Protein 6T2Q (pdb70)

Solvent-accessible surface area: 21741 Å² total; per-residue (Å²): 156,65,74,5,8,71,22,65,3,94,70,206,61,140,25,1,71,86,73,12,2,104,41,10,97,90,39,99,57,22,61,2,27,46,10,151,60,31,114,36,74,64,2,6,98,13,73,153,24,41,0,17,0,84,0,16,84,55,149,62,65,36,22,0,1,2,0,58,1,92,18,0,2,7,26,22,5,37,6,17,0,54,2,55,1,56,85,84,0,97,0,0,15,0,6,0,11,4,51,12,32,59,28,76,138,88,6,78,3,1,19,0,1,0,2,16,2,4,43,71,23,60,112,32,10,41,4,5,0,11,0,53,102,46,12,22,145,156,29,85,83,18,56,51,9,151,136,12,88,118,118,20,60,4,38,123,53,27,36,2,5,2,30,6,34,100,128,22,0,19,0,36,22,76,68,160,84,44,35,96,22,101,22,92,127,67,94,112,150,94,48,5,9,4,0,50,96,62,1,0,12,0,6,0,0,0,0,0,0,7,103,34,113,61,140,93,16,128,0,14,107,29,53,61,134,28,25,68,0,40,0,54,0,35,49,0,61,2,0,11,33,173,132,88,84,26,75,20,68,3,95,70,210,59,142,26,2,60,84,78,33,1,97,41,12,95,92,41,90,56,23,63,2,23,48,12,152,60,33,114,38,73,62,5,5,92,12,79,154,16,35,0,21,0,81,0,20,84,54,144,57,64,37,19,0,1,2,0,52,2,95,70,23,10,69,24,25,4,58,6,20,0,48,1,55,1,62,90,79,0,96,0,0,15,0,6,0,13,4,49,15,46,9,9,7,74,106,0,36,1,1,20,0,2,0,2,19,4,4,43,73,28,64,104,8,10,30,3,4,0,13,0,58,104,50,12,22,121,137,31,87,86,15,45,32,11,141,147,12,86,114,130,15,52,4,41,130,53,27,36,2,4,2,29,5,33,120,122,21,0,18,0,37,18,70,63,146,95,50,34,90,22,93,28,95,136,66,97,108,35,98,20,6,8,4,0,38,45,7,16,0,12,0,6,0,0,1,0,0,0,8,96,38,114,54,135,107,15,124,0,10,100,22,49,59,131,18,23,78,2,40,0,51,0,32,40,0,81,2,18,73,49,189

Radius of gyration: 24.54 Å; Cα contacts (8 Å, |Δi|>4): 1326; chains: 2; bounding box: 49×58×66 Å

B-factor: mean 47.47, std 12.14, range [28.11, 96.64]

Nearest PDB structures (foldseek):
  6t2o-assembly1_AAA  TM=1.000E+00  e=1.269E-49  Bacteroides caccae ATCC 43185
  6t2q-assembly2_BBB  TM=1.000E+00  e=6.502E-49  Bacteroides caccae ATCC 43185
  6t2s-assembly3_CCC  TM=9.982E-01  e=1.698E-43  Bacteroides finegoldii DSM 17565
  3b00-assembly2_B  TM=7.743E-01  e=3.420E-17  Thermotoga maritima MSB8
  4dfs-assembly2_B  TM=7.606E-01  e=1.879E-17  Thermotoga petrophila RKU-1

Sequence (483 aa):
ENILFVDDFDAKCIVPDTAIWKLCTYANNAWSQYFRGVDGYENVKVEEGYLKLRACKDNGTYKNGGVFSKIGFPCGTRLEVKARLTKLVRGGFPAIWQMPIGAPEWPRGGQIDLMEWVQGSPKQQIFQTVHTFYINGENGSAGVTNKEADKNFDVTKDHVYAVQRTEKELIFYVDGKETWKYENQHLDKEKLQYPFCEYPFNIILNFSLGGELNGMMTWPGEIHDEDLPGEMWVDWVRVVLLDNILFVDDFDAKCIVPDTAIWKLCTYANNAWSQYFRGVDGYENVKVEEGYLKLRACKDNGTYKNGGVFSKIGFPCGTRLEVKARLTKLVRGGFPAIWQMPIGAPEWPRGGQIDLMEWVQGSPKQIFQTVHTFYINGENGSAGVTNKEADKNFDVTKDHVYAVQRTEKELIFYVDGKETWKYENQHLDKEKLQYPFCEYPFNIILNFSLGGELNGMMTWPGEIHDEDLPGEMWVDWVRVVLLD

Structure (mmCIF, N/CA/C/O backbone):
data_6T2Q
#
_entry.id   6T2Q
#
_cell.length_a   82.918
_cell.length_b   82.918
_cell.length_c   121.310
_cell.angle_alpha   90.000
_cell.angle_beta   90.000
_cell.angle_gamma   90.000
#
_symmetry.space_group_name_H-M   'P 41'
#
loop_
_entity.id
_entity.type
_entity.pdbx_description
1 polymer 'Glycosyl hydrolase family 16'
2 branched beta-D-galactopyranose-(1-4)-2-acetamido-2-deoxy-beta-D-glucopyranose-(1-3)-beta-D-galactopyranose
3 non-polymer 1,2-ETHANEDIOL
4 non-polymer 'CALCIUM ION'
5 non-polymer 'SODIUM ION'
6 water water
#
loop_
_atom_site.group_PDB
_atom_site.id
_atom_site.type_symbol
_atom_site.label_atom_id
_atom_site.label_alt_id
_atom_site.label_comp_id
_atom_site.label_asym_id
_atom_site.label_entity_id
_atom_site.label_seq_id
_atom_site.pdbx_PDB_ins_code
_atom_site.Cartn_x
_atom_site.Cartn_y
_atom_site.Cartn_z
_atom_site.occupancy
_atom_site.B_iso_or_equiv
_atom_site.auth_seq_id
_atom_site.auth_comp_id
_atom_site.auth_asym_id
_atom_site.auth_atom_id
_atom_site.pdbx_PDB_model_num
ATOM 1 N N . GLU A 1 35 ? 41.189 11.972 -12.270 1.000 80.376 33 GLU AAA N 1
ATOM 2 C CA . GLU A 1 35 ? 40.203 13.015 -11.810 1.000 80.343 33 GLU AAA CA 1
ATOM 3 C C . GLU A 1 35 ? 39.077 12.380 -10.969 1.000 74.744 33 GLU AAA C 1
ATOM 4 O O . GLU A 1 35 ? 38.546 11.324 -11.345 1.000 75.404 33 GLU AAA O 1
ATOM 10 N N . ASN A 1 36 ? 38.706 13.048 -9.882 1.000 68.454 34 ASN AAA N 1
ATOM 11 C CA . ASN A 1 36 ? 37.938 12.477 -8.749 1.000 65.394 34 ASN AAA CA 1
ATOM 12 C C . ASN A 1 36 ? 36.422 12.653 -8.979 1.000 57.905 34 ASN AAA C 1
ATOM 13 O O . ASN A 1 36 ? 35.944 13.788 -8.880 1.000 54.871 34 ASN AAA O 1
ATOM 18 N N . ILE A 1 37 ? 35.694 11.574 -9.280 1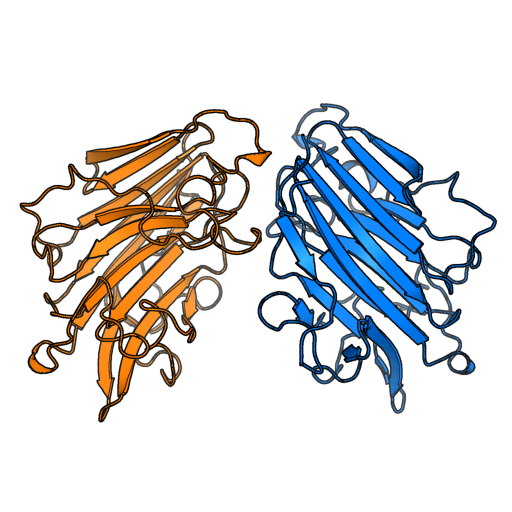.000 52.607 35 ILE AAA N 1
ATOM 19 C CA . ILE A 1 37 ? 34.237 11.614 -9.625 1.000 51.250 35 ILE AAA CA 1
ATOM 20 C C . ILE A 1 37 ? 33.411 11.501 -8.335 1.000 48.394 35 ILE AAA C 1
ATOM 21 O O . ILE A 1 37 ? 33.427 10.428 -7.716 1.000 48.188 35 ILE AAA O 1
ATOM 26 N N . LEU A 1 38 ? 32.729 12.573 -7.940 1.000 43.616 36 LEU AAA N 1
ATOM 27 C CA . LEU A 1 38 ? 31.844 12.568 -6.751 1.000 43.925 36 LEU AAA CA 1
ATOM 28 C C . LEU A 1 38 ? 30.475 11.998 -7.135 1.000 41.997 36 LEU AAA C 1
ATOM 29 O O . LEU A 1 38 ? 29.844 11.360 -6.300 1.000 42.771 36 LEU AAA O 1
ATOM 34 N N . PHE A 1 39 ? 30.032 12.235 -8.368 1.000 40.433 37 PHE AAA N 1
ATOM 35 C CA . PHE A 1 39 ? 28.782 11.657 -8.922 1.000 39.254 37 PHE AAA CA 1
ATOM 36 C C . PHE A 1 39 ? 28.852 11.635 -10.443 1.000 39.017 37 PHE AAA C 1
ATOM 37 O O . PHE A 1 39 ? 29.313 12.634 -11.030 1.000 40.282 37 PHE AAA O 1
ATOM 45 N N . VAL A 1 40 ? 28.312 10.604 -11.078 1.000 38.287 38 VAL AAA N 1
ATOM 46 C CA . VAL A 1 40 ? 28.119 10.601 -12.555 1.000 39.191 38 VAL AAA CA 1
ATOM 47 C C . VAL A 1 40 ? 26.800 9.887 -12.887 1.000 39.973 38 VAL AAA C 1
ATOM 48 O O . VAL A 1 40 ? 26.518 8.878 -12.302 1.000 39.845 38 VAL AAA O 1
ATOM 52 N N . ASP A 1 41 ? 26.044 10.389 -13.855 1.000 40.728 39 ASP AAA N 1
ATOM 53 C CA . ASP A 1 41 ? 24.946 9.620 -14.497 1.000 41.109 39 ASP AAA CA 1
ATOM 54 C C . ASP A 1 41 ? 25.113 9.733 -16.009 1.000 42.140 39 ASP AAA C 1
ATOM 55 O O . ASP A 1 41 ? 25.031 10.867 -16.525 1.000 38.400 39 ASP AAA O 1
ATOM 60 N N . ASP A 1 42 ? 25.337 8.597 -16.676 1.000 40.823 40 ASP AAA N 1
ATOM 61 C CA . ASP A 1 42 ? 25.398 8.498 -18.151 1.000 42.760 40 ASP AAA CA 1
ATOM 62 C C . ASP A 1 42 ? 24.008 8.190 -18.728 1.000 41.101 40 ASP AAA C 1
ATOM 63 O O . ASP A 1 42 ? 23.926 8.064 -19.952 1.000 41.165 40 ASP AAA O 1
ATOM 68 N N . PHE A 1 43 ? 22.968 8.044 -17.898 1.000 41.063 41 PHE AAA N 1
ATOM 69 C CA . PHE A 1 43 ? 21.566 7.722 -18.301 1.000 40.702 41 PHE AAA CA 1
ATOM 70 C C . PHE A 1 43 ? 21.526 6.490 -19.204 1.000 42.637 41 PHE AAA C 1
ATOM 71 O O . PHE A 1 43 ? 20.773 6.509 -20.175 1.000 44.675 41 PHE AAA O 1
ATOM 79 N N . ASP A 1 44 ? 22.319 5.463 -18.895 1.000 44.322 42 ASP AAA N 1
ATOM 80 C CA . ASP A 1 44 ? 22.462 4.224 -19.709 1.000 47.329 42 ASP AAA CA 1
ATOM 81 C C . ASP A 1 44 ? 22.133 2.986 -18.865 1.000 45.919 42 ASP AAA C 1
ATOM 82 O O . ASP A 1 44 ? 22.554 1.895 -19.246 1.000 45.774 42 ASP AAA O 1
ATOM 87 N N . ALA A 1 45 ? 21.436 3.164 -17.747 1.000 43.986 43 ALA AAA N 1
ATOM 88 C CA . ALA A 1 45 ? 20.851 2.071 -16.942 1.000 46.000 43 ALA AAA CA 1
ATOM 89 C C . ALA A 1 45 ? 19.742 1.414 -17.773 1.000 46.483 43 ALA AAA C 1
ATOM 90 O O . ALA A 1 45 ? 19.168 2.066 -18.663 1.000 47.638 43 ALA AAA O 1
ATOM 92 N N . LYS A 1 46 ? 19.472 0.163 -17.466 1.000 48.753 44 LYS AAA N 1
ATOM 93 C CA . LYS A 1 46 ? 18.447 -0.691 -18.108 1.000 49.928 44 LYS AAA CA 1
ATOM 94 C C . LYS A 1 46 ? 17.101 -0.344 -17.460 1.000 47.764 44 LYS AAA C 1
ATOM 95 O O . LYS A 1 46 ? 16.591 -1.132 -16.663 1.000 47.815 44 LYS AAA O 1
ATOM 101 N N . CYS A 1 47 ? 16.625 0.872 -17.709 1.000 44.758 45 CYS AAA N 1
ATOM 102 C CA . CYS A 1 47 ? 15.401 1.427 -17.101 1.000 44.747 45 CYS AAA CA 1
ATOM 103 C C . CYS A 1 47 ? 14.808 2.458 -18.064 1.000 44.608 45 CYS AAA C 1
ATOM 104 O O . CYS A 1 47 ? 15.578 3.068 -18.812 1.000 45.712 45 CYS AAA O 1
ATOM 107 N N . ILE A 1 48 ? 13.507 2.715 -18.015 1.000 43.404 46 ILE AAA N 1
ATOM 108 C CA . ILE A 1 48 ? 12.879 3.707 -18.939 1.000 42.853 46 ILE AAA CA 1
ATOM 109 C C . ILE A 1 48 ? 12.738 5.058 -18.231 1.000 41.583 46 ILE AAA C 1
ATOM 110 O O . ILE A 1 48 ? 12.331 6.022 -18.904 1.000 40.455 46 ILE AAA O 1
ATOM 115 N N . VAL A 1 49 ? 13.030 5.123 -16.927 1.000 40.340 47 VAL AAA N 1
ATOM 116 C CA . VAL A 1 49 ? 12.963 6.411 -16.179 1.000 39.567 47 VAL AAA CA 1
ATOM 117 C C . VAL A 1 49 ? 14.327 6.621 -15.556 1.000 39.041 47 VAL AAA C 1
ATOM 118 O O . VAL A 1 49 ? 15.052 5.645 -15.343 1.000 38.974 47 VAL AAA O 1
ATOM 122 N N . PRO A 1 50 ? 14.699 7.891 -15.260 1.000 36.806 48 PRO AAA N 1
ATOM 123 C CA . PRO A 1 50 ? 15.936 8.169 -14.551 1.000 36.700 48 PRO AAA CA 1
ATOM 124 C C . PRO A 1 50 ? 15.898 7.517 -13.168 1.000 36.455 48 PRO AAA C 1
ATOM 125 O O . PRO A 1 50 ? 14.824 7.270 -12.608 1.000 36.168 48 PRO AAA O 1
ATOM 129 N N . ASP A 1 51 ? 17.092 7.239 -12.660 1.000 38.023 49 ASP AAA N 1
ATOM 130 C CA . ASP A 1 51 ? 17.340 6.590 -11.351 1.000 38.635 49 ASP AAA CA 1
ATOM 131 C C . ASP A 1 51 ? 16.396 7.200 -10.307 1.000 38.266 49 ASP AAA C 1
ATOM 132 O O . ASP A 1 51 ? 16.460 8.445 -10.073 1.000 36.076 49 ASP AAA O 1
ATOM 137 N N . THR A 1 52 ? 15.536 6.384 -9.706 1.000 38.176 50 THR AAA N 1
ATOM 138 C CA . THR A 1 52 ? 14.469 6.824 -8.759 1.000 39.286 50 THR AAA CA 1
ATOM 139 C C . THR A 1 52 ? 15.032 7.192 -7.377 1.000 40.219 50 THR AAA C 1
ATOM 140 O O . THR A 1 52 ? 14.299 7.847 -6.643 1.000 42.408 50 THR AAA O 1
ATOM 144 N N . ALA A 1 53 ? 16.262 6.814 -7.028 1.000 41.505 51 ALA AAA N 1
ATOM 145 C CA . ALA A 1 53 ? 16.895 7.239 -5.753 1.000 44.502 51 ALA AAA CA 1
ATOM 146 C C . ALA A 1 53 ? 17.505 8.636 -5.931 1.000 42.665 51 ALA AAA C 1
ATOM 147 O O . ALA A 1 53 ? 17.422 9.417 -4.993 1.000 46.569 51 ALA AAA O 1
ATOM 149 N N . ILE A 1 54 ? 17.976 8.980 -7.126 1.000 41.097 52 ILE AAA N 1
ATOM 150 C CA . ILE A 1 54 ? 18.716 10.235 -7.404 1.000 39.428 52 ILE AAA CA 1
ATOM 151 C C . ILE A 1 54 ? 17.774 11.338 -7.913 1.000 38.496 52 ILE AAA C 1
ATOM 152 O O . ILE A 1 54 ? 17.955 12.502 -7.498 1.000 36.437 52 ILE AAA O 1
ATOM 157 N N . TRP A 1 55 ? 16.889 11.015 -8.860 1.000 36.803 53 TRP AAA N 1
ATOM 158 C CA . TRP A 1 55 ? 16.135 11.995 -9.682 1.000 36.302 53 TRP AAA CA 1
ATOM 159 C C . TRP A 1 55 ? 14.664 11.969 -9.269 1.000 36.547 53 TRP AAA C 1
ATOM 160 O O . TRP A 1 55 ? 14.054 10.884 -9.236 1.000 36.134 53 TRP AAA O 1
ATOM 171 N N . LYS A 1 56 ? 14.137 13.120 -8.883 1.000 34.057 54 LYS AAA N 1
ATOM 172 C CA . LYS A 1 56 ? 12.714 13.260 -8.491 1.000 36.552 54 LYS AAA CA 1
ATOM 173 C C . LYS A 1 56 ? 11.998 14.104 -9.549 1.000 35.751 54 LYS AAA C 1
ATOM 174 O O . LYS A 1 56 ? 12.616 15.061 -10.051 1.000 33.509 54 LYS AAA O 1
ATOM 180 N N . LEU A 1 57 ? 10.723 13.826 -9.832 1.000 35.973 55 LEU AAA N 1
ATOM 181 C CA . LEU A 1 57 ? 9.928 14.630 -10.799 1.000 36.381 55 LEU AAA CA 1
ATOM 182 C C . LEU A 1 57 ? 9.679 16.035 -10.249 1.000 36.002 55 LEU AAA C 1
ATOM 183 O O . LEU A 1 57 ? 9.290 16.161 -9.097 1.000 36.447 55 LEU AAA O 1
ATOM 188 N N . CYS A 1 58 ? 9.842 17.056 -11.085 1.000 36.316 56 CYS AAA N 1
ATOM 189 C CA . CYS A 1 58 ? 9.532 18.456 -10.706 1.000 36.671 56 CYS AAA CA 1
ATOM 190 C C . CYS A 1 58 ? 8.032 18.582 -10.439 1.000 37.521 56 CYS AAA C 1
ATOM 191 O O . CYS A 1 58 ? 7.265 17.880 -11.099 1.000 37.829 56 CYS AAA O 1
ATOM 194 N N . THR A 1 59 ? 7.659 19.479 -9.528 1.000 39.560 57 THR AAA N 1
ATOM 195 C CA . THR A 1 59 ? 6.289 19.701 -9.019 1.000 40.990 57 THR AAA CA 1
ATOM 196 C C . THR A 1 59 ? 5.858 21.156 -9.268 1.000 41.850 57 THR AAA C 1
ATOM 197 O O . THR A 1 59 ? 6.699 22.036 -9.546 1.000 37.555 57 THR AAA O 1
ATOM 201 N N . TYR A 1 60 ? 4.551 21.389 -9.199 1.000 43.150 58 TYR AAA N 1
ATOM 202 C CA . TYR A 1 60 ? 3.905 22.670 -9.544 1.000 45.349 58 TYR AAA CA 1
ATOM 203 C C . TYR A 1 60 ? 4.366 23.721 -8.531 1.000 44.090 58 TYR AAA C 1
ATOM 204 O O . TYR A 1 60 ? 4.535 23.402 -7.367 1.000 43.627 58 TYR AAA O 1
ATOM 213 N N . ALA A 1 61 ? 4.565 24.954 -8.970 1.000 43.075 59 ALA AAA N 1
ATOM 214 C CA . ALA A 1 61 ? 4.772 26.120 -8.082 1.000 42.288 59 ALA AAA CA 1
ATOM 215 C C . ALA A 1 61 ? 4.389 27.353 -8.892 1.000 43.851 59 ALA AAA C 1
ATOM 216 O O . ALA A 1 61 ? 4.412 27.263 -10.149 1.000 42.631 59 ALA AAA O 1
ATOM 218 N N . ASN A 1 62 ? 4.004 28.433 -8.201 1.000 46.302 60 ASN AAA N 1
ATOM 219 C CA . ASN A 1 62 ? 3.425 29.646 -8.828 1.000 48.717 60 ASN AAA CA 1
ATOM 220 C C . ASN A 1 62 ? 4.573 30.530 -9.323 1.000 48.326 60 ASN AAA C 1
ATOM 221 O O . ASN A 1 62 ? 4.791 31.605 -8.699 1.000 50.876 60 ASN AAA O 1
ATOM 226 N N . ASN A 1 63 ? 5.305 30.065 -10.344 1.000 43.565 61 ASN AAA N 1
ATOM 227 C CA . ASN A 1 63 ? 6.448 30.778 -10.969 1.000 42.780 61 ASN AAA CA 1
ATOM 228 C C . ASN A 1 63 ? 6.567 30.293 -12.411 1.000 43.045 61 ASN AAA C 1
ATOM 229 O O . ASN A 1 63 ? 5.909 29.288 -12.777 1.000 42.692 61 ASN AAA O 1
ATOM 234 N N . ALA A 1 64 ? 7.425 30.941 -13.194 1.000 41.814 62 ALA AAA N 1
ATOM 235 C CA . ALA A 1 64 ? 7.473 30.770 -14.663 1.000 41.669 62 ALA AAA CA 1
ATOM 236 C C . ALA A 1 64 ? 7.922 29.339 -14.983 1.000 38.289 62 ALA AAA C 1
ATOM 237 O O . ALA A 1 64 ? 7.360 28.725 -15.886 1.000 38.780 62 ALA AAA O 1
ATOM 239 N N . TRP A 1 65 ? 8.964 28.837 -14.322 1.000 38.110 63 TRP AAA N 1
ATOM 240 C CA . TRP A 1 65 ? 9.549 27.522 -14.705 1.000 36.672 63 TRP AAA CA 1
ATOM 241 C C . TRP A 1 65 ? 8.662 26.389 -14.197 1.000 34.661 63 TRP AAA C 1
ATOM 242 O O . TRP A 1 65 ? 8.739 25.313 -14.770 1.000 35.834 63 TRP AAA O 1
ATOM 253 N N . SER A 1 66 ? 7.855 26.596 -13.159 1.000 37.269 64 SER AAA N 1
ATOM 254 C CA . SER A 1 66 ? 7.141 25.505 -12.425 1.000 37.988 64 SER AAA CA 1
ATOM 255 C C . SER A 1 66 ? 5.643 25.458 -12.762 1.000 41.235 64 SER AAA C 1
ATOM 256 O O . SER A 1 66 ? 5.006 24.430 -12.441 1.000 41.446 64 SER AAA O 1
ATOM 259 N N . GLN A 1 67 ? 5.060 26.514 -13.336 1.000 42.595 65 GLN AAA N 1
ATOM 260 C CA . GLN A 1 67 ? 3.576 26.610 -13.412 1.000 45.052 65 GLN AAA CA 1
ATOM 261 C C . GLN A 1 67 ? 3.008 25.431 -14.226 1.000 44.623 65 GLN AAA C 1
ATOM 262 O O . GLN A 1 67 ? 1.966 24.920 -13.826 1.000 46.976 65 GLN AAA O 1
ATOM 268 N N . TYR A 1 68 ? 3.701 24.908 -15.238 1.000 43.454 66 TYR AAA N 1
ATOM 269 C CA . TYR A 1 68 ? 3.155 23.800 -16.072 1.000 45.972 66 TYR AAA CA 1
ATOM 270 C C . TYR A 1 68 ? 3.721 22.419 -15.688 1.000 44.287 66 TYR AAA C 1
ATOM 271 O O . TYR A 1 68 ? 3.767 21.507 -16.550 1.000 44.861 66 TYR AAA O 1
ATOM 280 N N . PHE A 1 69 ? 4.095 22.231 -14.422 1.000 45.379 67 PHE AAA N 1
ATOM 281 C CA . PHE A 1 69 ? 4.203 20.884 -13.796 1.000 44.409 67 PHE AAA CA 1
ATOM 282 C C . PHE A 1 69 ? 2.854 20.505 -13.183 1.000 47.687 67 PHE AAA C 1
ATOM 283 O O . PHE A 1 69 ? 2.688 19.326 -12.856 1.000 46.296 67 PHE AAA O 1
ATOM 291 N N . ARG A 1 70 ? 1.913 21.443 -13.083 1.000 49.569 68 ARG AAA N 1
ATOM 292 C CA . ARG A 1 70 ? 0.554 21.130 -12.575 1.000 54.644 68 ARG AAA CA 1
ATOM 293 C C . ARG A 1 70 ? -0.045 20.018 -13.448 1.000 53.622 68 ARG AAA C 1
ATOM 294 O O . ARG A 1 70 ? -0.040 20.163 -14.671 1.000 53.635 68 ARG AAA O 1
ATOM 302 N N . GLY A 1 71 ? -0.510 18.929 -12.847 1.000 54.131 69 GLY AAA N 1
ATOM 303 C CA . GLY A 1 71 ? -1.197 17.840 -13.581 1.000 57.026 69 GLY AAA CA 1
ATOM 304 C C . GLY A 1 71 ? -0.308 17.162 -14.622 1.000 55.272 69 GLY AAA C 1
ATOM 305 O O . GLY A 1 71 ? -0.854 16.575 -15.559 1.000 56.629 69 GLY AAA O 1
ATOM 306 N N . VAL A 1 72 ? 1.022 17.232 -14.496 1.000 51.133 70 VAL AAA N 1
ATOM 307 C CA . VAL A 1 72 ? 1.912 16.290 -15.224 1.000 49.379 70 VAL AAA CA 1
ATOM 308 C C . VAL A 1 72 ? 1.822 14.940 -14.498 1.000 49.391 70 VAL AAA C 1
ATOM 309 O O . VAL A 1 72 ? 2.227 14.848 -13.326 1.000 49.157 70 VAL AAA O 1
ATOM 313 N N . ASP A 1 73 ? 1.320 13.934 -15.193 1.000 49.438 71 ASP AAA N 1
ATOM 314 C CA . ASP A 1 73 ? 1.069 12.579 -14.641 1.000 50.918 71 ASP AAA CA 1
ATOM 315 C C . ASP A 1 73 ? 2.384 11.787 -14.640 1.000 47.435 71 ASP AAA C 1
ATOM 316 O O . ASP A 1 73 ? 2.807 11.333 -15.718 1.000 47.701 71 ASP AAA O 1
ATOM 321 N N . GLY A 1 74 ? 2.987 11.610 -13.466 1.000 44.395 72 GLY AAA N 1
ATOM 322 C CA . GLY A 1 74 ? 4.208 10.813 -13.287 1.000 43.079 72 GLY AAA CA 1
ATOM 323 C C . GLY A 1 74 ? 5.240 11.169 -14.343 1.000 41.752 72 GLY AAA C 1
ATOM 324 O O . GLY A 1 74 ? 5.538 12.381 -14.514 1.000 41.389 72 GLY AAA O 1
ATOM 325 N N . TYR A 1 75 ? 5.720 10.169 -15.080 1.000 42.549 73 TYR AAA N 1
ATOM 326 C CA . TYR A 1 75 ? 6.893 10.270 -15.984 1.000 42.945 73 TYR AAA CA 1
ATOM 327 C C . TYR A 1 75 ? 6.464 10.550 -17.435 1.000 43.395 73 TYR AAA C 1
ATOM 328 O O . TYR A 1 75 ? 7.280 10.322 -18.333 1.000 42.129 73 TYR AAA O 1
ATOM 337 N N . GLU A 1 76 ? 5.253 11.051 -17.674 1.000 44.693 74 GLU AAA N 1
ATOM 338 C CA . GLU A 1 76 ? 4.747 11.211 -19.064 1.000 48.151 74 GLU AAA CA 1
ATOM 339 C C . GLU A 1 76 ? 5.668 12.146 -19.890 1.000 46.433 74 GLU AAA C 1
ATOM 340 O O . GLU A 1 76 ? 5.728 11.961 -21.103 1.000 47.552 74 GLU AAA O 1
ATOM 346 N N . ASN A 1 77 ? 6.378 13.114 -19.303 1.000 43.212 75 ASN AAA N 1
ATOM 347 C CA . ASN A 1 77 ? 7.267 14.026 -20.080 1.000 42.061 75 ASN AAA CA 1
ATOM 348 C C . ASN A 1 77 ? 8.755 13.719 -19.809 1.000 41.404 75 ASN AAA C 1
ATOM 349 O O . ASN A 1 77 ? 9.618 14.548 -20.196 1.000 40.680 75 ASN AAA O 1
ATOM 354 N N . VAL A 1 78 ? 9.068 12.594 -19.166 1.000 40.272 76 VAL AAA N 1
ATOM 355 C CA . VAL A 1 78 ? 10.449 12.261 -18.714 1.000 40.603 76 VAL AAA CA 1
ATOM 356 C C . VAL A 1 78 ? 10.718 10.778 -18.976 1.000 42.455 76 VAL AAA C 1
ATOM 357 O O . VAL A 1 78 ? 10.029 9.949 -18.360 1.000 39.537 76 VAL AAA O 1
ATOM 361 N N . LYS A 1 79 ? 11.745 10.470 -19.770 1.000 43.696 77 LYS AAA N 1
ATOM 362 C CA . LYS A 1 79 ? 12.178 9.066 -19.994 1.000 47.168 77 LYS AAA CA 1
ATOM 363 C C . LYS A 1 79 ? 13.709 9.002 -20.125 1.000 44.802 77 LYS AAA C 1
ATOM 364 O O . LYS A 1 79 ? 14.356 10.032 -20.381 1.000 40.830 77 LYS AAA O 1
ATOM 370 N N . VAL A 1 80 ? 14.254 7.804 -19.946 1.000 42.797 78 VAL AAA N 1
ATOM 371 C CA . VAL A 1 80 ? 15.655 7.478 -20.313 1.000 43.744 78 VAL AAA CA 1
ATOM 372 C C . VAL A 1 80 ? 15.588 6.547 -21.529 1.000 45.674 78 VAL AAA C 1
ATOM 373 O O . VAL A 1 80 ? 14.881 5.542 -21.446 1.000 44.370 78 VAL AAA O 1
ATOM 377 N N . GLU A 1 81 ? 16.330 6.861 -22.590 1.000 46.777 79 GLU AAA N 1
ATOM 378 C CA . GLU A 1 81 ? 16.303 6.122 -23.873 1.000 48.778 79 GLU AAA CA 1
ATOM 379 C C . GLU A 1 81 ? 17.573 6.419 -24.671 1.000 49.248 79 GLU AAA C 1
ATOM 380 O O . GLU A 1 81 ? 17.895 7.622 -24.854 1.000 45.975 79 GLU AAA O 1
ATOM 386 N N . GLU A 1 82 ? 18.234 5.356 -25.124 1.000 51.276 80 GLU AAA N 1
ATOM 387 C CA . GLU A 1 82 ? 19.385 5.352 -26.072 1.000 55.592 80 GLU AAA CA 1
ATOM 388 C C . GLU A 1 82 ? 20.509 6.222 -25.508 1.000 51.995 80 GLU AAA C 1
ATOM 389 O O . GLU A 1 82 ? 21.125 6.956 -26.272 1.000 54.124 80 GLU AAA O 1
ATOM 395 N N . GLY A 1 83 ? 20.720 6.162 -24.200 1.000 48.603 81 GLY AAA N 1
ATOM 396 C CA . GLY A 1 83 ? 21.812 6.863 -23.516 1.000 47.043 81 GLY AAA CA 1
ATOM 397 C C . GLY A 1 83 ? 21.471 8.315 -23.180 1.000 44.508 81 GLY AAA C 1
ATOM 398 O O . GLY A 1 83 ? 22.386 8.989 -22.731 1.000 41.371 81 GLY AAA O 1
ATOM 399 N N . TYR A 1 84 ? 20.221 8.772 -23.340 1.000 42.467 82 TYR AAA N 1
ATOM 400 C CA . TYR A 1 84 ? 19.807 10.164 -23.004 1.000 41.838 82 TYR AAA CA 1
ATOM 401 C C . TYR A 1 84 ? 18.677 10.193 -21.966 1.000 40.551 82 TYR AAA C 1
ATOM 402 O O . TYR A 1 84 ? 17.707 9.449 -22.086 1.000 42.556 82 TYR AAA O 1
ATOM 411 N N . LEU A 1 85 ? 18.763 11.132 -21.025 1.000 39.950 83 LEU AAA N 1
ATOM 412 C CA . LEU A 1 85 ? 17.567 11.677 -20.351 1.000 38.477 83 LEU AAA CA 1
ATOM 413 C C . LEU A 1 85 ? 16.842 12.597 -21.344 1.000 39.568 83 LEU AAA C 1
ATOM 414 O O . LEU A 1 85 ? 17.465 13.549 -21.811 1.000 38.996 83 LEU AAA O 1
ATOM 419 N N . LYS A 1 86 ? 15.567 12.316 -21.621 1.000 39.987 84 LYS AAA N 1
ATOM 420 C CA . LYS A 1 86 ? 14.723 13.022 -22.618 1.000 40.218 84 LYS AAA CA 1
ATOM 421 C C . LYS A 1 86 ? 13.585 13.706 -21.871 1.000 40.246 84 LYS AAA C 1
ATOM 422 O O . LYS A 1 86 ? 12.781 12.992 -21.270 1.000 38.087 84 LYS AAA O 1
ATOM 428 N N . LEU A 1 87 ? 13.607 15.046 -21.864 1.000 40.616 85 LEU AAA N 1
ATOM 429 C CA . LEU A 1 87 ? 12.669 15.930 -21.126 1.000 39.813 85 LEU AAA CA 1
ATOM 430 C C . LEU A 1 87 ? 11.803 16.625 -22.162 1.000 42.144 85 LEU AAA C 1
ATOM 431 O O . LEU A 1 87 ? 12.367 17.312 -23.012 1.000 40.223 85 LEU AAA O 1
ATOM 436 N N . ARG A 1 88 ? 10.491 16.427 -22.086 1.000 43.871 86 ARG AAA N 1
ATOM 437 C CA . ARG A 1 88 ? 9.562 16.883 -23.140 1.000 46.201 86 ARG AAA CA 1
ATOM 438 C C . ARG A 1 88 ? 8.701 18.011 -22.585 1.000 44.444 86 ARG AAA C 1
ATOM 439 O O . ARG A 1 88 ? 8.261 17.904 -21.447 1.000 40.966 86 ARG AAA O 1
ATOM 447 N N . ALA A 1 89 ? 8.471 19.049 -23.382 1.000 43.946 87 ALA AAA N 1
ATOM 448 C CA . ALA A 1 89 ? 7.428 20.064 -23.136 1.000 45.753 87 ALA AAA CA 1
ATOM 449 C C . ALA A 1 89 ? 6.411 19.980 -24.281 1.000 46.295 87 ALA AAA C 1
ATOM 450 O O . ALA A 1 89 ? 6.828 19.879 -25.446 1.000 47.199 87 ALA AAA O 1
ATOM 452 N N . CYS A 1 90 ? 5.126 19.991 -23.964 1.000 48.217 88 CYS AAA N 1
ATOM 453 C CA . CYS A 1 90 ? 4.047 19.787 -24.967 1.000 52.745 88 CYS AAA CA 1
ATOM 454 C C . CYS A 1 90 ? 2.749 20.395 -24.442 1.000 53.375 88 CYS AAA C 1
ATOM 455 O O . CYS A 1 90 ? 2.730 20.890 -23.286 1.000 51.024 88 CYS AAA O 1
ATOM 458 N N . LYS A 1 91 ? 1.710 20.385 -25.277 1.000 58.135 89 LYS AAA N 1
ATOM 459 C CA . LYS A 1 91 ? 0.343 20.786 -24.869 1.000 60.892 89 LYS AAA CA 1
ATOM 460 C C . LYS A 1 91 ? -0.543 19.552 -25.029 1.000 62.179 89 LYS AAA C 1
ATOM 461 O O . LYS A 1 91 ? -0.477 18.920 -26.081 1.000 62.165 89 LYS AAA O 1
ATOM 467 N N . ASP A 1 92 ? -1.308 19.220 -23.995 1.000 66.095 90 ASP AAA N 1
ATOM 468 C CA . ASP A 1 92 ? -2.177 18.019 -23.939 1.000 70.216 90 ASP AAA CA 1
ATOM 469 C C . ASP A 1 92 ? -3.611 18.496 -23.714 1.000 73.533 90 ASP AAA C 1
ATOM 470 O O . ASP A 1 92 ? -3.900 18.982 -22.605 1.000 71.983 90 ASP AAA O 1
ATOM 475 N N . ASN A 1 93 ? -4.444 18.377 -24.753 1.000 78.041 91 ASN AAA N 1
ATOM 476 C CA . ASN A 1 93 ? -5.852 18.857 -24.800 1.000 83.845 91 ASN AAA CA 1
ATOM 477 C C . ASN A 1 93 ? -5.991 20.144 -23.980 1.000 81.653 91 ASN AAA C 1
ATOM 478 O O . ASN A 1 93 ? -6.644 20.084 -22.906 1.000 83.094 91 ASN AAA O 1
ATOM 483 N N . GLY A 1 94 ? -5.406 21.251 -24.451 1.000 76.599 92 GLY AAA N 1
ATOM 484 C CA . GLY A 1 94 ? -5.545 22.567 -23.801 1.000 74.147 92 GLY AAA CA 1
ATOM 485 C C . GLY A 1 94 ? -4.521 22.829 -22.692 1.000 70.693 92 GLY AAA C 1
ATOM 486 O O . GLY A 1 94 ? -4.357 24.009 -22.360 1.000 70.007 92 GLY AAA O 1
ATOM 487 N N . THR A 1 95 ? -3.859 21.817 -22.109 1.000 67.372 93 THR AAA N 1
ATOM 488 C CA . THR A 1 95 ? -2.986 22.004 -20.910 1.000 63.748 93 THR AAA CA 1
ATOM 489 C C . THR A 1 95 ? -1.495 21.918 -21.262 1.000 59.564 93 THR AAA C 1
ATOM 490 O O . THR A 1 95 ? -1.024 20.836 -21.684 1.000 59.333 93 THR AAA O 1
ATOM 494 N N . TYR A 1 96 ? -0.754 22.995 -21.017 1.000 54.695 94 TYR AAA N 1
ATOM 495 C CA . TYR A 1 96 ? 0.722 23.005 -21.159 1.000 52.051 94 TYR AAA CA 1
ATOM 496 C C . TYR A 1 96 ? 1.331 22.079 -20.083 1.000 48.398 94 TYR AAA C 1
ATOM 497 O O . TYR A 1 96 ? 0.893 22.084 -18.905 1.000 47.179 94 TYR AAA O 1
ATOM 506 N N . LYS A 1 97 ? 2.303 21.271 -20.495 1.000 47.437 95 LYS AAA N 1
ATOM 507 C CA . LYS A 1 97 ? 3.022 20.313 -19.609 1.000 46.925 95 LYS AAA CA 1
ATOM 508 C C . LYS A 1 97 ? 4.527 20.420 -19.825 1.000 43.525 95 LYS AAA C 1
ATOM 509 O O . LYS A 1 97 ? 4.990 20.268 -20.970 1.000 45.073 95 LYS AAA O 1
ATOM 515 N N . ASN A 1 98 ? 5.235 20.670 -18.728 1.000 41.699 96 ASN AAA N 1
ATOM 516 C CA . ASN A 1 98 ? 6.709 20.704 -18.648 1.000 39.579 96 ASN AAA CA 1
ATOM 517 C C . ASN A 1 98 ? 7.281 19.293 -18.428 1.000 41.395 96 ASN AAA C 1
ATOM 518 O O . ASN A 1 98 ? 6.560 18.378 -17.944 1.000 41.609 96 ASN AAA O 1
ATOM 523 N N . GLY A 1 99 ? 8.582 19.145 -18.663 1.000 41.434 97 GLY AAA N 1
ATOM 524 C CA . GLY A 1 99 ? 9.314 17.909 -18.356 1.000 40.308 97 GLY AAA CA 1
ATOM 525 C C . GLY A 1 99 ? 10.554 18.221 -17.554 1.000 39.264 97 GLY AAA C 1
ATOM 526 O O . GLY A 1 99 ? 11.366 19.016 -18.029 1.000 38.645 97 GLY AAA O 1
ATOM 527 N N . GLY A 1 100 ? 10.704 17.628 -16.376 1.000 36.869 98 GLY AAA N 1
ATOM 528 C CA . GLY A 1 100 ? 11.890 17.942 -15.581 1.000 35.511 98 GLY AAA CA 1
ATOM 529 C C . GLY A 1 100 ? 12.047 17.053 -14.370 1.000 34.504 98 GLY AAA C 1
ATOM 530 O O . GLY A 1 100 ? 11.045 16.544 -13.831 1.000 35.623 98 GLY AAA O 1
ATOM 531 N N . VAL A 1 101 ? 13.288 16.947 -13.921 1.000 32.617 99 VAL AAA N 1
ATOM 532 C CA . VAL A 1 101 ? 13.649 16.269 -12.654 1.000 34.376 99 VAL AAA CA 1
ATOM 533 C C . VAL A 1 101 ? 14.668 17.118 -11.905 1.000 32.511 99 VAL AAA C 1
ATOM 534 O O . VAL A 1 101 ? 15.324 17.949 -12.535 1.000 35.207 99 VAL AAA O 1
ATOM 538 N N . PHE A 1 102 ? 14.804 16.858 -10.618 1.000 32.569 100 PHE AAA N 1
ATOM 539 C CA . PHE A 1 102 ? 15.833 17.458 -9.748 1.000 32.931 100 PHE AAA CA 1
ATOM 540 C C . PHE A 1 102 ? 16.477 16.353 -8.924 1.000 34.279 100 PHE AAA C 1
ATOM 541 O O . PHE A 1 102 ? 15.754 15.364 -8.555 1.000 32.338 100 PHE AAA O 1
ATOM 549 N N . SER A 1 103 ? 17.781 16.527 -8.627 1.000 32.393 101 SER AAA N 1
ATOM 550 C CA . SER A 1 103 ? 18.538 15.543 -7.833 1.000 33.589 101 SER AAA CA 1
ATOM 551 C C . SER A 1 103 ? 18.097 15.674 -6.382 1.000 35.050 101 SER AAA C 1
ATOM 552 O O . SER A 1 103 ? 17.957 16.796 -5.918 1.000 33.552 101 SER AAA O 1
ATOM 555 N N . LYS A 1 104 ? 17.928 14.549 -5.693 1.000 35.357 102 LYS AAA N 1
ATOM 556 C CA . LYS A 1 104 ? 17.711 14.493 -4.230 1.000 37.863 102 LYS AAA CA 1
ATOM 557 C C . LYS A 1 104 ? 19.073 14.594 -3.558 1.000 36.889 102 LYS AAA C 1
ATOM 558 O O . LYS A 1 104 ? 19.111 14.916 -2.386 1.000 38.617 102 LYS AAA O 1
ATOM 564 N N . ILE A 1 105 ? 20.136 14.252 -4.283 1.000 34.434 103 ILE AAA N 1
ATOM 565 C CA . ILE A 1 105 ? 21.525 14.409 -3.781 1.000 33.524 103 ILE AAA CA 1
ATOM 566 C C . ILE A 1 105 ? 21.968 15.835 -4.081 1.000 34.017 103 ILE AAA C 1
ATOM 567 O O . ILE A 1 105 ? 21.409 16.490 -5.009 1.000 33.863 103 ILE AAA O 1
ATOM 572 N N . GLY A 1 106 ? 22.931 16.312 -3.309 1.000 33.704 104 GLY AAA N 1
ATOM 573 C CA . GLY A 1 106 ? 23.565 17.603 -3.573 1.000 34.909 104 GLY AAA CA 1
ATOM 574 C C . GLY A 1 106 ? 25.036 17.554 -3.227 1.000 35.076 104 GLY AAA C 1
ATOM 575 O O . GLY A 1 106 ? 25.536 16.494 -2.729 1.000 34.897 104 GLY AAA O 1
ATOM 576 N N . PHE A 1 107 ? 25.706 18.668 -3.471 1.000 35.189 105 PHE AAA N 1
ATOM 577 C CA . PHE A 1 107 ? 27.188 18.718 -3.596 1.000 35.860 105 PHE AAA CA 1
ATOM 578 C C . PHE A 1 107 ? 27.740 19.882 -2.792 1.000 36.872 105 PHE AAA C 1
ATOM 579 O O . PHE A 1 107 ? 27.183 20.988 -2.801 1.000 36.285 105 PHE AAA O 1
ATOM 587 N N . PRO A 1 108 ? 28.906 19.668 -2.142 1.000 37.472 106 PRO AAA N 1
ATOM 588 C CA . PRO A 1 108 ? 29.582 20.731 -1.417 1.000 39.046 106 PRO AAA CA 1
ATOM 589 C C . PRO A 1 108 ? 30.358 21.627 -2.387 1.000 39.691 106 PRO AAA C 1
ATOM 590 O O . PRO A 1 108 ? 30.342 21.368 -3.589 1.000 38.431 106 PRO AAA O 1
ATOM 594 N N . CYS A 1 109 ? 31.041 22.624 -1.829 1.000 42.159 107 CYS AAA N 1
ATOM 595 C CA . CYS A 1 109 ? 32.048 23.470 -2.516 1.000 45.237 107 CYS AAA CA 1
ATOM 596 C C . CYS A 1 109 ? 33.282 22.623 -2.789 1.000 44.988 107 CYS AAA C 1
ATOM 597 O O . CYS A 1 109 ? 33.372 21.528 -2.191 1.000 45.290 107 CYS AAA O 1
ATOM 600 N N . GLY A 1 110 ? 34.162 23.103 -3.667 1.000 43.389 108 GLY AAA N 1
ATOM 601 C CA . GLY A 1 110 ? 35.351 22.359 -4.122 1.000 43.734 108 GLY AAA CA 1
ATOM 602 C C . GLY A 1 110 ? 34.970 21.338 -5.172 1.000 42.749 108 GLY AAA C 1
ATOM 603 O O . GLY A 1 110 ? 35.584 20.260 -5.189 1.000 43.917 108 GLY AAA O 1
ATOM 604 N N . THR A 1 111 ? 33.963 21.656 -5.994 1.000 40.533 109 THR AAA N 1
ATOM 605 C CA . THR A 1 111 ? 33.378 20.745 -7.010 1.000 39.689 109 THR AAA CA 1
ATOM 606 C C . THR A 1 111 ? 33.114 21.478 -8.332 1.000 39.666 109 THR AAA C 1
ATOM 607 O O . THR A 1 111 ? 32.966 22.727 -8.333 1.000 40.751 109 THR AAA O 1
ATOM 611 N N . ARG A 1 112 ? 33.067 20.711 -9.413 1.000 40.222 110 ARG AAA N 1
ATOM 612 C CA . ARG A 1 112 ? 32.652 21.193 -10.750 1.000 40.157 110 ARG AAA CA 1
ATOM 613 C C . ARG A 1 112 ? 31.587 20.247 -11.298 1.000 38.250 110 ARG AAA C 1
ATOM 614 O O . ARG A 1 112 ? 31.809 18.999 -11.315 1.000 38.399 110 ARG AAA O 1
ATOM 622 N N . LEU A 1 113 ? 30.491 20.846 -11.734 1.000 37.687 111 LEU AAA N 1
ATOM 623 C CA . LEU A 1 113 ? 29.346 20.185 -12.412 1.000 37.276 111 LEU AAA CA 1
ATOM 624 C C . LEU A 1 113 ? 29.478 20.424 -13.912 1.000 38.227 111 LEU AAA C 1
ATOM 625 O O . LEU A 1 113 ? 29.689 21.603 -14.345 1.000 38.087 111 LEU AAA O 1
ATOM 630 N N . GLU A 1 114 ? 29.382 19.330 -14.650 1.000 38.263 112 GLU AAA N 1
ATOM 631 C CA . GLU A 1 114 ? 29.455 19.259 -16.119 1.000 39.214 112 GLU AAA CA 1
ATOM 632 C C . GLU A 1 114 ? 28.222 18.504 -16.595 1.000 39.233 112 GLU AAA C 1
ATOM 633 O O . GLU A 1 114 ? 27.925 17.381 -16.057 1.000 36.462 112 GLU AAA O 1
ATOM 639 N N . VAL A 1 115 ? 27.518 19.110 -17.544 1.000 38.601 113 VAL AAA N 1
ATOM 640 C CA . VAL A 1 115 ? 26.290 18.535 -18.136 1.000 37.818 113 VAL AAA CA 1
ATOM 641 C C . VAL A 1 115 ? 26.384 18.644 -19.642 1.000 38.433 113 VAL AAA C 1
ATOM 642 O O . VAL A 1 115 ? 26.438 19.777 -20.144 1.000 37.762 113 VAL AAA O 1
ATOM 646 N N . LYS A 1 116 ? 26.300 17.507 -20.327 1.000 38.884 114 LYS AAA N 1
ATOM 647 C CA . LYS A 1 116 ? 26.197 17.477 -21.793 1.000 39.964 114 LYS AAA CA 1
ATOM 648 C C . LYS A 1 116 ? 24.720 17.393 -22.179 1.000 38.974 114 LYS AAA C 1
ATOM 649 O O . LYS A 1 116 ? 24.046 16.443 -21.780 1.000 37.953 114 LYS AAA O 1
ATOM 655 N N . ALA A 1 117 ? 24.280 18.298 -23.038 1.000 40.664 115 ALA AAA N 1
ATOM 656 C CA . ALA A 1 117 ? 22.871 18.396 -23.450 1.000 40.273 115 ALA AAA CA 1
ATOM 657 C C . ALA A 1 117 ? 22.769 19.122 -24.790 1.000 43.087 115 ALA AAA C 1
ATOM 658 O O . ALA A 1 117 ? 23.701 19.914 -25.162 1.000 40.469 115 ALA AAA O 1
ATOM 660 N N . ARG A 1 118 ? 21.668 18.830 -25.483 1.000 43.065 116 ARG AAA N 1
ATOM 661 C CA . ARG A 1 118 ? 21.185 19.592 -26.650 1.000 45.868 116 ARG AAA CA 1
ATOM 662 C C . ARG A 1 118 ? 19.666 19.744 -26.565 1.000 45.637 116 ARG AAA C 1
ATOM 663 O O . ARG A 1 118 ? 19.000 18.922 -25.911 1.000 44.443 116 ARG AAA O 1
ATOM 671 N N . LEU A 1 119 ? 19.137 20.745 -27.257 1.000 47.596 117 LEU AAA N 1
ATOM 672 C CA . LEU A 1 119 ? 17.688 20.835 -27.561 1.000 49.288 117 LEU AAA CA 1
ATOM 673 C C . LEU A 1 119 ? 17.454 20.083 -28.858 1.000 51.030 117 LEU AAA C 1
ATOM 674 O O . LEU A 1 119 ? 18.358 20.096 -29.707 1.000 56.396 117 LEU AAA O 1
ATOM 679 N N . THR A 1 120 ? 16.287 19.480 -29.030 1.000 51.342 118 THR AAA N 1
ATOM 680 C CA . THR A 1 120 ? 15.922 18.835 -30.310 1.000 54.855 118 THR AAA CA 1
ATOM 681 C C . THR A 1 120 ? 15.566 19.936 -31.297 1.000 54.582 118 THR AAA C 1
ATOM 682 O O . THR A 1 120 ? 15.805 19.738 -32.468 1.000 55.219 118 THR AAA O 1
ATOM 686 N N . LYS A 1 121 ? 15.056 21.070 -30.825 1.000 56.504 119 LYS AAA N 1
ATOM 687 C CA . LYS A 1 121 ? 14.675 22.187 -31.730 1.000 59.437 119 LYS AAA CA 1
ATOM 688 C C . LYS A 1 121 ? 14.485 23.467 -30.921 1.000 59.439 119 LYS AAA C 1
ATOM 689 O O . LYS A 1 121 ? 14.461 23.410 -29.679 1.000 57.144 119 LYS AAA O 1
ATOM 695 N N . LEU A 1 122 ? 14.325 24.582 -31.624 1.000 59.020 120 LEU AAA N 1
ATOM 696 C CA . LEU A 1 122 ? 13.894 25.863 -31.018 1.000 56.668 120 LEU AAA CA 1
ATOM 697 C C . LEU A 1 122 ? 12.368 25.824 -30.881 1.000 57.075 120 LEU AAA C 1
ATOM 698 O O . LEU A 1 122 ? 11.712 25.524 -31.900 1.000 61.510 120 LEU AAA O 1
ATOM 703 N N . VAL A 1 123 ? 11.832 26.071 -29.679 1.000 53.641 121 VAL AAA N 1
ATOM 704 C CA . VAL A 1 123 ? 10.372 26.264 -29.414 1.000 52.7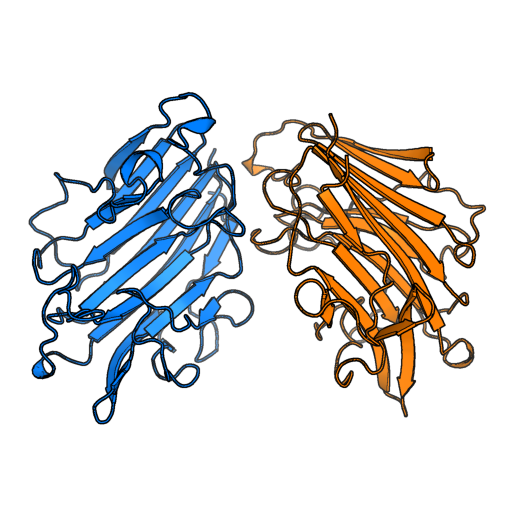49 121 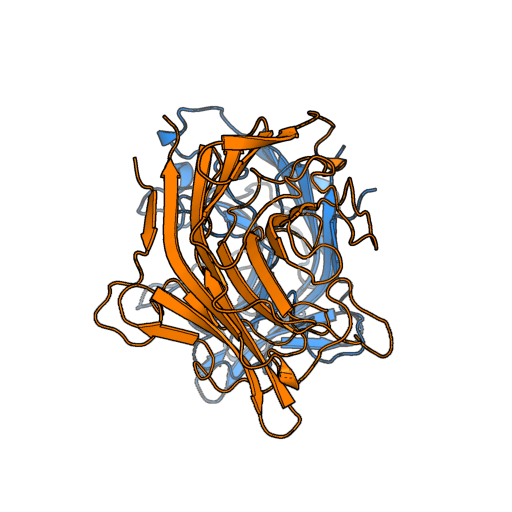VAL AAA CA 1
ATOM 705 C C . VAL A 1 123 ? 10.113 27.691 -28.898 1.000 52.249 121 VAL AAA C 1
ATOM 706 O O . VAL A 1 123 ? 10.661 28.046 -27.837 1.000 49.496 121 VAL AAA O 1
ATOM 710 N N . ARG A 1 124 ? 9.287 28.483 -29.593 1.000 52.045 122 ARG AAA N 1
ATOM 711 C CA . ARG A 1 124 ? 8.940 29.850 -29.120 1.000 52.033 122 ARG AAA CA 1
ATOM 712 C C . ARG A 1 124 ? 8.063 29.705 -27.871 1.000 49.368 122 ARG AAA C 1
ATOM 713 O O . ARG A 1 124 ? 6.953 29.112 -27.986 1.000 4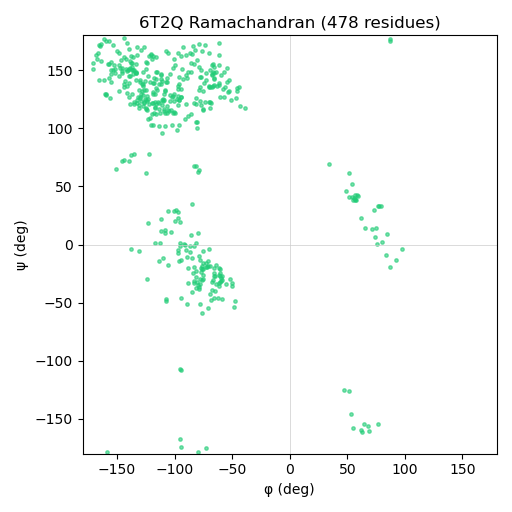9.836 122 ARG AAA O 1
ATOM 721 N N . GLY A 1 125 ? 8.571 30.203 -26.741 1.000 46.103 123 GLY AAA N 1
ATOM 722 C CA . GLY A 1 125 ? 7.976 30.097 -25.396 1.000 45.354 123 GLY AAA CA 1
ATOM 723 C C . GLY A 1 125 ? 8.579 28.955 -24.600 1.000 43.243 123 GLY AAA C 1
ATOM 724 O O . GLY A 1 125 ? 8.210 28.785 -23.423 1.000 42.721 123 GLY AAA O 1
ATOM 725 N N . GLY A 1 126 ? 9.468 28.180 -25.221 1.000 42.068 124 GLY AAA N 1
ATOM 726 C CA . GLY A 1 126 ? 10.184 27.105 -24.525 1.000 41.895 124 GLY AAA CA 1
ATOM 727 C C . GLY A 1 126 ? 11.198 27.738 -23.611 1.000 41.014 124 GLY AAA C 1
ATOM 728 O O . GLY A 1 126 ? 11.707 28.815 -23.977 1.000 38.646 124 GLY AAA O 1
ATOM 729 N N . PHE A 1 127 ? 11.467 27.090 -22.482 1.000 37.321 125 PHE AAA N 1
ATOM 730 C CA . PHE A 1 127 ? 12.284 27.601 -21.364 1.000 37.128 125 PHE AAA CA 1
ATOM 731 C C . PHE A 1 127 ? 13.032 26.429 -20.757 1.000 36.817 125 PHE AAA C 1
ATOM 732 O O . PHE A 1 127 ? 12.708 25.993 -19.661 1.000 33.063 125 PHE AAA O 1
ATOM 740 N N . PRO A 1 128 ? 14.044 25.889 -21.469 1.000 37.743 126 PRO AAA N 1
ATOM 741 C CA . PRO A 1 128 ? 14.839 24.790 -20.946 1.000 37.570 126 PRO AAA CA 1
ATOM 742 C C . PRO A 1 128 ? 15.963 25.370 -20.096 1.000 35.765 126 PRO AAA C 1
ATOM 743 O O . PRO A 1 128 ? 16.401 26.511 -20.363 1.000 35.289 126 PRO AAA O 1
ATOM 747 N N . ALA A 1 129 ? 16.347 24.613 -19.078 1.000 32.257 127 ALA AAA N 1
ATOM 748 C CA . ALA A 1 129 ? 17.322 25.059 -18.071 1.000 32.805 127 ALA AAA CA 1
ATOM 749 C C . ALA A 1 129 ? 18.129 23.881 -17.542 1.000 32.631 127 ALA AAA C 1
ATOM 750 O O . ALA A 1 129 ? 17.626 22.749 -17.450 1.000 34.212 127 ALA AAA O 1
ATOM 752 N N . ILE A 1 130 ? 19.393 24.148 -17.253 1.000 35.099 128 ILE AAA N 1
ATOM 753 C CA . ILE A 1 130 ? 20.275 23.249 -16.470 1.000 33.941 128 ILE AAA CA 1
ATOM 754 C C . ILE A 1 130 ? 20.779 24.122 -15.330 1.000 33.474 128 ILE AAA C 1
ATOM 755 O O . ILE A 1 130 ? 21.485 25.101 -15.653 1.000 34.637 128 ILE AAA O 1
ATOM 760 N N . TRP A 1 131 ? 20.454 23.785 -14.080 1.000 31.690 129 TRP AAA N 1
ATOM 761 C CA . TRP A 1 131 ? 20.756 24.705 -12.955 1.000 32.681 129 TRP AAA CA 1
ATOM 762 C C . TRP A 1 131 ? 20.802 23.984 -11.614 1.000 32.626 129 TRP AAA C 1
ATOM 763 O O . TRP A 1 131 ? 20.668 22.730 -11.577 1.000 31.826 129 TRP AAA O 1
ATOM 774 N N . GLN A 1 132 ? 21.043 24.764 -10.562 1.000 32.105 130 GLN AAA N 1
ATOM 775 C CA . GLN A 1 132 ? 21.256 24.256 -9.189 1.000 32.666 130 GLN AAA CA 1
ATOM 776 C C . GLN A 1 132 ? 20.561 25.159 -8.187 1.000 32.944 130 GLN AAA C 1
ATOM 777 O O . GLN A 1 132 ? 20.722 26.401 -8.262 1.000 34.007 130 GLN AAA O 1
ATOM 783 N N . MET A 1 133 ? 19.933 24.534 -7.201 1.000 34.838 131 MET AAA N 1
ATOM 784 C CA . MET A 1 133 ? 19.340 25.197 -6.022 1.000 36.793 131 MET AAA CA 1
ATOM 785 C C . MET A 1 133 ? 20.081 24.711 -4.783 1.000 37.823 131 MET AAA C 1
ATOM 786 O O . MET A 1 133 ? 20.502 23.550 -4.729 1.000 35.000 131 MET AAA O 1
ATOM 791 N N . PRO A 1 134 ? 20.205 25.573 -3.744 1.000 37.356 132 PRO AAA N 1
ATOM 792 C CA . PRO A 1 134 ? 20.686 25.133 -2.438 1.000 40.145 132 PRO AAA CA 1
ATOM 793 C C . PRO A 1 134 ? 19.607 24.236 -1.821 1.000 41.497 132 PRO AAA C 1
ATOM 794 O O . PRO A 1 134 ? 18.409 24.422 -2.146 1.000 38.371 132 PRO AAA O 1
ATOM 798 N N . ILE A 1 135 ? 20.035 23.286 -0.990 1.000 41.736 133 ILE AAA N 1
ATOM 799 C CA . ILE A 1 135 ? 19.114 22.375 -0.248 1.000 42.961 133 ILE AAA CA 1
ATOM 800 C C . ILE A 1 135 ? 19.071 22.853 1.192 1.000 43.665 133 ILE AAA C 1
ATOM 801 O O . ILE A 1 135 ? 20.159 23.015 1.777 1.000 47.491 133 ILE AAA O 1
ATOM 806 N N . GLY A 1 136 ? 17.869 23.144 1.694 1.000 45.284 134 GLY AAA N 1
ATOM 807 C CA . GLY A 1 136 ? 17.608 23.554 3.089 1.000 46.214 134 GLY AAA CA 1
ATOM 808 C C . GLY A 1 136 ? 18.054 24.973 3.403 1.000 47.828 134 GLY AAA C 1
ATOM 809 O O . GLY A 1 136 ? 18.413 25.230 4.562 1.000 49.876 134 GLY AAA O 1
ATOM 810 N N . ALA A 1 137 ? 18.053 25.887 2.430 1.000 47.429 135 ALA AAA N 1
ATOM 811 C CA . ALA A 1 137 ? 18.501 27.293 2.610 1.000 48.219 135 ALA AAA CA 1
ATOM 812 C C . ALA A 1 137 ? 17.297 28.197 2.863 1.000 47.641 135 ALA AAA C 1
ATOM 813 O O . ALA A 1 137 ? 16.181 27.813 2.563 1.000 44.206 135 ALA AAA O 1
ATOM 815 N N . PRO A 1 138 ? 17.488 29.448 3.351 1.000 50.709 136 PRO AAA N 1
ATOM 816 C CA . PRO A 1 138 ? 16.372 30.385 3.515 1.000 52.107 136 PRO AAA CA 1
ATOM 817 C C . PRO A 1 138 ? 15.711 30.689 2.161 1.000 51.673 136 PRO AAA C 1
ATOM 818 O O . PRO A 1 138 ? 16.255 30.284 1.151 1.000 46.160 136 PRO AAA O 1
ATOM 822 N N . GLU A 1 139 ? 14.592 31.422 2.156 1.000 55.391 137 GLU AAA N 1
ATOM 823 C CA . GLU A 1 139 ? 13.724 31.504 0.951 1.000 58.970 137 GLU AAA CA 1
ATOM 824 C C . GLU A 1 139 ? 14.468 32.211 -0.193 1.000 54.641 137 GLU AAA C 1
ATOM 825 O O . GLU A 1 139 ? 15.238 33.150 0.042 1.000 52.190 137 GLU AAA O 1
ATOM 831 N N . TRP A 1 140 ? 14.244 31.718 -1.404 1.000 53.613 138 TRP AAA N 1
ATOM 832 C CA . TRP A 1 140 ? 14.803 32.280 -2.653 1.000 51.669 138 TRP AAA CA 1
ATOM 833 C C . TRP A 1 140 ? 14.649 33.797 -2.569 1.000 51.664 138 TRP AAA C 1
ATOM 834 O O . TRP A 1 140 ? 13.591 34.272 -2.160 1.000 51.698 138 TRP AAA O 1
ATOM 845 N N . PRO A 1 141 ? 15.677 34.601 -2.928 1.000 47.179 139 PRO AAA N 1
ATOM 846 C CA . PRO A 1 141 ? 16.959 34.107 -3.436 1.000 46.462 139 PRO AAA CA 1
ATOM 847 C C . PRO A 1 141 ? 18.117 34.040 -2.427 1.000 45.762 139 PRO AAA C 1
ATOM 848 O O . PRO A 1 141 ? 19.258 33.965 -2.871 1.000 43.037 139 PRO AAA O 1
ATOM 852 N N . ARG A 1 142 ? 17.804 34.018 -1.132 1.000 46.372 140 ARG AAA N 1
ATOM 853 C CA . ARG A 1 142 ? 18.769 34.230 -0.018 1.000 48.779 140 ARG AAA CA 1
ATOM 854 C C . ARG A 1 142 ? 19.861 33.157 -0.016 1.000 46.494 140 ARG AAA C 1
ATOM 855 O O . ARG A 1 142 ? 21.001 33.498 0.375 1.000 46.217 140 ARG AAA O 1
ATOM 863 N N . GLY A 1 143 ? 19.534 31.930 -0.426 1.000 44.299 141 GLY AAA N 1
ATOM 864 C CA . GLY A 1 143 ? 20.467 30.791 -0.452 1.000 43.902 141 GLY AAA CA 1
ATOM 865 C C . GLY A 1 143 ? 21.268 30.731 -1.740 1.000 43.972 141 GLY AAA C 1
ATOM 866 O O . GLY A 1 143 ? 22.186 29.888 -1.833 1.000 41.766 141 GLY AAA O 1
ATOM 867 N N . GLY A 1 144 ? 20.938 31.601 -2.704 1.000 42.989 142 GLY AAA N 1
ATOM 868 C CA . GLY A 1 144 ? 21.577 31.648 -4.024 1.000 41.904 142 GLY AAA CA 1
ATOM 869 C C . GLY A 1 144 ? 20.920 30.697 -5.004 1.000 41.916 142 GLY AAA C 1
ATOM 870 O O . GLY A 1 144 ? 20.040 29.928 -4.605 1.000 40.824 142 GLY AAA O 1
ATOM 871 N N . GLN A 1 145 ? 21.381 30.753 -6.250 1.000 39.527 143 GLN AAA N 1
ATOM 872 C CA . GLN A 1 145 ? 20.954 29.906 -7.376 1.000 37.698 143 GLN AAA CA 1
ATOM 873 C C . GLN A 1 145 ? 21.973 30.073 -8.500 1.000 36.860 143 GLN AAA C 1
ATOM 874 O O . GLN A 1 145 ? 22.462 31.212 -8.728 1.000 37.030 143 GLN AAA O 1
ATOM 880 N N . ILE A 1 146 ? 22.268 28.981 -9.186 1.000 34.856 144 ILE AAA N 1
ATOM 881 C CA . ILE A 1 146 ? 23.262 28.930 -10.293 1.000 36.087 144 ILE AAA CA 1
ATOM 882 C C . ILE A 1 146 ? 22.593 28.333 -11.525 1.000 35.841 144 ILE AAA C 1
ATOM 883 O O . ILE A 1 146 ? 22.148 27.173 -11.466 1.000 35.924 144 ILE AAA O 1
ATOM 888 N N . ASP A 1 147 ? 22.589 29.083 -12.619 1.000 35.487 145 ASP AAA N 1
ATOM 889 C CA . ASP A 1 147 ? 22.101 28.580 -13.920 1.000 36.346 145 ASP AAA CA 1
ATOM 890 C C . ASP A 1 147 ? 23.283 28.370 -14.869 1.000 36.123 145 ASP AAA C 1
ATOM 891 O O . ASP A 1 147 ? 23.904 29.354 -15.318 1.000 35.415 145 ASP AAA O 1
ATOM 896 N N . LEU A 1 148 ? 23.543 27.106 -15.197 1.000 35.203 146 LEU AAA N 1
ATOM 897 C CA . LEU A 1 148 ? 24.589 26.674 -16.168 1.000 35.340 146 LEU AAA CA 1
ATOM 898 C C . LEU A 1 148 ? 24.104 26.934 -17.587 1.000 34.803 146 LEU AAA C 1
ATOM 899 O O . LEU A 1 148 ? 24.950 27.124 -18.473 1.000 36.895 146 LEU AAA O 1
ATOM 904 N N . MET A 1 149 ? 22.794 26.868 -17.816 1.000 33.703 147 MET AAA N 1
ATOM 905 C CA . MET A 1 149 ? 22.239 27.070 -19.175 1.000 34.577 147 MET AAA CA 1
ATOM 906 C C . MET A 1 149 ? 20.769 27.444 -19.035 1.000 34.838 147 MET AAA C 1
ATOM 907 O O . MET A 1 149 ? 20.032 26.740 -18.327 1.000 33.438 147 MET AAA O 1
ATOM 912 N N . GLU A 1 150 ? 20.369 28.535 -19.674 1.000 36.822 148 GLU AAA N 1
ATOM 913 C CA . GLU A 1 150 ? 18.951 28.816 -19.988 1.000 37.329 148 GLU AAA CA 1
ATOM 914 C C . GLU A 1 150 ? 18.872 29.333 -21.421 1.000 37.337 148 GLU AAA C 1
ATOM 915 O O . GLU A 1 150 ? 19.809 29.971 -21.889 1.000 36.181 148 GLU AAA O 1
ATOM 921 N N . TRP A 1 151 ? 17.744 29.059 -22.074 1.000 37.847 149 TRP AAA N 1
ATOM 922 C CA . TRP A 1 151 ? 17.430 29.536 -23.436 1.000 38.119 149 TRP AAA CA 1
ATOM 923 C C . TRP A 1 151 ? 16.033 30.158 -23.440 1.000 38.651 149 TRP AAA C 1
ATOM 924 O O . TRP A 1 151 ? 15.131 29.620 -22.782 1.000 37.975 149 TRP AAA O 1
ATOM 935 N N . VAL A 1 152 ? 15.894 31.247 -24.187 1.000 41.209 150 VAL AAA N 1
ATOM 936 C CA . VAL A 1 152 ? 14.615 31.948 -24.461 1.000 42.437 150 VAL AAA CA 1
ATOM 937 C C . VAL A 1 152 ? 14.645 32.423 -25.903 1.000 42.544 150 VAL AAA C 1
ATOM 938 O O . VAL A 1 152 ? 15.748 32.716 -26.402 1.000 42.671 150 VAL AAA O 1
ATOM 942 N N . GLN A 1 153 ? 13.458 32.510 -26.502 1.000 42.619 151 GLN AAA N 1
ATOM 943 C CA . GLN A 1 153 ? 13.255 32.860 -27.918 1.000 44.976 151 GLN AAA CA 1
ATOM 944 C C . GLN A 1 153 ? 13.809 34.262 -28.186 1.000 44.891 151 GLN AAA C 1
ATOM 945 O O . GLN A 1 153 ? 14.105 34.504 -29.340 1.000 45.092 151 GLN AAA O 1
ATOM 951 N N . GLY A 1 154 ? 13.904 35.144 -27.175 1.000 44.489 152 GLY AAA N 1
ATOM 952 C CA . GLY A 1 154 ? 14.280 36.564 -27.369 1.000 45.469 152 GLY AAA CA 1
ATOM 953 C C . GLY A 1 154 ? 15.739 36.714 -27.776 1.000 46.010 152 GLY AAA C 1
ATOM 954 O O . GLY A 1 154 ? 16.109 37.768 -28.288 1.000 46.253 152 GLY AAA O 1
ATOM 955 N N . SER A 1 155 ? 16.560 35.689 -27.537 1.000 45.000 153 SER AAA N 1
ATOM 956 C CA . SER A 1 155 ? 17.976 35.613 -27.982 1.000 47.095 153 SER AAA CA 1
ATOM 957 C C . SER A 1 155 ? 18.232 34.178 -28.442 1.000 48.283 153 SER AAA C 1
ATOM 958 O O . SER A 1 155 ? 18.872 33.394 -27.735 1.000 45.449 153 SER AAA O 1
ATOM 961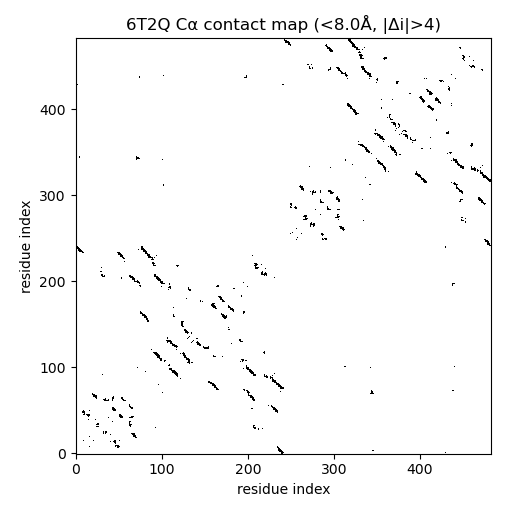 N N . PRO A 1 156 ? 17.681 33.766 -29.610 1.000 50.487 154 PRO AAA N 1
ATOM 962 C CA . PRO A 1 156 ? 17.594 32.337 -29.929 1.000 50.665 154 PRO AAA CA 1
ATOM 963 C C . PRO A 1 156 ? 18.932 31.647 -30.258 1.000 52.629 154 PRO AAA C 1
ATOM 964 O O . PRO A 1 156 ? 18.950 30.437 -30.243 1.000 51.626 154 PRO AAA O 1
ATOM 968 N N . LYS A 1 157 ? 19.986 32.398 -30.593 1.000 55.430 155 LYS AAA N 1
ATOM 969 C CA . LYS A 1 157 ? 21.301 31.851 -31.033 1.000 58.397 155 LYS AAA CA 1
ATOM 970 C C . LYS A 1 157 ? 22.309 32.014 -29.889 1.000 55.698 155 LYS AAA C 1
ATOM 971 O O . LYS A 1 157 ? 23.528 32.175 -30.181 1.000 59.476 155 LYS AAA O 1
ATOM 977 N N . GLN A 1 158 ? 21.819 32.001 -28.640 1.000 51.246 156 GLN AAA N 1
ATOM 978 C CA A GLN A 1 158 ? 22.687 32.071 -27.444 0.500 48.956 156 GLN AAA CA 1
ATOM 979 C CA B GLN A 1 158 ? 22.632 32.197 -27.403 0.500 47.609 156 GLN AAA CA 1
ATOM 980 C C . GLN A 1 158 ? 22.029 31.342 -26.277 1.000 45.384 156 GLN AAA C 1
ATOM 981 O O . GLN A 1 158 ? 20.816 31.058 -26.308 1.000 41.905 156 GLN AAA O 1
ATOM 992 N N . ILE A 1 159 ? 22.840 31.023 -25.285 1.000 43.623 157 ILE AAA N 1
ATOM 993 C CA . ILE A 1 159 ? 22.322 30.622 -23.960 1.000 41.835 157 ILE AAA CA 1
ATOM 994 C C . ILE A 1 159 ? 22.859 31.607 -22.934 1.000 40.472 157 ILE AAA C 1
ATOM 995 O O . ILE A 1 159 ? 23.857 32.308 -23.219 1.000 43.737 157 ILE AAA O 1
ATOM 1000 N N . PHE A 1 160 ? 22.211 31.598 -21.776 1.000 39.366 158 PHE AAA N 1
ATOM 1001 C CA . PHE A 1 160 ? 22.502 32.452 -20.605 1.000 38.308 158 PHE AAA CA 1
ATOM 1002 C C . PHE A 1 160 ? 23.138 31.584 -19.523 1.000 37.584 158 PHE AAA C 1
ATOM 1003 O O . PHE A 1 160 ? 22.670 30.415 -19.254 1.000 36.411 158 PHE AAA O 1
ATOM 1011 N N . GLN A 1 161 ? 24.136 32.146 -18.854 1.000 37.151 159 GLN AAA N 1
ATOM 1012 C CA . GLN A 1 161 ? 24.711 31.564 -17.606 1.000 37.504 159 GLN AAA CA 1
ATOM 1013 C C . GLN A 1 161 ? 24.601 32.649 -16.544 1.000 39.687 159 GLN AAA C 1
ATOM 1014 O O . GLN A 1 161 ? 25.083 33.795 -16.813 1.000 40.102 159 GLN AAA O 1
ATOM 1020 N N . THR A 1 162 ? 23.935 32.329 -15.429 1.000 38.381 160 THR AAA N 1
ATOM 1021 C CA . THR A 1 162 ? 23.377 33.355 -14.513 1.000 37.585 160 THR AAA CA 1
ATOM 1022 C C . THR A 1 162 ? 23.596 32.946 -13.056 1.000 37.109 160 THR AAA C 1
ATOM 1023 O O . THR A 1 162 ? 23.502 31.763 -12.743 1.000 35.531 160 THR AAA O 1
ATOM 1027 N N . VAL A 1 163 ? 23.827 33.952 -12.219 1.000 37.349 161 VAL AAA N 1
ATOM 1028 C CA . VAL A 1 163 ? 24.010 33.856 -10.746 1.000 38.245 161 VAL AAA CA 1
ATOM 1029 C C . VAL A 1 163 ? 22.903 34.674 -10.083 1.000 37.571 161 VAL AAA C 1
ATOM 1030 O O . VAL A 1 163 ? 22.703 35.837 -10.478 1.000 38.045 161 VAL AAA O 1
ATOM 1034 N N . HIS A 1 164 ? 22.227 34.087 -9.108 1.000 36.604 162 HIS AAA N 1
ATOM 1035 C CA . HIS A 1 164 ? 21.240 34.776 -8.243 1.000 37.230 162 HIS AAA CA 1
ATOM 1036 C C . HIS A 1 164 ? 21.675 34.738 -6.773 1.000 39.189 162 HIS AAA C 1
ATOM 1037 O O . HIS A 1 164 ? 22.123 33.654 -6.300 1.000 38.977 162 HIS AAA O 1
ATOM 1044 N N . THR A 1 165 ? 21.478 35.860 -6.079 1.000 39.070 163 THR AAA N 1
ATOM 1045 C CA . THR A 1 165 ? 21.640 36.010 -4.613 1.000 40.719 163 THR AAA CA 1
ATOM 1046 C C . THR A 1 165 ? 20.679 37.091 -4.150 1.000 42.034 163 THR AAA C 1
ATOM 1047 O O . THR A 1 165 ? 20.224 37.861 -5.015 1.000 41.235 163 THR AAA O 1
ATOM 1051 N N . PHE A 1 166 ? 20.446 37.206 -2.843 1.000 42.851 164 PHE AAA N 1
ATOM 1052 C CA . PHE A 1 166 ? 19.656 38.337 -2.314 1.000 45.994 164 PHE AAA CA 1
ATOM 1053 C C . PHE A 1 166 ? 20.445 39.642 -2.514 1.000 48.060 164 PHE AAA C 1
ATOM 1054 O O . PHE A 1 166 ? 19.818 40.679 -2.673 1.000 49.058 164 PHE AAA O 1
ATOM 1062 N N . TYR A 1 167 ? 21.776 39.600 -2.453 1.000 49.831 165 TYR AAA N 1
ATOM 1063 C CA . TYR A 1 167 ? 22.638 40.787 -2.686 1.000 51.391 165 TYR AAA CA 1
ATOM 1064 C C . TYR A 1 167 ? 22.350 41.322 -4.090 1.000 49.844 165 TYR AAA C 1
ATOM 1065 O O . TYR A 1 167 ? 22.081 42.502 -4.224 1.000 48.990 165 TYR AAA O 1
ATOM 1074 N N . ILE A 1 168 ? 22.311 40.453 -5.099 1.000 47.597 166 ILE AAA N 1
ATOM 1075 C CA . ILE A 1 168 ? 22.016 40.888 -6.494 1.000 47.024 166 ILE AAA CA 1
ATOM 1076 C C . ILE A 1 168 ? 20.537 41.278 -6.605 1.000 47.300 166 ILE AAA C 1
ATOM 1077 O O . ILE A 1 168 ? 20.265 42.360 -7.058 1.000 46.647 166 ILE AAA O 1
ATOM 1082 N N . ASN A 1 169 ? 19.617 40.394 -6.232 1.000 46.158 167 ASN AAA N 1
ATOM 1083 C CA . ASN A 1 169 ? 18.185 40.464 -6.631 1.000 45.502 167 ASN AAA CA 1
ATOM 1084 C C . ASN A 1 169 ? 17.382 41.304 -5.645 1.000 47.794 167 ASN AAA C 1
ATOM 1085 O O . ASN A 1 169 ? 16.407 41.946 -6.089 1.000 46.942 167 ASN AAA O 1
ATOM 1090 N N . GLY A 1 170 ? 17.743 41.296 -4.358 1.000 49.133 168 GLY AAA N 1
ATOM 1091 C CA . GLY A 1 170 ? 16.897 41.891 -3.299 1.000 50.735 168 GLY AAA CA 1
ATOM 1092 C C . GLY A 1 170 ? 15.494 41.285 -3.335 1.000 50.840 168 GLY AAA C 1
ATOM 1093 O O . GLY A 1 170 ? 15.332 40.143 -3.865 1.000 47.958 168 GLY AAA O 1
ATOM 1094 N N . GLU A 1 171 ? 14.504 41.984 -2.787 1.000 53.676 169 GLU AAA N 1
ATOM 1095 C CA . GLU A 1 171 ? 13.116 41.456 -2.701 1.000 57.962 169 GLU AAA CA 1
ATOM 1096 C C . GLU A 1 171 ? 12.426 41.512 -4.070 1.000 58.152 169 GLU AAA C 1
ATOM 1097 O O . GLU A 1 171 ? 11.527 40.698 -4.295 1.000 59.540 169 GLU AAA O 1
ATOM 1103 N N . ASN A 1 172 ? 12.842 42.423 -4.954 1.000 60.422 170 ASN AAA N 1
ATOM 1104 C CA . ASN A 1 172 ? 12.077 42.818 -6.168 1.000 58.820 170 ASN AAA CA 1
ATOM 1105 C C . ASN A 1 172 ? 12.753 42.316 -7.452 1.000 57.299 170 ASN AAA C 1
ATOM 1106 O O . ASN A 1 172 ? 12.094 42.392 -8.478 1.000 61.952 170 ASN AAA O 1
ATOM 1111 N N . GLY A 1 173 ? 13.995 41.822 -7.420 1.000 53.396 171 GLY AAA N 1
ATOM 1112 C CA . GLY A 1 173 ? 14.751 41.447 -8.634 1.000 50.376 171 GLY AAA CA 1
ATOM 1113 C C . GLY A 1 173 ? 14.646 39.966 -8.957 1.000 48.756 171 GLY AAA C 1
ATOM 1114 O O . GLY A 1 173 ? 14.612 39.147 -8.021 1.000 47.380 171 GLY AAA O 1
ATOM 1115 N N . SER A 1 174 ? 14.608 39.615 -10.239 1.000 46.936 172 SER AAA N 1
ATOM 1116 C CA . SER A 1 174 ? 14.552 38.198 -10.695 1.000 46.381 172 SER AAA CA 1
ATOM 1117 C C . SER A 1 174 ? 15.595 37.916 -11.784 1.000 43.311 172 SER AAA C 1
ATOM 1118 O O . SER A 1 174 ? 15.715 36.763 -12.153 1.000 42.532 172 SER AAA O 1
ATOM 1121 N N . ALA A 1 175 ? 16.340 38.907 -12.286 1.000 41.640 173 ALA AAA N 1
ATOM 1122 C CA . ALA A 1 175 ? 17.226 38.711 -13.465 1.000 41.288 173 ALA AAA CA 1
ATOM 1123 C C . ALA A 1 175 ? 18.568 38.068 -13.070 1.000 39.829 173 ALA AAA C 1
ATOM 1124 O O . ALA A 1 175 ? 19.210 37.464 -13.948 1.000 39.691 173 ALA AAA O 1
ATOM 1126 N N . GLY A 1 176 ? 19.030 38.285 -11.834 1.000 39.472 174 GLY AAA N 1
ATOM 1127 C CA . GLY A 1 176 ? 20.385 37.920 -11.377 1.000 39.547 174 GLY AAA CA 1
ATOM 1128 C C . GLY A 1 176 ? 21.486 38.646 -12.122 1.000 41.376 174 GLY AAA C 1
ATOM 1129 O O . GLY A 1 176 ? 21.237 39.763 -12.644 1.000 43.468 174 GLY AAA O 1
ATOM 1130 N N . VAL A 1 177 ? 22.709 38.127 -12.065 1.000 42.908 175 VAL AAA N 1
ATOM 1131 C CA . VAL A 1 177 ? 23.851 38.670 -12.870 1.000 45.462 175 VAL AAA CA 1
ATOM 1132 C C . VAL A 1 177 ? 24.135 37.603 -13.931 1.000 43.072 175 VAL AAA C 1
ATOM 1133 O O . VAL A 1 177 ? 24.314 36.413 -13.537 1.000 40.028 175 VAL AAA O 1
ATOM 1137 N N . THR A 1 178 ? 24.115 37.969 -15.212 1.000 43.877 176 THR AAA N 1
ATOM 1138 C CA . THR A 1 178 ? 24.165 36.999 -16.352 1.000 46.684 176 THR AAA CA 1
ATOM 1139 C C . THR A 1 178 ? 25.404 37.301 -17.194 1.000 50.172 176 THR AAA C 1
ATOM 1140 O O . THR A 1 178 ? 25.930 38.420 -17.074 1.000 48.241 176 THR AAA O 1
ATOM 1144 N N . ASN A 1 179 ? 25.876 36.348 -17.999 1.000 53.015 177 ASN AAA N 1
ATOM 1145 C CA . ASN A 1 179 ? 27.103 36.566 -18.807 1.000 56.502 177 ASN AAA CA 1
ATOM 1146 C C . ASN A 1 179 ? 26.730 37.257 -20.120 1.000 64.211 177 ASN AAA C 1
ATOM 1147 O O . ASN A 1 179 ? 26.103 36.582 -21.018 1.000 64.900 177 ASN AAA O 1
ATOM 1152 N N . LYS A 1 180 ? 27.200 38.511 -20.219 1.000 71.405 178 LYS AAA N 1
ATOM 1153 C CA . LYS A 1 180 ? 26.932 39.538 -21.263 1.000 77.740 178 LYS AAA CA 1
ATOM 1154 C C . LYS A 1 180 ? 27.771 39.262 -22.531 1.000 81.832 178 LYS AAA C 1
ATOM 1155 O O . LYS A 1 180 ? 27.216 39.477 -23.640 1.000 82.712 178 LYS AAA O 1
ATOM 1161 N N . GLU A 1 181 ? 29.040 38.816 -22.383 1.000 82.946 179 GLU AAA N 1
ATOM 1162 C CA . GLU A 1 181 ? 29.944 38.320 -23.475 1.000 84.156 179 GLU AAA CA 1
ATOM 1163 C C . GLU A 1 181 ? 29.693 36.825 -23.767 1.000 83.144 179 GLU AAA C 1
ATOM 1164 O O . GLU A 1 181 ? 30.682 36.104 -24.073 1.000 84.346 179 GLU AAA O 1
ATOM 1170 N N . ALA A 1 182 ? 28.437 36.361 -23.656 1.000 77.823 180 ALA AAA N 1
ATOM 1171 C CA . ALA A 1 182 ? 27.992 34.999 -24.037 1.000 71.651 180 ALA AAA CA 1
ATOM 1172 C C . ALA A 1 182 ? 28.216 34.851 -25.543 1.000 72.790 180 ALA AAA C 1
ATOM 1173 O O . ALA A 1 182 ? 27.938 35.836 -26.278 1.000 71.334 180 ALA AAA O 1
ATOM 1175 N N . ASP A 1 183 ? 28.752 33.722 -26.009 1.000 73.283 181 ASP AAA N 1
ATOM 1176 C CA . ASP A 1 183 ? 28.897 33.516 -27.480 1.000 77.493 181 ASP AAA CA 1
ATOM 1177 C C . ASP A 1 183 ? 27.553 33.946 -28.080 1.000 78.669 181 ASP AAA C 1
ATOM 1178 O O . ASP A 1 183 ? 26.491 33.540 -27.515 1.000 74.230 181 ASP AAA O 1
ATOM 1183 N N . LYS A 1 184 ? 27.608 34.773 -29.127 1.000 77.543 182 LYS AAA N 1
ATOM 1184 C CA . LYS A 1 184 ? 26.419 35.284 -29.856 1.000 78.957 182 LYS AAA CA 1
ATOM 1185 C C . LYS A 1 184 ? 26.122 34.382 -31.070 1.000 75.370 182 LYS AAA C 1
ATOM 1186 O O . LYS A 1 184 ? 25.013 34.500 -31.628 1.000 75.354 182 LYS AAA O 1
ATOM 1192 N N . ASN A 1 185 ? 27.061 33.499 -31.440 1.000 73.848 183 ASN AAA N 1
ATOM 1193 C CA . ASN A 1 185 ? 27.026 32.664 -32.674 1.000 73.626 183 ASN AAA CA 1
ATOM 1194 C C . ASN A 1 185 ? 27.099 31.181 -32.287 1.000 72.069 183 ASN AAA C 1
ATOM 1195 O O . ASN A 1 185 ? 28.188 30.591 -32.388 1.000 73.786 183 ASN AAA O 1
ATOM 1200 N N . PHE A 1 186 ? 25.994 30.596 -31.823 1.000 70.710 184 PHE AAA N 1
ATOM 1201 C CA . PHE A 1 186 ? 26.023 29.322 -31.049 1.000 67.268 184 PHE AAA CA 1
ATOM 1202 C C . PHE A 1 186 ? 24.751 28.517 -31.317 1.000 65.967 184 PHE AAA C 1
ATOM 1203 O O . PHE A 1 186 ? 23.633 29.101 -31.212 1.000 66.376 184 PHE AAA O 1
ATOM 1211 N N . ASP A 1 187 ? 24.922 27.218 -31.605 1.000 62.431 185 ASP AAA N 1
ATOM 1212 C CA . ASP A 1 187 ? 23.808 26.314 -31.978 1.000 57.305 185 ASP AAA CA 1
ATOM 1213 C C . ASP A 1 187 ? 23.423 25.426 -30.789 1.000 54.818 185 ASP AAA C 1
ATOM 1214 O O . ASP A 1 187 ? 24.121 24.415 -30.555 1.000 53.239 185 ASP AAA O 1
ATOM 1219 N N . VAL A 1 188 ? 22.313 25.755 -30.115 1.000 51.396 186 VAL AAA N 1
ATOM 1220 C CA . VAL A 1 188 ? 21.868 25.066 -28.872 1.000 49.840 186 VAL AAA CA 1
ATOM 1221 C C . VAL A 1 188 ? 21.352 23.661 -29.220 1.000 48.453 186 VAL AAA C 1
ATOM 1222 O O . VAL A 1 188 ? 21.319 22.812 -28.264 1.000 45.835 186 VAL AAA O 1
ATOM 1226 N N . THR A 1 189 ? 20.993 23.416 -30.498 1.000 49.179 187 THR AAA N 1
ATOM 1227 C CA . THR A 1 189 ? 20.428 22.119 -30.968 1.000 49.819 187 THR AAA CA 1
ATOM 1228 C C . THR A 1 189 ? 21.535 21.104 -31.266 1.000 50.652 187 THR AAA C 1
ATOM 1229 O O . THR A 1 189 ? 21.182 20.029 -31.728 1.000 51.028 187 THR AAA O 1
ATOM 1233 N N . LYS A 1 190 ? 22.811 21.468 -31.103 1.000 52.362 188 LYS AAA N 1
ATOM 1234 C CA . LYS A 1 190 ? 23.950 20.514 -31.057 1.000 52.027 188 LYS AAA CA 1
ATOM 1235 C C . LYS A 1 190 ? 24.324 20.300 -29.598 1.000 48.820 188 LYS AAA C 1
ATOM 1236 O O . LYS A 1 190 ? 24.001 21.176 -28.762 1.000 46.985 188 LYS AAA O 1
ATOM 1242 N N . ASP A 1 191 ? 25.006 19.193 -29.332 1.000 47.085 189 ASP AAA N 1
ATOM 1243 C CA . ASP A 1 191 ? 25.574 18.853 -28.011 1.000 46.332 189 ASP AAA CA 1
ATOM 1244 C C . ASP A 1 191 ? 26.523 19.967 -27.589 1.000 45.235 189 ASP AAA C 1
ATOM 1245 O O . ASP A 1 191 ? 27.316 20.383 -28.397 1.000 44.886 189 ASP AAA O 1
ATOM 1250 N N . HIS A 1 192 ? 26.407 20.411 -26.346 1.000 43.937 190 HIS AAA N 1
ATOM 1251 C CA . HIS A 1 192 ? 27.415 21.233 -25.645 1.000 43.748 190 HIS AAA CA 1
ATOM 1252 C C . HIS A 1 192 ? 27.569 20.714 -24.216 1.000 42.473 190 HIS AAA C 1
ATOM 1253 O O . HIS A 1 192 ? 26.650 20.087 -23.707 1.000 41.345 190 HIS AAA O 1
ATOM 1260 N N . VAL A 1 193 ? 28.716 20.971 -23.607 1.000 43.736 191 VAL AAA N 1
ATOM 1261 C CA . VAL A 1 193 ? 28.971 20.716 -22.167 1.000 42.554 191 VAL AAA CA 1
ATOM 1262 C C . VAL A 1 193 ? 28.957 22.063 -21.438 1.000 42.321 191 VAL AAA C 1
ATOM 1263 O O . VAL A 1 193 ? 29.837 22.916 -21.688 1.000 43.891 191 VAL AAA O 1
ATOM 1267 N N . TYR A 1 194 ? 27.988 22.220 -20.552 1.000 40.478 192 TYR AAA N 1
ATOM 1268 C CA . TYR A 1 194 ? 27.789 23.375 -19.654 1.000 40.187 192 TYR AAA CA 1
ATOM 1269 C C . TYR A 1 194 ? 28.399 22.981 -18.318 1.000 41.101 192 TYR AAA C 1
ATOM 1270 O O . TYR A 1 194 ? 28.200 21.816 -17.849 1.000 40.214 192 TYR AAA O 1
ATOM 1279 N N . ALA A 1 195 ? 29.143 23.897 -17.710 1.000 41.862 193 ALA AAA N 1
ATOM 1280 C CA . ALA A 1 195 ? 29.847 23.598 -16.447 1.000 41.628 193 ALA AAA CA 1
ATOM 1281 C C . ALA A 1 195 ? 29.891 24.829 -15.543 1.000 40.440 193 ALA AAA C 1
ATOM 1282 O O . ALA A 1 195 ? 29.903 25.969 -16.033 1.000 40.590 193 ALA AAA O 1
ATOM 1284 N N . VAL A 1 196 ? 29.889 24.584 -14.240 1.000 39.520 194 VAL AAA N 1
ATOM 1285 C CA . VAL A 1 196 ? 30.247 25.609 -13.226 1.000 39.940 194 VAL AAA CA 1
ATOM 1286 C C . VAL A 1 196 ? 31.131 24.924 -12.201 1.000 40.389 194 VAL AAA C 1
ATOM 1287 O O . VAL A 1 196 ? 30.815 23.757 -11.763 1.000 38.802 194 VAL AAA O 1
ATOM 1291 N N . GLN A 1 197 ? 32.261 25.566 -11.928 1.000 41.789 195 GLN AAA N 1
ATOM 1292 C CA . GLN A 1 197 ? 33.151 25.194 -10.810 1.000 43.998 195 GLN AAA CA 1
ATOM 1293 C C . GLN A 1 197 ? 32.814 26.111 -9.635 1.000 44.101 195 GLN AAA C 1
ATOM 1294 O O . GLN A 1 197 ? 32.782 27.347 -9.836 1.000 45.229 195 GLN AAA O 1
ATOM 1300 N N . ARG A 1 198 ? 32.543 25.540 -8.463 1.000 43.366 196 ARG AAA N 1
ATOM 1301 C CA . ARG A 1 198 ? 32.158 26.318 -7.253 1.000 42.831 196 ARG AAA CA 1
ATOM 1302 C C . ARG A 1 198 ? 33.189 26.080 -6.145 1.000 45.283 196 ARG AAA C 1
ATOM 1303 O O . ARG A 1 198 ? 33.366 24.905 -5.733 1.000 44.146 196 ARG AAA O 1
ATOM 1311 N N . THR A 1 199 ? 33.814 27.165 -5.670 1.000 45.660 197 THR AAA N 1
ATOM 1312 C CA . THR A 1 199 ? 34.736 27.202 -4.506 1.000 47.933 197 THR AAA CA 1
ATOM 1313 C C . THR A 1 199 ? 34.339 28.370 -3.603 1.000 49.584 197 THR AAA C 1
ATOM 1314 O O . THR A 1 199 ? 33.495 29.183 -4.025 1.000 47.655 197 THR AAA O 1
ATOM 1318 N N . GLU A 1 200 ? 34.923 28.450 -2.409 1.000 52.187 198 GLU AAA N 1
ATOM 1319 C CA . GLU A 1 200 ? 34.685 29.569 -1.455 1.000 57.101 198 GLU AAA CA 1
ATOM 1320 C C . GLU A 1 200 ? 35.083 30.893 -2.135 1.000 56.443 198 GLU AAA C 1
ATOM 1321 O O . GLU A 1 200 ? 34.508 31.941 -1.786 1.000 56.414 198 GLU AAA O 1
ATOM 1327 N N . LYS A 1 201 ? 36.009 30.827 -3.093 1.000 56.284 199 LYS AAA N 1
ATOM 1328 C CA . LYS A 1 201 ? 36.616 31.992 -3.788 1.000 58.990 199 LYS AAA CA 1
ATOM 1329 C C . LYS A 1 201 ? 35.634 32.506 -4.840 1.000 56.563 199 LYS AAA C 1
ATOM 1330 O O . LYS A 1 201 ? 35.372 33.727 -4.873 1.000 53.451 199 LYS AAA O 1
ATOM 1336 N N . GLU A 1 202 ? 35.135 31.610 -5.697 1.000 52.450 200 GLU AAA N 1
ATOM 1337 C CA . GLU A 1 202 ? 34.366 32.059 -6.876 1.000 51.571 200 GLU AAA CA 1
ATOM 1338 C C . GLU A 1 202 ? 33.609 30.897 -7.523 1.000 49.305 200 GLU AAA C 1
ATOM 1339 O O . GLU A 1 202 ? 33.914 29.710 -7.237 1.000 49.805 200 GLU AAA O 1
ATOM 1345 N N . LEU A 1 203 ? 32.659 31.281 -8.372 1.000 47.234 201 LEU AAA N 1
ATOM 1346 C CA . LEU A 1 203 ? 32.022 30.454 -9.420 1.000 45.799 201 LEU AAA CA 1
ATOM 1347 C C . LEU A 1 203 ? 32.733 30.739 -10.747 1.000 46.951 201 LEU AAA C 1
ATOM 1348 O O . LEU A 1 203 ? 32.903 31.940 -11.097 1.000 47.628 201 LEU AAA O 1
ATOM 1353 N N . ILE A 1 204 ? 33.075 29.687 -11.484 1.000 45.912 202 ILE AAA N 1
ATOM 1354 C CA . ILE A 1 204 ? 33.627 29.785 -12.862 1.000 47.910 202 ILE AAA CA 1
ATOM 1355 C C . ILE A 1 204 ? 32.700 28.997 -13.778 1.000 46.907 202 ILE AAA C 1
ATOM 1356 O O . ILE A 1 204 ? 32.545 27.784 -13.560 1.000 45.331 202 ILE AAA O 1
ATOM 1361 N N . PHE A 1 205 ? 32.136 29.659 -14.784 1.000 46.055 203 PHE AAA N 1
ATOM 1362 C CA . PHE A 1 205 ? 31.308 29.016 -15.827 1.000 44.587 203 PHE AAA CA 1
ATOM 1363 C C . PHE A 1 205 ? 32.167 28.662 -17.029 1.000 46.553 203 PHE AAA C 1
ATOM 1364 O O . PHE A 1 205 ? 33.175 29.348 -17.311 1.000 49.858 203 PHE AAA O 1
ATOM 1372 N N . TYR A 1 206 ? 31.734 27.614 -17.714 1.000 46.007 204 TYR AAA N 1
ATOM 1373 C CA . TYR A 1 206 ? 32.342 27.083 -18.953 1.000 47.338 204 TYR AAA CA 1
ATOM 1374 C C . TYR A 1 206 ? 31.235 26.669 -19.923 1.000 45.910 204 TYR AAA C 1
ATOM 1375 O O . TYR A 1 206 ? 30.108 26.283 -19.505 1.000 43.665 204 TYR AAA O 1
ATOM 1384 N N . VAL A 1 207 ? 31.556 26.753 -21.206 1.000 47.104 205 VAL AAA N 1
ATOM 1385 C CA . VAL A 1 207 ? 30.821 26.069 -22.303 1.000 47.236 205 VAL AAA CA 1
ATOM 1386 C C . VAL A 1 207 ? 31.890 25.391 -23.149 1.000 48.426 205 VAL AAA C 1
ATOM 1387 O O . VAL A 1 207 ? 32.877 26.080 -23.494 1.000 49.858 205 VAL AAA O 1
ATOM 1391 N N . ASP A 1 208 ? 31.730 24.088 -23.374 1.000 46.853 206 ASP AAA N 1
ATOM 1392 C CA . ASP A 1 208 ? 32.624 23.215 -24.180 1.000 48.291 206 ASP AAA CA 1
ATOM 1393 C C . ASP A 1 208 ? 34.055 23.338 -23.659 1.000 50.232 206 ASP AAA C 1
ATOM 1394 O O . ASP A 1 208 ? 34.989 23.452 -24.479 1.000 52.727 206 ASP AAA O 1
ATOM 1399 N N . GLY A 1 209 ? 34.205 23.376 -22.339 1.000 49.364 207 GLY AAA N 1
ATOM 1400 C CA . GLY A 1 209 ? 35.509 23.354 -21.668 1.000 52.879 207 GLY AAA CA 1
ATOM 1401 C C . GLY A 1 209 ? 36.240 24.681 -21.743 1.000 56.015 207 GLY AAA C 1
ATOM 1402 O O . GLY A 1 209 ? 37.340 24.731 -21.203 1.000 57.628 207 GLY AAA O 1
ATOM 1403 N N . LYS A 1 210 ? 35.662 25.706 -22.381 1.000 57.802 208 LYS AAA N 1
ATOM 1404 C CA . LYS A 1 210 ? 36.218 27.085 -22.421 1.000 60.195 208 LYS AAA CA 1
ATOM 1405 C C . LYS A 1 210 ? 35.550 27.934 -21.329 1.000 56.390 208 LYS AAA C 1
ATOM 1406 O O . LYS A 1 210 ? 34.301 28.034 -21.327 1.000 54.938 208 LYS AAA O 1
ATOM 1412 N N . GLU A 1 211 ? 36.345 28.535 -20.436 1.000 55.343 209 GLU AAA N 1
ATOM 1413 C CA . GLU A 1 211 ? 35.868 29.499 -19.402 1.000 53.986 209 GLU AAA CA 1
ATOM 1414 C C . GLU A 1 211 ? 35.069 30.634 -20.071 1.000 52.551 209 GLU AAA C 1
ATOM 1415 O O . GLU A 1 211 ? 35.525 31.155 -21.066 1.000 52.692 209 GLU AAA O 1
ATOM 1421 N N . THR A 1 212 ? 33.882 30.973 -19.568 1.000 51.070 210 THR AAA N 1
ATOM 1422 C CA . THR A 1 212 ? 33.035 32.052 -20.140 1.000 50.979 210 THR AAA CA 1
ATOM 1423 C C . THR A 1 212 ? 33.048 33.272 -19.216 1.000 50.817 210 THR AAA C 1
ATOM 1424 O O . THR A 1 212 ? 33.150 34.378 -19.728 1.000 51.160 210 THR AAA O 1
ATOM 1428 N N . TRP A 1 213 ? 32.872 33.093 -17.912 1.000 48.451 211 TRP AAA N 1
ATOM 1429 C CA . TRP A 1 213 ? 32.952 34.219 -16.949 1.000 49.796 211 TRP AAA CA 1
ATOM 1430 C C . TRP A 1 213 ? 33.055 33.661 -15.539 1.000 49.525 211 TRP AAA C 1
ATOM 1431 O O . TRP A 1 213 ? 32.877 32.401 -15.353 1.000 46.389 211 TRP AAA O 1
ATOM 1442 N N . LYS A 1 214 ? 33.299 34.570 -14.595 1.000 49.342 212 LYS AAA N 1
ATOM 1443 C CA . LYS A 1 214 ? 33.414 34.206 -13.173 1.000 51.612 212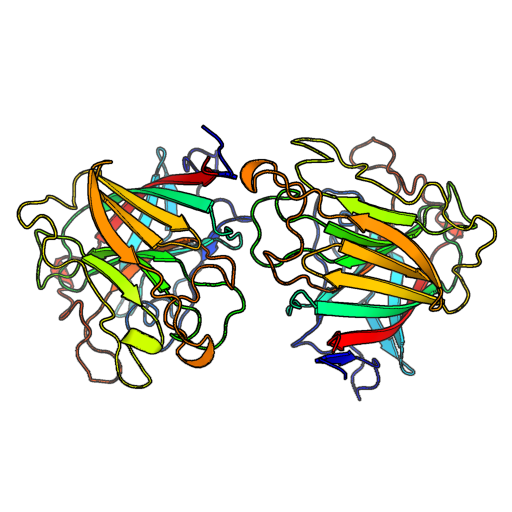 LYS AAA CA 1
ATOM 1444 C C . LYS A 1 214 ? 32.654 35.211 -12.317 1.000 49.406 212 LYS AAA C 1
ATOM 1445 O O . LYS A 1 214 ? 32.631 36.392 -12.651 1.000 49.494 212 LYS AAA O 1
ATOM 1451 N N . TYR A 1 215 ? 32.091 34.720 -11.225 1.000 46.899 213 TYR AAA N 1
ATOM 1452 C CA . TYR A 1 215 ? 31.398 35.514 -10.191 1.000 48.075 213 TYR AAA CA 1
ATOM 1453 C C . TYR A 1 215 ? 32.145 35.279 -8.881 1.000 50.198 213 TYR AAA C 1
ATOM 1454 O O . TYR A 1 215 ? 32.099 34.132 -8.342 1.000 49.241 213 TYR AAA O 1
ATOM 1463 N N . GLU A 1 216 ? 32.801 36.330 -8.386 1.000 54.131 214 GLU AAA N 1
ATOM 1464 C CA . GLU A 1 216 ? 33.771 36.277 -7.267 1.000 56.026 214 GLU AAA CA 1
ATOM 1465 C C . GLU A 1 216 ? 33.051 36.479 -5.933 1.000 55.451 214 GLU AAA C 1
ATOM 1466 O O . GLU A 1 216 ? 32.062 37.259 -5.889 1.000 54.237 214 GLU AAA O 1
ATOM 1472 N N . ASN A 1 217 ? 33.558 35.793 -4.901 1.000 54.247 215 ASN AAA N 1
ATOM 1473 C CA . ASN A 1 217 ? 33.287 36.077 -3.473 1.000 54.186 215 ASN AAA CA 1
ATOM 1474 C C . ASN A 1 217 ? 33.969 37.405 -3.168 1.000 57.006 215 ASN AAA C 1
ATOM 1475 O O . ASN A 1 217 ? 35.188 37.473 -3.367 1.000 56.899 215 ASN AAA O 1
ATOM 1480 N N . GLN A 1 218 ? 33.211 38.396 -2.695 1.000 58.335 216 GLN AAA N 1
ATOM 1481 C CA . GLN A 1 218 ? 33.708 39.766 -2.383 1.000 62.845 216 GLN AAA CA 1
ATOM 1482 C C . GLN A 1 218 ? 34.064 39.879 -0.889 1.000 65.540 216 GLN AAA C 1
ATOM 1483 O O . GLN A 1 218 ? 34.480 40.977 -0.473 1.000 66.298 216 GLN AAA O 1
ATOM 1489 N N . HIS A 1 219 ? 33.916 38.792 -0.119 1.000 66.334 217 HIS AAA N 1
ATOM 1490 C CA . HIS A 1 219 ? 34.281 38.694 1.323 1.000 69.918 217 HIS AAA CA 1
ATOM 1491 C C . HIS A 1 219 ? 33.699 39.903 2.073 1.000 71.522 217 HIS AAA C 1
ATOM 1492 O O . HIS A 1 219 ? 34.425 40.520 2.872 1.000 75.243 217 HIS AAA O 1
ATOM 1499 N N . LEU A 1 220 ? 32.425 40.217 1.814 1.000 70.714 218 LEU AAA N 1
ATOM 1500 C CA . LEU A 1 220 ? 31.638 41.292 2.483 1.000 72.864 218 LEU AAA CA 1
ATOM 1501 C C . LEU A 1 220 ? 31.042 40.765 3.797 1.000 73.791 218 LEU AAA C 1
ATOM 1502 O O . LEU A 1 220 ? 31.074 39.529 4.021 1.000 70.677 218 LEU AAA O 1
ATOM 1507 N N . ASP A 1 221 ? 30.468 41.664 4.603 1.000 75.813 219 ASP AAA N 1
ATOM 1508 C CA . ASP A 1 221 ? 29.662 41.323 5.806 1.000 78.342 219 ASP AAA CA 1
ATOM 1509 C C . ASP A 1 221 ? 28.681 40.209 5.415 1.000 75.972 219 ASP AAA C 1
ATOM 1510 O O . ASP A 1 221 ? 27.940 40.371 4.426 1.000 70.203 219 ASP AAA O 1
ATOM 1515 N N . LYS A 1 222 ? 28.714 39.113 6.172 1.000 77.316 220 LYS AAA N 1
ATOM 1516 C CA . LYS A 1 222 ? 27.884 37.896 5.989 1.000 75.078 220 LYS AAA CA 1
ATOM 1517 C C . LYS A 1 222 ? 26.405 38.297 5.843 1.000 71.479 220 LYS AAA C 1
ATOM 1518 O O . LYS A 1 222 ? 25.715 37.631 5.063 1.000 65.566 220 LYS AAA O 1
ATOM 1524 N N . GLU A 1 223 ? 25.960 39.376 6.510 1.000 73.595 221 GLU AAA N 1
ATOM 1525 C CA . GLU A 1 223 ? 24.557 39.907 6.482 1.000 74.631 221 GLU AAA CA 1
ATOM 1526 C C . GLU A 1 223 ? 24.125 40.335 5.076 1.000 68.214 221 GLU AAA C 1
ATOM 1527 O O . GLU A 1 223 ? 22.911 40.396 4.851 1.000 65.215 221 GLU AAA O 1
ATOM 1533 N N . LYS A 1 224 ? 25.077 40.701 4.213 1.000 65.311 222 LYS AAA N 1
ATOM 1534 C CA . LYS A 1 224 ? 24.806 41.180 2.831 1.000 63.281 222 LYS AAA CA 1
ATOM 1535 C C . LYS A 1 224 ? 24.434 40.001 1.925 1.000 58.366 222 LYS AAA C 1
ATOM 1536 O O . LYS A 1 224 ? 23.815 40.268 0.885 1.000 56.821 222 LYS AAA O 1
ATOM 1542 N N . LEU A 1 225 ? 24.799 38.762 2.294 1.000 55.945 223 LEU AAA N 1
ATOM 1543 C CA . LEU A 1 225 ? 24.424 37.510 1.573 1.000 54.045 223 LEU AAA CA 1
ATOM 1544 C C . LEU A 1 225 ? 24.918 37.555 0.120 1.000 51.280 223 LEU AAA C 1
ATOM 1545 O O . LEU A 1 225 ? 24.156 37.164 -0.776 1.000 50.360 223 LEU AAA O 1
ATOM 1550 N N . GLN A 1 226 ? 26.143 38.024 -0.099 1.000 52.242 224 GLN AAA N 1
ATOM 1551 C CA . GLN A 1 226 ? 26.725 38.270 -1.441 1.000 52.198 224 GLN AAA CA 1
ATOM 1552 C C . GLN A 1 226 ? 27.229 36.942 -2.006 1.000 49.890 224 GLN AAA C 1
ATOM 1553 O O . GLN A 1 226 ? 27.184 36.773 -3.221 1.000 49.672 224 GLN AAA O 1
ATOM 1559 N N . TYR A 1 227 ? 27.686 36.036 -1.146 1.000 50.447 225 TYR AAA N 1
ATOM 1560 C CA . TYR A 1 227 ? 28.251 34.730 -1.561 1.000 48.328 225 TYR AAA CA 1
ATOM 1561 C C . TYR A 1 227 ? 27.760 33.594 -0.658 1.000 47.800 225 TYR AAA C 1
ATOM 1562 O O . TYR A 1 227 ? 28.500 33.098 0.170 1.000 46.715 225 TYR AAA O 1
ATOM 1571 N N . PRO A 1 228 ? 26.511 33.103 -0.817 1.000 47.654 226 PRO AAA N 1
ATOM 1572 C CA . PRO A 1 228 ? 25.997 31.995 -0.013 1.000 47.074 226 PRO AAA CA 1
ATOM 1573 C C . PRO A 1 228 ? 26.326 30.589 -0.542 1.000 44.665 226 PRO AAA C 1
ATOM 1574 O O . PRO A 1 228 ? 25.833 29.642 0.043 1.000 43.269 226 PRO AAA O 1
ATOM 1578 N N . PHE A 1 229 ? 27.180 30.483 -1.569 1.000 43.477 227 PHE AAA N 1
ATOM 1579 C CA . PHE A 1 229 ? 27.322 29.295 -2.451 1.000 43.129 227 PHE AAA CA 1
ATOM 1580 C C . PHE A 1 229 ? 28.071 28.143 -1.774 1.000 43.787 227 PHE AAA C 1
ATOM 1581 O O . PHE A 1 229 ? 28.074 27.042 -2.371 1.000 43.692 227 PHE AAA O 1
ATOM 1589 N N . CYS A 1 230 ? 28.599 28.329 -0.563 1.000 47.628 228 CYS AAA N 1
ATOM 1590 C CA . CYS A 1 230 ? 29.238 27.251 0.237 1.000 50.692 228 CYS AAA CA 1
ATOM 1591 C C . CYS A 1 230 ? 28.473 26.996 1.548 1.000 53.628 228 CYS AAA C 1
ATOM 1592 O O . CYS A 1 230 ? 28.899 26.092 2.312 1.000 54.641 228 CYS AAA O 1
ATOM 1595 N N . GLU A 1 231 ? 27.367 27.702 1.799 1.000 52.253 229 GLU AAA N 1
ATOM 1596 C CA . GLU A 1 231 ? 26.637 27.601 3.092 1.000 53.462 229 GLU AAA CA 1
ATOM 1597 C C . GLU A 1 231 ? 25.687 26.401 3.071 1.000 49.886 229 GLU AAA C 1
ATOM 1598 O O . GLU A 1 231 ? 25.328 25.896 4.143 1.000 48.319 229 GLU AAA O 1
ATOM 1604 N N . TYR A 1 232 ? 25.262 25.966 1.894 1.000 47.200 230 TYR AAA N 1
ATOM 1605 C CA . TYR A 1 232 ? 24.328 24.827 1.743 1.000 45.673 230 TYR AAA CA 1
ATOM 1606 C C . TYR A 1 232 ? 24.793 24.015 0.549 1.000 41.700 230 TYR AAA C 1
ATOM 1607 O O . TYR A 1 232 ? 25.363 24.574 -0.387 1.000 40.943 230 TYR AAA O 1
ATOM 1616 N N . PRO A 1 233 ? 24.551 22.690 0.537 1.000 39.180 231 PRO AAA N 1
ATOM 1617 C CA . PRO A 1 233 ? 24.802 21.885 -0.648 1.000 37.407 231 PRO AAA CA 1
ATOM 1618 C C . PRO A 1 233 ? 23.840 22.304 -1.763 1.000 36.452 231 PRO AAA C 1
ATOM 1619 O O . PRO A 1 233 ? 22.700 22.731 -1.479 1.000 36.441 231 PRO AAA O 1
ATOM 1623 N N . PHE A 1 234 ? 24.296 22.188 -2.998 1.000 35.209 232 PHE AAA N 1
ATOM 1624 C CA . PHE A 1 234 ? 23.496 22.540 -4.197 1.000 35.659 232 PHE AAA CA 1
ATOM 1625 C C . PHE A 1 234 ? 23.145 21.268 -4.969 1.000 35.533 232 PHE AAA C 1
ATOM 1626 O O . PHE A 1 234 ? 24.002 20.399 -5.110 1.000 35.009 232 PHE AAA O 1
ATOM 1634 N N . ASN A 1 235 ? 21.922 21.208 -5.497 1.000 34.439 233 ASN AAA N 1
ATOM 1635 C CA . ASN A 1 235 ? 21.455 20.036 -6.271 1.000 34.914 233 ASN AAA CA 1
ATOM 1636 C C . ASN A 1 235 ? 21.667 20.308 -7.761 1.000 34.162 233 ASN AAA C 1
ATOM 1637 O O . ASN A 1 235 ? 22.349 21.296 -8.133 1.000 34.836 233 ASN AAA O 1
ATOM 1642 N N . ILE A 1 236 ? 21.064 19.460 -8.585 1.000 34.935 234 ILE AAA N 1
ATOM 1643 C CA . ILE A 1 236 ? 21.055 19.574 -10.068 1.000 32.965 234 ILE AAA CA 1
ATOM 1644 C C . ILE A 1 236 ? 19.597 19.534 -10.531 1.000 33.254 234 ILE AAA C 1
ATOM 1645 O O . ILE A 1 236 ? 18.851 18.593 -10.111 1.000 34.314 234 ILE AAA O 1
ATOM 1650 N N . ILE A 1 237 ? 19.230 20.457 -11.411 1.000 31.868 235 ILE AAA N 1
ATOM 1651 C CA . ILE A 1 237 ? 17.850 20.545 -11.971 1.000 31.934 235 ILE AAA CA 1
ATOM 1652 C C . ILE A 1 237 ? 17.962 20.599 -13.488 1.000 32.259 235 ILE AAA C 1
ATOM 1653 O O . ILE A 1 237 ? 18.775 21.389 -14.025 1.000 33.806 235 ILE AAA O 1
ATOM 1658 N N . LEU A 1 238 ? 17.162 19.763 -14.137 1.000 31.546 236 LEU AAA N 1
ATOM 1659 C CA . LEU A 1 238 ? 17.129 19.603 -15.601 1.000 31.687 236 LEU AAA CA 1
ATOM 1660 C C . LEU A 1 238 ? 15.672 19.681 -16.049 1.000 32.692 236 LEU AAA C 1
ATOM 1661 O O . LEU A 1 238 ? 14.859 18.817 -15.620 1.000 33.841 236 LEU AAA O 1
ATOM 1666 N N . ASN A 1 239 ? 15.336 20.645 -16.895 1.000 32.536 237 ASN AAA N 1
ATOM 1667 C CA . ASN A 1 239 ? 13.912 20.819 -17.239 1.000 32.500 237 ASN AAA CA 1
ATOM 1668 C C . ASN A 1 239 ? 13.764 21.503 -18.593 1.000 34.108 237 ASN AAA C 1
ATOM 1669 O O . ASN A 1 239 ? 14.656 22.265 -19.012 1.000 33.988 237 ASN AAA O 1
ATOM 1674 N N . PHE A 1 240 ? 12.666 21.168 -19.265 1.000 35.897 238 PHE AAA N 1
ATOM 1675 C CA . PHE A 1 240 ? 12.143 21.897 -20.430 1.000 36.550 238 PHE AAA CA 1
ATOM 1676 C C . PHE A 1 240 ? 10.763 22.381 -20.014 1.000 37.504 238 PHE AAA C 1
ATOM 1677 O O . PHE A 1 240 ? 9.849 21.562 -19.898 1.000 38.086 238 PHE AAA O 1
ATOM 1685 N N . SER A 1 241 ? 10.671 23.668 -19.682 1.000 37.215 239 SER AAA N 1
ATOM 1686 C CA . SER A 1 241 ? 9.437 24.346 -19.218 1.000 38.705 239 SER AAA CA 1
ATOM 1687 C C . SER A 1 241 ? 8.871 25.246 -20.330 1.000 40.397 239 SER AAA C 1
ATOM 1688 O O . SER A 1 241 ? 9.547 25.457 -21.351 1.000 39.361 239 SER AAA O 1
ATOM 1691 N N . LEU A 1 242 ? 7.619 25.677 -20.178 1.000 41.539 240 LEU AAA N 1
ATOM 1692 C CA . LEU A 1 242 ? 6.954 26.590 -21.123 1.000 41.840 240 LEU AAA CA 1
ATOM 1693 C C . LEU A 1 242 ? 6.625 27.901 -20.405 1.000 42.204 240 LEU AAA C 1
ATOM 1694 O O . LEU A 1 242 ? 6.285 27.866 -19.213 1.000 41.143 240 LEU AAA O 1
ATOM 1699 N N . GLY A 1 243 ? 6.767 29.024 -21.122 1.000 43.184 241 GLY AAA N 1
ATOM 1700 C CA . GLY A 1 243 ? 6.611 30.377 -20.565 1.000 43.519 241 GLY AAA CA 1
ATOM 1701 C C . GLY A 1 243 ? 5.214 30.918 -20.762 1.000 45.092 241 GLY AAA C 1
ATOM 1702 O O . GLY A 1 243 ? 4.313 30.458 -20.052 1.000 45.005 241 GLY AAA O 1
ATOM 1703 N N . GLY A 1 244 ? 5.066 31.901 -21.668 1.000 47.050 242 GLY AAA N 1
ATOM 1704 C CA . GLY A 1 244 ? 3.822 32.667 -21.865 1.000 47.665 242 GLY AAA CA 1
ATOM 1705 C C . GLY A 1 244 ? 3.540 33.446 -20.602 1.000 48.868 242 GLY AAA C 1
ATOM 1706 O O . GLY A 1 244 ? 4.507 33.681 -19.851 1.000 46.284 242 GLY AAA O 1
ATOM 1707 N N . GLU A 1 245 ? 2.271 33.769 -20.340 1.000 52.326 243 GLU AAA N 1
ATOM 1708 C CA . GLU A 1 245 ? 1.837 34.614 -19.198 1.000 53.982 243 GLU AAA CA 1
ATOM 1709 C C . GLU A 1 245 ? 1.829 33.797 -17.900 1.000 53.604 243 GLU AAA C 1
ATOM 1710 O O . GLU A 1 245 ? 1.549 32.563 -17.926 1.000 50.393 243 GLU AAA O 1
ATOM 1716 N N . LEU A 1 246 ? 2.206 34.488 -16.821 1.000 54.513 244 LEU AAA N 1
ATOM 1717 C CA . LEU A 1 246 ? 2.114 34.063 -15.406 1.000 54.794 244 LEU AAA CA 1
ATOM 1718 C C . LEU A 1 246 ? 1.291 35.124 -14.683 1.000 56.896 244 LEU AAA C 1
ATOM 1719 O O . LEU A 1 246 ? 1.798 36.250 -14.505 1.000 54.531 244 LEU AAA O 1
ATOM 1724 N N . ASN A 1 247 ? 0.058 34.787 -14.307 1.000 60.444 245 ASN AAA N 1
ATOM 1725 C CA . ASN A 1 247 ? -0.777 35.684 -13.476 1.000 62.875 245 ASN AAA CA 1
ATOM 1726 C C . ASN A 1 247 ? -0.863 37.021 -14.228 1.000 65.233 245 ASN AAA C 1
ATOM 1727 O O . ASN A 1 247 ? -0.722 38.085 -13.581 1.000 65.145 245 ASN AAA O 1
ATOM 1732 N N . GLY A 1 248 ? -1.005 36.946 -15.559 1.000 65.439 246 GLY AAA N 1
ATOM 1733 C CA . GLY A 1 248 ? -1.226 38.099 -16.453 1.000 68.725 246 GLY AAA CA 1
ATOM 1734 C C . GLY A 1 248 ? 0.029 38.893 -16.809 1.000 68.533 246 GLY AAA C 1
ATOM 1735 O O . GLY A 1 248 ? -0.140 39.873 -17.522 1.000 71.486 246 GLY AAA O 1
ATOM 1736 N N . MET A 1 249 ? 1.229 38.512 -16.359 1.000 67.395 247 MET AAA N 1
ATOM 1737 C CA . MET A 1 249 ? 2.516 39.190 -16.697 1.000 67.991 247 MET AAA CA 1
ATOM 1738 C C . MET A 1 249 ? 3.329 38.292 -17.638 1.000 64.120 247 MET AAA C 1
ATOM 1739 O O . MET A 1 249 ? 3.464 37.079 -17.325 1.000 62.407 247 MET AAA O 1
ATOM 1744 N N . MET A 1 250 ? 3.874 38.826 -18.733 1.000 59.754 248 MET AAA N 1
ATOM 1745 C CA . MET A 1 250 ? 4.630 37.988 -19.703 1.000 58.162 248 MET AAA CA 1
ATOM 1746 C C . MET A 1 250 ? 5.934 37.527 -19.043 1.000 52.919 248 MET AAA C 1
ATOM 1747 O O . MET A 1 250 ? 6.543 38.329 -18.350 1.000 53.796 248 MET AAA O 1
ATOM 1752 N N . THR A 1 251 ? 6.312 36.259 -19.183 1.000 49.048 249 THR AAA N 1
ATOM 1753 C CA . THR A 1 251 ? 7.528 35.699 -18.541 1.000 45.801 249 THR AAA CA 1
ATOM 1754 C C . THR A 1 251 ? 8.733 35.955 -19.455 1.000 43.640 249 THR AAA C 1
ATOM 1755 O O . THR A 1 251 ? 8.540 36.224 -20.645 1.000 43.339 249 THR AAA O 1
ATOM 1759 N N . TRP A 1 252 ? 9.945 35.811 -18.924 1.000 41.673 250 TRP AAA N 1
ATOM 1760 C CA . TRP A 1 252 ? 11.192 35.967 -19.716 1.000 41.953 250 TRP AAA CA 1
ATOM 1761 C C . TRP A 1 252 ? 11.130 35.183 -21.034 1.000 41.330 250 TRP AAA C 1
ATOM 1762 O O . TRP A 1 252 ? 11.453 35.708 -22.100 1.000 40.985 250 TRP AAA O 1
ATOM 1773 N N . PRO A 1 253 ? 10.741 33.888 -21.057 1.000 41.376 251 PRO AAA N 1
ATOM 1774 C CA . PRO A 1 253 ? 10.705 33.153 -22.321 1.000 41.740 251 PRO AAA CA 1
ATOM 1775 C C . PRO A 1 253 ? 9.599 33.580 -23.305 1.000 43.108 251 PRO AAA C 1
ATOM 1776 O O . PRO A 1 253 ? 9.590 33.077 -24.422 1.000 46.110 251 PRO AAA O 1
ATOM 1780 N N . GLY A 1 254 ? 8.717 34.501 -22.922 1.000 44.796 252 GLY AAA N 1
ATOM 1781 C CA . GLY A 1 254 ? 7.768 35.120 -23.873 1.000 47.479 252 GLY AAA CA 1
ATOM 1782 C C . GLY A 1 254 ? 6.701 34.156 -24.385 1.000 48.065 252 GLY AAA C 1
ATOM 1783 O O . GLY A 1 254 ? 6.505 33.066 -23.774 1.000 49.212 252 GLY AAA O 1
ATOM 1784 N N . GLU A 1 255 ? 6.095 34.509 -25.511 1.000 50.986 253 GLU AAA N 1
ATOM 1785 C CA . GLU A 1 255 ? 4.811 33.962 -26.015 1.000 54.778 253 GLU AAA CA 1
ATOM 1786 C C . GLU A 1 255 ? 5.026 32.526 -26.461 1.000 51.903 253 GLU AAA C 1
ATOM 1787 O O . GLU A 1 255 ? 6.015 32.281 -27.158 1.000 50.552 253 GLU AAA O 1
ATOM 1793 N N . ILE A 1 256 ? 4.110 31.639 -26.088 1.000 52.904 254 ILE AAA N 1
ATOM 1794 C CA . ILE A 1 256 ? 4.136 30.210 -26.513 1.000 52.778 254 ILE AAA CA 1
ATOM 1795 C C . ILE A 1 256 ? 3.491 30.133 -27.889 1.000 54.842 254 ILE AAA C 1
ATOM 1796 O O . ILE A 1 256 ? 2.353 30.596 -28.017 1.000 55.910 254 ILE AAA O 1
ATOM 1801 N N . HIS A 1 257 ? 4.224 29.631 -28.881 1.000 55.988 255 HIS AAA N 1
ATOM 1802 C CA . HIS A 1 257 ? 3.690 29.278 -30.223 1.000 59.134 255 HIS AAA CA 1
ATOM 1803 C C . HIS A 1 257 ? 3.412 27.764 -30.258 1.000 58.177 255 HIS AAA C 1
ATOM 1804 O O . HIS A 1 257 ? 4.352 26.984 -30.474 1.000 57.092 255 HIS AAA O 1
ATOM 1811 N N . ASP A 1 258 ? 2.152 27.384 -30.056 1.000 59.132 256 ASP AAA N 1
ATOM 1812 C CA . ASP A 1 258 ? 1.672 25.974 -29.993 1.000 59.690 256 ASP AAA CA 1
ATOM 1813 C C . ASP A 1 258 ? 2.175 25.168 -31.191 1.000 60.883 256 ASP AAA C 1
ATOM 1814 O O . ASP A 1 258 ? 2.497 23.993 -30.989 1.000 61.570 256 ASP AAA O 1
ATOM 1819 N N . GLU A 1 259 ? 2.278 25.779 -32.373 1.000 63.952 257 GLU AAA N 1
ATOM 1820 C CA . GLU A 1 259 ? 2.643 25.073 -33.635 1.000 66.227 257 GLU AAA CA 1
ATOM 1821 C C . GLU A 1 259 ? 4.089 24.553 -33.543 1.000 63.085 257 GLU AAA C 1
ATOM 1822 O O . GLU A 1 259 ? 4.394 23.582 -34.275 1.000 63.840 257 GLU AAA O 1
ATOM 1828 N N . ASP A 1 260 ? 4.930 25.100 -32.647 1.000 58.592 258 ASP AAA N 1
ATOM 1829 C CA . ASP A 1 260 ? 6.354 24.693 -32.518 1.000 55.957 258 ASP AAA CA 1
ATOM 1830 C C . ASP A 1 260 ? 6.475 23.438 -31.642 1.000 55.385 258 ASP AAA C 1
ATOM 1831 O O . ASP A 1 260 ? 7.557 22.822 -31.680 1.000 54.394 258 ASP AAA O 1
ATOM 1836 N N . LEU A 1 261 ? 5.451 23.138 -30.829 1.000 55.068 259 LEU AAA N 1
ATOM 1837 C CA . LEU A 1 261 ? 5.461 22.032 -29.826 1.000 55.412 259 LEU AAA CA 1
ATOM 1838 C C . LEU A 1 261 ? 5.264 20.700 -30.540 1.000 55.914 259 LEU AAA C 1
ATOM 1839 O O . LEU A 1 261 ? 4.570 20.644 -31.549 1.000 57.951 259 LEU AAA O 1
ATOM 1844 N N . PRO A 1 262 ? 5.806 19.567 -30.032 1.000 58.108 260 PRO AAA N 1
ATOM 1845 C CA . PRO A 1 262 ? 6.566 19.527 -28.782 1.000 56.206 260 PRO AAA CA 1
ATOM 1846 C C . PRO A 1 262 ? 8.038 19.946 -28.925 1.000 56.472 260 PRO AAA C 1
ATOM 1847 O O . PRO A 1 262 ? 8.542 20.025 -30.035 1.000 59.569 260 PRO AAA O 1
ATOM 1851 N N . GLY A 1 263 ? 8.689 20.180 -27.791 1.000 54.827 261 GLY AAA N 1
ATOM 1852 C CA . GLY A 1 263 ? 10.149 20.362 -27.694 1.000 54.372 261 GLY AAA CA 1
ATOM 1853 C C . GLY A 1 263 ? 10.736 19.387 -26.692 1.000 51.001 261 GLY AAA C 1
ATOM 1854 O O . GLY A 1 263 ? 10.010 18.997 -25.746 1.000 48.074 261 GLY AAA O 1
ATOM 1855 N N . GLU A 1 264 ? 11.997 19.003 -26.889 1.000 49.079 262 GLU AAA N 1
ATOM 1856 C CA . GLU A 1 264 ? 12.719 18.125 -25.938 1.000 46.995 262 GLU AAA CA 1
ATOM 1857 C C . GLU A 1 264 ? 14.110 18.692 -25.661 1.000 45.332 262 GLU AAA C 1
ATOM 1858 O O . GLU A 1 264 ? 14.711 19.340 -26.537 1.000 46.272 262 GLU AAA O 1
ATOM 1864 N N . MET A 1 265 ? 14.591 18.483 -24.446 1.000 42.505 263 MET AAA N 1
ATOM 1865 C CA . MET A 1 265 ? 16.033 18.567 -24.150 1.000 41.026 263 MET AAA CA 1
ATOM 1866 C C . MET A 1 265 ? 16.527 17.140 -23.898 1.000 40.818 263 MET AAA C 1
ATOM 1867 O O . MET A 1 265 ? 15.884 16.453 -23.096 1.000 38.656 263 MET AAA O 1
ATOM 1872 N N . TRP A 1 266 ? 17.639 16.762 -24.531 1.000 40.851 264 TRP AAA N 1
ATOM 1873 C CA . TRP A 1 266 ? 18.309 15.450 -24.359 1.000 41.830 264 TRP AAA CA 1
ATOM 1874 C C . TRP A 1 266 ? 19.606 15.692 -23.592 1.000 41.229 264 TRP AAA C 1
ATOM 1875 O O . TRP A 1 266 ? 20.488 16.400 -24.111 1.000 41.709 264 TRP AAA O 1
ATOM 1886 N N . VAL A 1 267 ? 19.699 15.150 -22.386 1.000 40.716 265 VAL AAA N 1
ATOM 1887 C CA . VAL A 1 267 ? 20.930 15.210 -21.555 1.000 39.810 265 VAL AAA CA 1
ATOM 1888 C C . VAL A 1 267 ? 21.641 13.882 -21.693 1.000 41.373 265 VAL AAA C 1
ATOM 1889 O O . VAL A 1 267 ? 21.040 12.874 -21.279 1.000 40.894 265 VAL AAA O 1
ATOM 1893 N N . ASP A 1 268 ? 22.830 13.910 -22.301 1.000 41.529 266 ASP AAA N 1
ATOM 1894 C CA . ASP A 1 268 ? 23.723 12.743 -22.471 1.000 40.780 266 ASP AAA CA 1
ATOM 1895 C C . ASP A 1 268 ? 24.259 12.329 -21.092 1.000 39.866 266 ASP AAA C 1
ATOM 1896 O O . ASP A 1 268 ? 24.212 11.122 -20.727 1.000 39.241 266 ASP AAA O 1
ATOM 1901 N N . TRP A 1 269 ? 24.747 13.277 -20.294 1.000 38.326 267 TRP AAA N 1
ATOM 1902 C CA . TRP A 1 269 ? 25.348 12.903 -18.997 1.000 37.916 267 TRP AAA CA 1
ATOM 1903 C C . TRP A 1 269 ? 25.484 14.113 -18.093 1.000 38.176 267 TRP AAA C 1
ATOM 1904 O O . TRP A 1 269 ? 25.483 15.281 -18.600 1.000 36.575 267 TRP AAA O 1
ATOM 1915 N N . VAL A 1 270 ? 25.575 13.790 -16.804 1.000 36.719 268 VAL AAA N 1
ATOM 1916 C CA . VAL A 1 270 ? 25.812 14.730 -15.682 1.000 38.270 268 VAL AAA CA 1
ATOM 1917 C C . VAL A 1 270 ? 27.003 14.173 -14.907 1.000 39.115 268 VAL AAA C 1
ATOM 1918 O O . VAL A 1 270 ? 27.056 12.966 -14.658 1.000 35.510 268 VAL AAA O 1
ATOM 1922 N N . ARG A 1 271 ? 27.925 15.033 -14.521 1.000 39.689 269 ARG AAA N 1
ATOM 1923 C CA . ARG A 1 271 ? 29.108 14.614 -13.744 1.000 42.792 269 ARG AAA CA 1
ATOM 1924 C C . ARG A 1 271 ? 29.438 15.716 -12.743 1.000 40.823 269 ARG AAA C 1
ATOM 1925 O O . ARG A 1 271 ? 29.407 16.931 -13.127 1.000 39.043 269 ARG AAA O 1
ATOM 1933 N N . VAL A 1 272 ? 29.771 15.320 -11.521 1.000 39.450 270 VAL AAA N 1
ATOM 1934 C CA . VAL A 1 272 ? 30.303 16.262 -10.508 1.000 40.066 270 VAL AAA CA 1
ATOM 1935 C C . VAL A 1 272 ? 31.692 15.776 -10.126 1.000 40.479 270 VAL AAA C 1
ATOM 1936 O O . VAL A 1 272 ? 31.832 14.630 -9.711 1.000 39.633 270 VAL AAA O 1
ATOM 1940 N N . VAL A 1 273 ? 32.695 16.624 -10.307 1.000 43.193 271 VAL AAA N 1
ATOM 1941 C CA . VAL A 1 273 ? 34.088 16.231 -9.962 1.000 45.993 271 VAL AAA CA 1
ATOM 1942 C C . VAL A 1 273 ? 34.486 16.972 -8.691 1.000 45.860 271 VAL AAA C 1
ATOM 1943 O O . VAL A 1 273 ? 34.107 18.144 -8.511 1.000 42.383 271 VAL AAA O 1
ATOM 1947 N N . LEU A 1 274 ? 35.240 16.285 -7.853 1.000 48.722 272 LEU AAA N 1
ATOM 1948 C CA . LEU A 1 274 ? 35.974 16.865 -6.712 1.000 51.973 272 LEU AAA CA 1
ATOM 1949 C C . LEU A 1 274 ? 37.225 17.520 -7.297 1.000 55.824 272 LEU AAA C 1
ATOM 1950 O O . LEU A 1 274 ? 37.878 16.836 -8.116 1.000 56.987 272 LEU AAA O 1
ATOM 1955 N N . LEU A 1 275 ? 37.541 18.761 -6.898 1.000 56.314 273 LEU AAA N 1
ATOM 1956 C CA . LEU A 1 275 ? 38.768 19.491 -7.318 1.000 59.529 273 LEU AAA CA 1
ATOM 1957 C C . LEU A 1 275 ? 39.967 19.081 -6.457 1.000 62.689 273 LEU AAA C 1
ATOM 1958 O O . LEU A 1 275 ? 39.751 18.672 -5.305 1.000 60.965 273 LEU AAA O 1
ATOM 1963 N N . ASP A 1 276 ? 41.179 19.239 -7.004 1.000 69.357 274 ASP AAA N 1
ATOM 1964 C CA . ASP A 1 276 ? 42.427 19.610 -6.262 1.000 73.747 274 ASP AAA CA 1
ATOM 1965 C C . ASP A 1 276 ? 42.132 20.761 -5.283 1.000 73.693 274 ASP AAA C 1
ATOM 1966 O O . ASP A 1 276 ? 42.922 21.105 -4.402 1.000 78.775 274 ASP AAA O 1
ATOM 1971 N N . ASN B 1 36 ? 20.013 27.414 25.225 1.000 66.091 34 ASN BBB N 1
ATOM 1972 C CA . ASN B 1 36 ? 19.682 27.939 23.869 1.000 64.465 34 ASN BBB CA 1
ATOM 1973 C C . ASN B 1 36 ? 19.271 26.795 22.911 1.000 60.744 34 ASN BBB C 1
ATOM 1974 O O . ASN B 1 36 ? 20.154 26.137 22.301 1.000 54.932 34 ASN BBB O 1
ATOM 1979 N N . ILE B 1 37 ? 17.959 26.625 22.723 1.000 56.857 35 ILE BBB N 1
ATOM 1980 C CA . ILE B 1 37 ? 17.296 25.453 22.089 1.000 55.326 35 ILE BBB CA 1
ATOM 1981 C C . ILE B 1 37 ? 16.877 25.813 20.662 1.000 53.630 35 ILE BBB C 1
ATOM 1982 O O . ILE B 1 37 ? 16.011 26.640 20.511 1.000 55.542 35 ILE BBB O 1
ATOM 1987 N N . LEU B 1 38 ? 17.450 25.156 19.661 1.000 50.656 36 LEU BBB N 1
ATOM 1988 C CA . LEU B 1 38 ? 17.095 25.325 18.235 1.000 50.033 36 LEU BBB CA 1
ATOM 1989 C C . LEU B 1 38 ? 15.857 24.485 17.931 1.000 48.451 36 LEU BBB C 1
ATOM 1990 O O . LEU B 1 38 ? 15.034 24.896 17.127 1.000 51.726 36 LEU BBB O 1
ATOM 1995 N N . PHE B 1 39 ? 15.748 23.303 18.520 1.000 46.054 37 PHE BBB N 1
ATOM 1996 C CA . PHE B 1 39 ? 14.604 22.403 18.268 1.000 43.974 37 PHE BBB CA 1
ATOM 1997 C C . PHE B 1 39 ? 14.448 21.496 19.469 1.000 43.132 37 PHE BBB C 1
ATOM 1998 O O . PHE B 1 39 ? 15.484 21.041 20.012 1.000 41.823 37 PHE BBB O 1
ATOM 2006 N N . VAL B 1 40 ? 13.204 21.253 19.855 1.000 40.389 38 VAL BBB N 1
ATOM 2007 C CA . VAL B 1 40 ? 12.855 20.243 20.882 1.000 41.135 38 VAL BBB CA 1
ATOM 2008 C C . VAL B 1 40 ? 11.535 19.603 20.464 1.000 40.704 38 VAL BBB C 1
ATOM 2009 O O . VAL B 1 40 ? 10.619 20.305 20.042 1.000 41.018 38 VAL BBB O 1
ATOM 2013 N N . ASP B 1 41 ? 11.469 18.291 20.565 1.000 39.123 39 ASP BBB N 1
ATOM 2014 C CA . ASP B 1 41 ? 10.194 17.553 20.517 1.000 36.833 39 ASP BBB CA 1
ATOM 2015 C C . ASP B 1 41 ? 10.146 16.734 21.806 1.000 38.022 39 ASP BBB C 1
ATOM 2016 O O . ASP B 1 41 ? 11.001 15.846 21.981 1.000 36.972 39 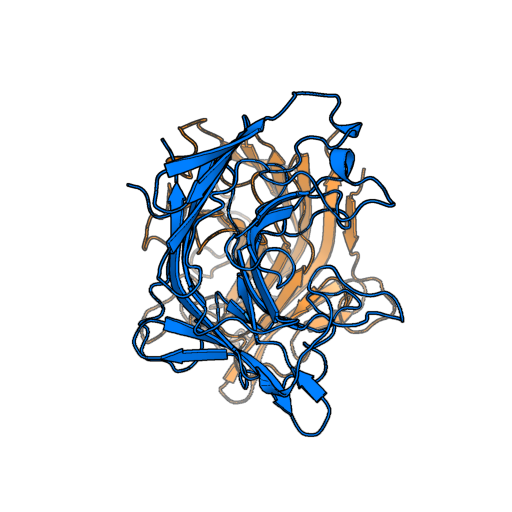ASP BBB O 1
ATOM 2021 N N . ASP B 1 42 ? 9.179 17.040 22.658 1.000 38.652 40 ASP BBB N 1
ATOM 2022 C CA . ASP B 1 42 ? 8.869 16.323 23.916 1.000 42.583 40 ASP BBB CA 1
ATOM 2023 C C . ASP B 1 42 ? 7.819 15.230 23.678 1.000 39.278 40 ASP BBB C 1
ATOM 2024 O O . ASP B 1 42 ? 7.469 14.558 24.657 1.000 37.661 40 ASP BBB O 1
ATOM 2029 N N . PHE B 1 43 ? 7.340 15.037 22.452 1.000 38.235 41 PHE BBB N 1
ATOM 2030 C CA . PHE B 1 43 ? 6.331 13.997 22.118 1.000 37.623 41 PHE BBB CA 1
ATOM 2031 C C . PHE B 1 43 ? 5.113 14.172 23.012 1.000 39.952 41 PHE BBB C 1
ATOM 2032 O O . PHE B 1 43 ? 4.584 13.187 23.494 1.000 38.956 41 PHE BBB O 1
ATOM 2040 N N . ASP B 1 44 ? 4.759 15.431 23.260 1.000 42.571 42 ASP BBB N 1
ATOM 2041 C CA . ASP B 1 44 ? 3.773 15.864 24.272 1.000 48.419 42 ASP BBB CA 1
ATOM 2042 C C . ASP B 1 44 ? 2.537 16.445 23.607 1.000 47.240 42 ASP BBB C 1
ATOM 2043 O O . ASP B 1 44 ? 1.662 16.911 24.332 1.000 51.286 42 ASP BBB O 1
ATOM 2048 N N . ALA B 1 45 ? 2.508 16.447 22.289 1.000 45.275 43 ALA BBB N 1
ATOM 2049 C CA . ALA B 1 45 ? 1.425 17.037 21.483 1.000 46.743 43 ALA BBB CA 1
ATOM 2050 C C . ALA B 1 45 ? 0.164 16.189 21.721 1.000 46.748 43 ALA BBB C 1
ATOM 2051 O O . ALA B 1 45 ? 0.270 14.968 22.075 1.000 46.391 43 ALA BBB O 1
ATOM 2053 N N . LYS B 1 46 ? -0.985 16.814 21.540 1.000 46.927 44 LYS BBB N 1
ATOM 2054 C CA . LYS B 1 46 ? -2.326 16.199 21.616 1.000 48.405 44 LYS BBB CA 1
ATOM 2055 C C . LYS B 1 46 ? -2.592 15.457 20.296 1.000 46.461 44 LYS BBB C 1
ATOM 2056 O O . LYS B 1 46 ? -3.482 15.867 19.518 1.000 45.807 44 LYS BBB O 1
ATOM 2062 N N . CYS B 1 47 ? -1.792 14.434 20.038 1.000 43.814 45 CYS BBB N 1
ATOM 2063 C CA . CYS B 1 47 ? -1.729 13.680 18.764 1.000 43.230 45 CYS BBB CA 1
ATOM 2064 C C . CYS B 1 47 ? -1.262 12.269 19.109 1.000 41.986 45 CYS BBB C 1
ATOM 2065 O O . CYS B 1 47 ? -0.506 12.174 20.074 1.000 43.606 45 CYS BBB O 1
ATOM 2068 N N . ILE B 1 48 ? -1.710 11.245 18.378 1.000 39.652 46 ILE BBB N 1
ATOM 2069 C CA . ILE B 1 48 ? -1.344 9.819 18.609 1.000 39.168 46 ILE BBB CA 1
ATOM 2070 C C . ILE B 1 48 ? -0.203 9.429 17.669 1.000 37.337 46 ILE BBB C 1
ATOM 2071 O O . ILE B 1 48 ? 0.279 8.301 17.814 1.000 34.916 46 ILE BBB O 1
ATOM 2076 N N . VAL B 1 49 ? 0.212 10.322 16.767 1.000 37.795 47 VAL BBB N 1
ATOM 2077 C CA . VAL B 1 49 ? 1.435 10.116 15.921 1.000 37.111 47 VAL BBB CA 1
ATOM 2078 C C . VAL B 1 49 ? 2.360 11.303 16.104 1.000 35.982 47 VAL BBB C 1
ATOM 2079 O O . VAL B 1 49 ? 1.904 12.395 16.468 1.000 36.465 47 VAL BBB O 1
ATOM 2083 N N . PRO B 1 50 ? 3.678 11.130 15.837 1.000 34.997 48 PRO BBB N 1
ATOM 2084 C CA . PRO B 1 50 ? 4.612 12.228 15.912 1.000 34.587 48 PRO BBB CA 1
ATOM 2085 C C . PRO B 1 50 ? 4.318 13.277 14.841 1.000 36.029 48 PRO BBB C 1
ATOM 2086 O O . PRO B 1 50 ? 3.820 12.948 13.788 1.000 35.366 48 PRO BBB O 1
ATOM 2090 N N . ASP B 1 51 ? 4.690 14.511 15.145 1.000 37.337 49 ASP BBB N 1
ATOM 2091 C CA . ASP B 1 51 ? 4.488 15.718 14.302 1.000 38.979 49 ASP BBB CA 1
ATOM 2092 C C . ASP B 1 51 ? 4.724 15.356 12.831 1.000 39.060 49 ASP BBB C 1
ATOM 2093 O O . ASP B 1 51 ? 5.876 14.970 12.474 1.000 37.363 49 ASP BBB O 1
ATOM 2098 N N . THR B 1 52 ? 3.676 15.486 11.998 1.000 38.342 50 THR BBB N 1
ATOM 2099 C CA . THR B 1 52 ? 3.665 15.024 10.581 1.000 37.840 50 THR BBB CA 1
ATOM 2100 C C . THR B 1 52 ? 4.447 15.982 9.689 1.000 38.647 50 THR BBB C 1
ATOM 2101 O O . THR B 1 52 ? 4.794 15.565 8.606 1.000 41.085 50 THR BBB O 1
ATOM 2105 N N . ALA B 1 53 ? 4.713 17.217 10.100 1.000 41.075 51 ALA BBB N 1
ATOM 2106 C CA . ALA B 1 53 ? 5.597 18.129 9.337 1.000 42.955 51 ALA BBB CA 1
ATOM 2107 C C . ALA B 1 53 ? 7.078 17.786 9.604 1.000 42.631 51 ALA BBB C 1
ATOM 2108 O O . ALA B 1 53 ? 7.892 17.900 8.679 1.000 45.350 51 ALA BBB O 1
ATOM 2110 N N . ILE B 1 54 ? 7.430 17.365 10.814 1.000 39.919 52 ILE BBB N 1
ATOM 2111 C CA . ILE B 1 54 ? 8.833 17.042 11.209 1.000 38.508 52 ILE BBB CA 1
ATOM 2112 C C . ILE B 1 54 ? 9.185 15.575 10.931 1.000 36.630 52 ILE BBB C 1
ATOM 2113 O O . ILE B 1 54 ? 10.328 15.328 10.433 1.000 35.690 52 ILE BBB O 1
ATOM 2118 N N . TRP B 1 55 ? 8.362 14.634 11.383 1.000 33.481 53 TRP BBB N 1
ATOM 2119 C CA . TRP B 1 55 ? 8.726 13.198 11.392 1.000 33.559 53 TRP BBB CA 1
ATOM 2120 C C . TRP B 1 55 ? 8.055 12.455 10.242 1.000 36.369 53 TRP BBB C 1
ATOM 2121 O O . TRP B 1 55 ? 6.820 12.513 10.148 1.000 33.955 53 TRP BBB O 1
ATOM 2132 N N . LYS B 1 56 ? 8.849 11.740 9.444 1.000 36.063 54 LYS BBB N 1
ATOM 2133 C CA . LYS B 1 56 ? 8.353 10.890 8.335 1.000 38.505 54 LYS BBB CA 1
ATOM 2134 C C . LYS B 1 56 ? 8.622 9.428 8.714 1.000 37.059 54 LYS BBB C 1
ATOM 2135 O O . LYS B 1 56 ? 9.645 9.155 9.366 1.000 34.596 54 LYS BBB O 1
ATOM 2141 N N . LEU B 1 57 ? 7.753 8.524 8.295 1.000 35.355 55 LEU BBB N 1
ATOM 2142 C CA . LEU B 1 57 ? 7.896 7.057 8.514 1.000 35.750 55 LEU BBB CA 1
ATOM 2143 C C . LEU B 1 57 ? 9.051 6.518 7.663 1.000 34.322 55 LEU BBB C 1
ATOM 2144 O O . LEU B 1 57 ? 9.157 6.923 6.521 1.000 34.965 55 LEU BBB O 1
ATOM 2149 N N . CYS B 1 58 ? 9.891 5.658 8.233 1.000 34.488 56 CYS BBB N 1
ATOM 2150 C CA . CYS B 1 58 ? 10.994 4.988 7.512 1.000 35.921 56 CYS BBB CA 1
ATOM 2151 C C . CYS B 1 58 ? 10.383 4.053 6.476 1.000 37.910 56 CYS BBB C 1
ATOM 2152 O O . CYS B 1 58 ? 9.264 3.532 6.715 1.000 39.006 56 CYS BBB O 1
ATOM 2155 N N . THR B 1 59 ? 11.085 3.899 5.367 1.000 38.796 57 THR BBB N 1
ATOM 2156 C CA . THR B 1 59 ? 10.650 3.148 4.175 1.000 41.040 57 THR BBB CA 1
ATOM 2157 C C . THR B 1 59 ? 11.628 1.998 3.925 1.000 40.270 57 THR BBB C 1
ATOM 2158 O O . THR B 1 59 ? 12.772 2.033 4.423 1.000 37.831 57 THR BBB O 1
ATOM 2162 N N . TYR B 1 60 ? 11.185 1.027 3.141 1.000 41.650 58 TYR BBB N 1
ATOM 2163 C CA . TYR B 1 60 ? 11.938 -0.205 2.808 1.000 41.405 58 TYR BBB CA 1
ATOM 2164 C C . TYR B 1 60 ? 13.223 0.166 2.072 1.000 41.449 58 TYR BBB C 1
ATOM 2165 O O . TYR B 1 60 ? 13.227 1.081 1.229 1.000 40.400 58 TYR BBB O 1
ATOM 2174 N N . ALA B 1 61 ? 14.315 -0.496 2.430 1.000 42.047 59 ALA BBB N 1
ATOM 2175 C CA . ALA B 1 61 ? 15.509 -0.629 1.566 1.000 43.038 59 ALA BBB CA 1
ATOM 2176 C C . ALA B 1 61 ? 16.158 -1.976 1.883 1.000 44.490 59 ALA BBB C 1
ATOM 2177 O O . ALA B 1 61 ? 15.949 -2.484 2.997 1.000 44.114 59 ALA BBB O 1
ATOM 2179 N N . ASN B 1 62 ? 16.891 -2.546 0.929 1.000 48.087 60 ASN BBB N 1
ATOM 2180 C CA . ASN B 1 62 ? 17.510 -3.892 1.048 1.000 49.592 60 ASN BBB CA 1
ATOM 2181 C C . ASN B 1 62 ? 18.785 -3.771 1.884 1.000 49.163 60 ASN BBB C 1
ATOM 2182 O O . ASN B 1 62 ? 19.862 -3.994 1.344 1.000 53.030 60 ASN BBB O 1
ATOM 2187 N N . ASN B 1 63 ? 18.681 -3.371 3.142 1.000 47.455 61 ASN BBB N 1
ATOM 2188 C CA . ASN B 1 63 ? 19.846 -3.334 4.060 1.000 45.743 61 ASN BBB CA 1
ATOM 2189 C C . ASN B 1 63 ? 19.376 -3.794 5.443 1.000 44.933 61 ASN BBB C 1
ATOM 2190 O O . ASN B 1 63 ? 18.149 -4.006 5.651 1.000 40.910 61 ASN BBB O 1
ATOM 2195 N N . ALA B 1 64 ? 20.314 -3.961 6.372 1.000 45.325 62 ALA BBB N 1
ATOM 2196 C CA . ALA B 1 64 ? 20.016 -4.594 7.675 1.000 44.770 62 ALA BBB CA 1
ATOM 2197 C C . ALA B 1 64 ? 18.986 -3.734 8.427 1.000 41.083 62 ALA BBB C 1
ATOM 2198 O O . ALA B 1 64 ? 18.010 -4.279 8.910 1.000 40.758 62 ALA BBB O 1
ATOM 2200 N N . TRP B 1 65 ? 19.160 -2.411 8.477 1.000 40.312 63 TRP BBB N 1
ATOM 2201 C CA . TRP B 1 65 ? 18.294 -1.557 9.317 1.000 39.164 63 TRP BBB CA 1
ATOM 2202 C C . TRP B 1 65 ? 16.929 -1.342 8.637 1.000 39.493 63 TRP BBB C 1
ATOM 2203 O O . TRP B 1 65 ? 15.987 -1.036 9.363 1.000 38.434 63 TRP BBB O 1
ATOM 2214 N N . SER B 1 66 ? 16.802 -1.545 7.325 1.000 39.536 64 SER BBB N 1
ATOM 2215 C CA . SER B 1 66 ? 15.609 -1.066 6.575 1.000 39.943 64 SER BBB CA 1
ATOM 2216 C C . SER B 1 66 ? 14.771 -2.218 6.043 1.000 40.532 64 SER BBB C 1
ATOM 2217 O O . SER B 1 66 ? 13.668 -1.947 5.570 1.000 40.636 64 SER BBB O 1
ATOM 2220 N N . GLN B 1 67 ? 15.277 -3.456 6.018 1.000 42.893 65 GLN BBB N 1
ATOM 2221 C CA . GLN B 1 67 ? 14.602 -4.487 5.200 1.000 42.311 65 GLN BBB CA 1
ATOM 2222 C C . GLN B 1 67 ? 13.177 -4.676 5.735 1.000 41.600 65 GLN BBB C 1
ATOM 2223 O O . GLN B 1 67 ? 12.281 -4.964 4.922 1.000 44.704 65 GLN BBB O 1
ATOM 2229 N N . TYR B 1 68 ? 12.954 -4.580 7.039 1.000 40.268 66 TYR BBB N 1
ATOM 2230 C CA . TYR B 1 68 ? 11.651 -4.958 7.632 1.000 41.368 66 TYR BBB CA 1
ATOM 2231 C C . TYR B 1 68 ? 10.754 -3.734 7.828 1.000 41.356 66 TYR BBB C 1
ATOM 2232 O O . TYR B 1 68 ? 9.816 -3.835 8.656 1.000 41.566 66 TYR BBB O 1
ATOM 2241 N N . PHE B 1 69 ? 10.988 -2.646 7.077 1.000 40.798 67 PHE BBB N 1
ATOM 2242 C CA . PHE B 1 69 ? 9.995 -1.559 6.893 1.000 40.984 67 PHE BBB CA 1
ATOM 2243 C C . PHE B 1 69 ? 9.050 -1.947 5.755 1.000 43.528 67 PHE BBB C 1
ATOM 2244 O O . PHE B 1 69 ? 8.001 -1.319 5.602 1.000 44.697 67 PHE BBB O 1
ATOM 2252 N N . ARG B 1 70 ? 9.386 -2.996 5.001 1.000 44.784 68 ARG BBB N 1
ATOM 2253 C CA . ARG B 1 70 ? 8.526 -3.509 3.910 1.000 45.329 68 ARG BBB CA 1
ATOM 2254 C C . ARG B 1 70 ? 7.186 -3.949 4.503 1.000 45.269 68 ARG BBB C 1
ATOM 2255 O O . ARG B 1 70 ? 7.196 -4.716 5.490 1.000 46.798 68 ARG BBB O 1
ATOM 2263 N N . GLY B 1 71 ? 6.080 -3.449 3.949 1.000 45.980 69 GLY BBB N 1
ATOM 2264 C CA . GLY B 1 71 ? 4.705 -3.843 4.323 1.000 47.366 69 GLY BBB CA 1
ATOM 2265 C C . GLY B 1 71 ? 4.281 -3.337 5.693 1.000 46.574 69 GLY BBB C 1
ATOM 2266 O O . GLY B 1 71 ? 3.270 -3.811 6.211 1.000 51.119 69 GLY BBB O 1
ATOM 2267 N N . VAL B 1 72 ? 5.009 -2.407 6.296 1.000 46.056 70 VAL BBB N 1
ATOM 2268 C CA . VAL B 1 72 ? 4.555 -1.735 7.545 1.000 44.337 70 VAL BBB CA 1
ATOM 2269 C C . VAL B 1 72 ? 3.473 -0.737 7.123 1.000 42.719 70 VAL BBB C 1
ATOM 2270 O O . VAL B 1 72 ? 3.752 0.159 6.343 1.000 43.791 70 VAL BBB O 1
ATOM 2274 N N . ASP B 1 73 ? 2.255 -0.954 7.578 1.000 44.218 71 ASP BBB N 1
ATOM 2275 C CA . ASP B 1 73 ? 1.078 -0.145 7.193 1.000 45.957 71 ASP BBB CA 1
ATOM 2276 C C . ASP B 1 73 ? 1.061 1.145 8.022 1.000 42.932 71 ASP BBB C 1
ATOM 2277 O O . ASP B 1 73 ? 0.735 1.073 9.212 1.000 42.232 71 ASP BBB O 1
ATOM 2282 N N . GLY B 1 74 ? 1.406 2.275 7.413 1.000 42.063 72 GLY BBB N 1
ATOM 2283 C CA . GLY B 1 74 ? 1.331 3.594 8.063 1.000 41.352 72 GLY BBB CA 1
ATOM 2284 C C . GLY B 1 74 ? 2.045 3.588 9.411 1.000 40.928 72 GLY BBB C 1
ATOM 2285 O O . GLY B 1 74 ? 3.204 3.165 9.487 1.000 37.743 72 GLY BBB O 1
ATOM 2286 N N . TYR B 1 75 ? 1.339 3.995 10.459 1.000 38.806 73 TYR BBB N 1
ATOM 2287 C CA . TYR B 1 75 ? 1.881 4.185 11.809 1.000 36.999 73 TYR BBB CA 1
ATOM 2288 C C . TYR B 1 75 ? 1.603 2.952 12.665 1.000 37.191 73 TYR BBB C 1
ATOM 2289 O O . TYR B 1 75 ? 1.573 3.110 13.861 1.000 36.452 73 TYR BBB O 1
ATOM 2298 N N . GLU B 1 76 ? 1.486 1.744 12.120 1.000 38.450 74 GLU BBB N 1
ATOM 2299 C CA . GLU B 1 76 ? 1.124 0.596 13.002 1.000 40.445 74 GLU BBB CA 1
ATOM 2300 C C . GLU B 1 76 ? 2.249 0.336 14.010 1.000 39.222 74 GLU BBB C 1
ATOM 2301 O O . GLU B 1 76 ? 1.947 -0.241 15.028 1.000 39.268 74 GLU BBB O 1
ATOM 2307 N N . ASN B 1 77 ? 3.506 0.714 13.750 1.000 39.488 75 ASN BBB N 1
ATOM 2308 C CA . ASN B 1 77 ? 4.618 0.452 14.700 1.000 38.536 75 ASN BBB CA 1
ATOM 2309 C C . ASN B 1 77 ? 5.157 1.757 15.313 1.000 37.410 75 ASN BBB C 1
ATOM 2310 O O . ASN B 1 77 ? 6.216 1.701 15.955 1.000 37.355 75 ASN BBB O 1
ATOM 2315 N N . VAL B 1 78 ? 4.469 2.881 15.142 1.000 36.722 76 VAL BBB N 1
ATOM 2316 C CA . VAL B 1 78 ? 4.921 4.231 15.621 1.000 34.478 76 VAL BBB CA 1
ATOM 2317 C C . VAL B 1 78 ? 3.730 4.934 16.281 1.000 36.201 76 VAL BBB C 1
ATOM 2318 O O . VAL B 1 78 ? 2.722 5.143 15.605 1.000 32.840 76 VAL BBB O 1
ATOM 2322 N N . LYS B 1 79 ? 3.848 5.339 17.541 1.000 36.237 77 LYS BBB N 1
ATOM 2323 C CA . LYS B 1 79 ? 2.811 6.191 18.169 1.000 36.951 77 LYS BBB CA 1
ATOM 2324 C C . LYS B 1 79 ? 3.464 7.148 19.175 1.000 36.713 77 LYS BBB C 1
ATOM 2325 O O . LYS B 1 79 ? 4.646 6.980 19.580 1.000 36.355 77 LYS BBB O 1
ATOM 2331 N N . VAL B 1 80 ? 2.756 8.205 19.469 1.000 35.428 78 VAL BBB N 1
ATOM 2332 C CA . VAL B 1 80 ? 3.063 9.080 20.620 1.000 35.955 78 VAL BBB CA 1
ATOM 2333 C C . VAL B 1 80 ? 2.029 8.724 21.683 1.000 37.431 78 VAL BBB C 1
ATOM 2334 O O . VAL B 1 80 ? 0.874 8.656 21.336 1.000 33.527 78 VAL BBB O 1
ATOM 2338 N N . GLU B 1 81 ? 2.468 8.435 22.902 1.000 37.880 79 GLU BBB N 1
ATOM 2339 C CA . GLU B 1 81 ? 1.585 8.031 24.018 1.000 38.925 79 GLU BBB CA 1
ATOM 2340 C C . GLU B 1 81 ? 2.295 8.357 25.335 1.000 38.562 79 GLU BBB C 1
ATOM 2341 O O . GLU B 1 81 ? 3.482 7.973 25.479 1.000 37.239 79 GLU BBB O 1
ATOM 2347 N N . GLU B 1 82 ? 1.640 9.100 26.223 1.000 39.807 80 GLU BBB N 1
ATOM 2348 C CA . GLU B 1 82 ? 2.139 9.377 27.594 1.000 42.929 80 GLU BBB CA 1
ATOM 2349 C C . GLU B 1 82 ? 3.533 10.038 27.500 1.000 39.771 80 GLU BBB C 1
ATOM 2350 O O . GLU B 1 82 ? 4.405 9.697 28.293 1.000 38.715 80 GLU BBB O 1
ATOM 2356 N N . GLY B 1 83 ? 3.719 10.975 26.576 1.000 38.154 81 GLY BBB N 1
ATOM 2357 C CA . GLY B 1 83 ? 4.925 11.793 26.476 1.000 39.204 81 GLY BBB CA 1
ATOM 2358 C C . GLY B 1 83 ? 6.092 11.008 25.892 1.000 38.303 81 GLY BBB C 1
ATOM 2359 O O . GLY B 1 83 ? 7.208 11.512 25.956 1.000 39.165 81 GLY BBB O 1
ATOM 2360 N N . TYR B 1 84 ? 5.849 9.835 25.293 1.000 38.196 82 TYR BBB N 1
ATOM 2361 C CA . TYR B 1 84 ? 6.885 9.032 24.588 1.000 35.173 82 TYR BBB CA 1
ATOM 2362 C C . TYR B 1 84 ? 6.543 8.887 23.105 1.000 34.451 82 TYR BBB C 1
ATOM 2363 O O . TYR B 1 84 ? 5.366 8.616 22.734 1.000 33.837 82 TYR BBB O 1
ATOM 2372 N N . LEU B 1 85 ? 7.564 8.995 22.266 1.000 32.569 83 LEU BBB N 1
ATOM 2373 C CA . LEU B 1 85 ? 7.571 8.319 20.955 1.000 33.702 83 LEU BBB CA 1
ATOM 2374 C C . LEU B 1 85 ? 7.876 6.830 21.179 1.000 33.297 83 LEU BBB C 1
ATOM 2375 O O . LEU B 1 85 ? 8.978 6.500 21.663 1.000 33.401 83 LEU BBB O 1
ATOM 2380 N N . LYS B 1 86 ? 6.957 5.971 20.784 1.000 33.688 84 LYS BBB N 1
ATOM 2381 C CA . LYS B 1 86 ? 7.025 4.504 20.997 1.000 34.574 84 LYS BBB CA 1
ATOM 2382 C C . LYS B 1 86 ? 7.184 3.853 19.625 1.000 34.811 84 LYS BBB C 1
ATOM 2383 O O . LYS B 1 86 ? 6.268 3.998 18.777 1.000 36.202 84 LYS BBB O 1
ATOM 2389 N N . LEU B 1 87 ? 8.355 3.247 19.419 1.000 34.815 85 LEU BBB N 1
ATOM 2390 C CA . LEU B 1 87 ? 8.771 2.542 18.191 1.000 34.725 85 LEU BBB CA 1
ATOM 2391 C C . LEU B 1 87 ? 8.802 1.039 18.486 1.000 35.824 85 LEU BBB C 1
ATOM 2392 O O . LEU B 1 87 ? 9.587 0.608 19.318 1.000 36.100 85 LEU BBB O 1
ATOM 2397 N N . ARG B 1 88 ? 7.965 0.280 17.804 1.000 36.167 86 ARG BBB N 1
ATOM 2398 C CA . ARG B 1 88 ? 7.773 -1.156 18.081 1.000 39.687 86 ARG BBB CA 1
ATOM 2399 C C . ARG B 1 88 ? 8.428 -1.985 16.979 1.000 37.974 86 ARG BBB C 1
ATOM 2400 O O . ARG B 1 88 ? 8.274 -1.649 15.789 1.000 36.679 86 ARG BBB O 1
ATOM 2408 N N . ALA B 1 89 ? 9.073 -3.072 17.380 1.000 39.344 87 ALA BBB N 1
ATOM 2409 C CA . ALA B 1 89 ? 9.503 -4.157 16.471 1.000 42.045 87 ALA BBB CA 1
ATOM 2410 C C . ALA B 1 89 ? 8.736 -5.408 16.865 1.000 42.842 87 ALA BBB C 1
ATOM 2411 O O . ALA B 1 89 ? 8.647 -5.678 18.054 1.000 42.461 87 ALA BBB O 1
ATOM 2413 N N . CYS B 1 90 ? 8.166 -6.108 15.892 1.000 45.184 88 CYS BBB N 1
ATOM 2414 C CA . CYS B 1 90 ? 7.314 -7.283 16.149 1.000 48.808 88 CYS BBB CA 1
ATOM 2415 C C . CYS B 1 90 ? 7.239 -8.153 14.892 1.000 50.219 88 CYS BBB C 1
ATOM 2416 O O . CYS B 1 90 ? 7.827 -7.786 13.838 1.000 48.177 88 CYS BBB O 1
ATOM 2419 N N . LYS B 1 91 ? 6.571 -9.289 15.042 1.000 53.551 89 LYS BBB N 1
ATOM 2420 C CA . LYS B 1 91 ? 6.297 -10.242 13.949 1.000 58.539 89 LYS BBB CA 1
ATOM 2421 C C . LYS B 1 91 ? 4.784 -10.305 13.787 1.000 60.699 89 LYS BBB C 1
ATOM 2422 O O . LYS B 1 91 ? 4.081 -10.547 14.762 1.000 58.241 89 LYS BBB O 1
ATOM 2428 N N . ASP B 1 92 ? 4.339 -10.003 12.584 1.000 65.393 90 ASP BBB N 1
ATOM 2429 C CA . ASP B 1 92 ? 2.923 -10.017 12.169 1.000 69.602 90 ASP BBB CA 1
ATOM 2430 C C . ASP B 1 92 ? 2.779 -11.182 11.188 1.000 70.877 90 ASP BBB C 1
ATOM 2431 O O . ASP B 1 92 ? 3.161 -10.998 10.005 1.000 67.748 90 ASP BBB O 1
ATOM 2436 N N . ASN B 1 93 ? 2.350 -12.346 11.688 1.000 73.004 91 ASN BBB N 1
ATOM 2437 C CA . ASN B 1 93 ? 2.018 -13.550 10.876 1.000 77.211 91 ASN BBB CA 1
ATOM 2438 C C . ASN B 1 93 ? 3.195 -13.955 9.967 1.000 75.996 91 ASN BBB C 1
ATOM 2439 O O . ASN B 1 93 ? 2.973 -14.098 8.748 1.000 78.057 91 ASN BBB O 1
ATOM 2444 N N . GLY B 1 94 ? 4.406 -14.125 10.499 1.000 71.772 92 GLY BBB N 1
ATOM 2445 C CA . GLY B 1 94 ? 5.580 -14.482 9.679 1.000 69.056 92 GLY BBB CA 1
ATOM 2446 C C . GLY B 1 94 ? 6.242 -13.279 9.012 1.000 65.305 92 GLY BBB C 1
ATOM 2447 O O . GLY B 1 94 ? 7.333 -13.455 8.451 1.000 64.847 92 GLY BBB O 1
ATOM 2448 N N . THR B 1 95 ? 5.650 -12.081 9.044 1.000 60.934 93 THR BBB N 1
ATOM 2449 C CA . THR B 1 95 ? 6.341 -10.855 8.553 1.000 56.831 93 THR BBB CA 1
ATOM 2450 C C . THR B 1 95 ? 6.962 -10.094 9.734 1.000 52.742 93 THR BBB C 1
ATOM 2451 O O . THR B 1 95 ? 6.212 -9.641 10.623 1.000 50.965 93 THR BBB O 1
ATOM 2455 N N . TYR B 1 96 ? 8.285 -9.913 9.725 1.000 50.823 94 TYR BBB N 1
ATOM 2456 C CA . TYR B 1 96 ? 8.974 -9.000 10.669 1.000 47.531 94 TYR BBB CA 1
ATOM 2457 C C . TYR B 1 96 ? 8.662 -7.567 10.253 1.000 45.464 94 TYR BBB C 1
ATOM 2458 O O . TYR B 1 96 ? 8.618 -7.297 9.042 1.000 45.144 94 TYR BBB O 1
ATOM 2467 N N . LYS B 1 97 ? 8.454 -6.691 11.237 1.000 43.722 95 LYS BBB N 1
ATOM 2468 C CA . LYS B 1 97 ? 8.068 -5.274 11.034 1.000 42.059 95 LYS BBB CA 1
ATOM 2469 C C . LYS B 1 97 ? 8.821 -4.390 12.020 1.000 39.109 95 LYS BBB C 1
ATOM 2470 O O . LYS B 1 97 ? 8.766 -4.692 13.215 1.000 38.913 95 LYS BBB O 1
ATOM 2476 N N . ASN B 1 98 ? 9.494 -3.369 11.494 1.000 36.858 96 ASN BBB N 1
ATOM 2477 C CA . ASN B 1 98 ? 10.303 -2.381 12.243 1.000 36.074 96 ASN BBB CA 1
ATOM 2478 C C . ASN B 1 98 ? 9.447 -1.150 12.545 1.000 35.922 96 ASN BBB C 1
ATOM 2479 O O . ASN B 1 98 ? 8.413 -0.938 11.882 1.000 37.120 96 ASN BBB O 1
ATOM 2484 N N . GLY B 1 99 ? 9.890 -0.345 13.504 1.000 35.213 97 GLY BBB N 1
ATOM 2485 C CA . GLY B 1 99 ? 9.244 0.925 13.856 1.000 34.923 97 GLY BBB CA 1
ATOM 2486 C C . GLY B 1 99 ? 10.244 2.041 13.768 1.000 32.727 97 GLY BBB C 1
ATOM 2487 O O . GLY B 1 99 ? 11.314 1.953 14.417 1.000 32.697 97 GLY BBB O 1
ATOM 2488 N N . GLY B 1 100 ? 9.966 3.071 12.987 1.000 33.667 98 GLY BBB N 1
ATOM 2489 C CA . GLY B 1 100 ? 10.973 4.140 12.900 1.000 32.002 98 GLY BBB CA 1
ATOM 2490 C C . GLY B 1 100 ? 10.492 5.357 12.168 1.000 32.147 98 GLY BBB C 1
ATOM 2491 O O . GLY B 1 100 ? 9.626 5.241 11.271 1.000 33.181 98 GLY BBB O 1
ATOM 2492 N N . VAL B 1 101 ? 11.039 6.510 12.538 1.000 31.015 99 VAL BBB N 1
ATOM 2493 C CA . VAL B 1 101 ? 10.775 7.783 11.817 1.000 30.991 99 VAL BBB CA 1
ATOM 2494 C C . VAL B 1 101 ? 12.122 8.467 11.571 1.000 31.705 99 VAL BBB C 1
ATOM 2495 O O . VAL B 1 101 ? 13.103 8.191 12.317 1.000 32.666 99 VAL BBB O 1
ATOM 2499 N N . PHE B 1 102 ? 12.137 9.428 10.655 1.000 32.093 100 PHE BBB N 1
ATOM 2500 C CA . PHE B 1 102 ? 13.293 10.325 10.434 1.000 32.240 100 PHE BBB CA 1
ATOM 2501 C C . PHE B 1 102 ? 12.781 11.752 10.253 1.000 33.087 100 PHE BBB C 1
ATOM 2502 O O . PHE B 1 102 ? 11.635 11.963 9.745 1.000 31.723 100 PHE BBB O 1
ATOM 2510 N N . SER B 1 103 ? 13.609 12.717 10.645 1.000 31.412 101 SER BBB N 1
ATOM 2511 C CA . SER B 1 103 ? 13.253 14.152 10.611 1.000 32.273 101 SER BBB CA 1
ATOM 2512 C C . SER B 1 103 ? 13.367 14.645 9.177 1.000 35.938 101 SER BBB C 1
ATOM 2513 O O . SER B 1 103 ? 14.355 14.311 8.502 1.000 34.508 101 SER BBB O 1
ATOM 2516 N N . LYS B 1 104 ? 12.380 15.415 8.722 1.000 37.388 102 LYS BBB N 1
ATOM 2517 C CA . LYS B 1 104 ? 12.448 16.049 7.393 1.000 40.746 102 LYS BBB CA 1
ATOM 2518 C C . LYS B 1 104 ? 13.389 17.247 7.464 1.000 41.013 102 LYS BBB C 1
ATOM 2519 O O . LYS B 1 104 ? 13.827 17.683 6.426 1.000 46.779 102 LYS BBB O 1
ATOM 2525 N N . ILE B 1 105 ? 13.635 17.784 8.647 1.000 40.174 103 ILE BBB N 1
ATOM 2526 C CA . ILE B 1 105 ? 14.515 18.960 8.841 1.000 40.804 103 ILE BBB CA 1
ATOM 2527 C C . ILE B 1 105 ? 15.870 18.452 9.344 1.000 39.257 103 ILE BBB C 1
ATOM 2528 O O . ILE B 1 105 ? 15.905 17.386 10.001 1.000 33.990 103 ILE BBB O 1
ATOM 2533 N N . GLY B 1 106 ? 16.921 19.209 9.025 1.000 39.693 104 GLY BBB N 1
ATOM 2534 C CA . GLY B 1 106 ? 18.309 18.945 9.439 1.000 39.541 104 GLY BBB CA 1
ATOM 2535 C C . GLY B 1 106 ? 18.891 20.160 10.105 1.000 39.933 104 GLY BBB C 1
ATOM 2536 O O . GLY B 1 106 ? 18.233 21.195 10.104 1.000 38.466 104 GLY BBB O 1
ATOM 2537 N N . PHE B 1 107 ? 20.066 20.009 10.711 1.000 40.857 105 PHE BBB N 1
ATOM 2538 C CA . PHE B 1 107 ? 20.629 21.007 11.650 1.000 40.124 105 PHE BBB CA 1
ATOM 2539 C C . PHE B 1 107 ? 22.041 21.374 11.219 1.000 40.247 105 PHE BBB C 1
ATOM 2540 O O . PHE B 1 107 ? 22.752 20.580 10.610 1.000 37.758 105 PHE BBB O 1
ATOM 2548 N N . PRO B 1 108 ? 22.461 22.623 11.479 1.000 40.896 106 PRO BBB N 1
ATOM 2549 C CA . PRO B 1 108 ? 23.815 23.049 11.146 1.000 41.096 106 PRO BBB CA 1
ATOM 2550 C C . PRO B 1 108 ? 24.818 22.538 12.188 1.000 40.994 106 PRO BBB C 1
ATOM 2551 O O . PRO B 1 108 ? 24.416 22.004 13.221 1.000 37.678 106 PRO BBB O 1
ATOM 2555 N N . CYS B 1 109 ? 26.097 22.744 11.880 1.000 42.634 107 CYS BBB N 1
ATOM 2556 C CA . CYS B 1 109 ? 27.239 22.693 12.812 1.000 44.218 107 CYS BBB CA 1
ATOM 2557 C C . CYS B 1 109 ? 27.047 23.766 13.866 1.000 44.175 107 CYS BBB C 1
ATOM 2558 O O . CYS B 1 109 ? 26.210 24.663 13.644 1.000 45.642 107 CYS BBB O 1
ATOM 2561 N N . GLY B 1 110 ? 27.787 23.635 14.962 1.000 43.634 108 GLY BBB N 1
ATOM 2562 C CA . GLY B 1 110 ? 27.693 24.489 16.155 1.000 45.177 108 GLY BBB CA 1
ATOM 2563 C C . GLY B 1 110 ? 26.488 24.096 16.983 1.000 44.322 108 GLY BBB C 1
ATOM 2564 O O . GLY B 1 110 ? 25.924 24.979 17.601 1.000 44.258 108 GLY BBB O 1
ATOM 2565 N N . THR B 1 111 ? 26.121 22.811 16.998 1.000 40.592 109 THR BBB N 1
ATOM 2566 C CA . THR B 1 111 ? 24.910 22.319 17.707 1.000 41.283 109 THR BBB CA 1
ATOM 2567 C C . THR B 1 111 ? 25.222 21.018 18.443 1.000 41.084 109 THR BBB C 1
ATOM 2568 O O . THR B 1 111 ? 26.243 20.360 18.103 1.000 39.066 109 THR BBB O 1
ATOM 2572 N N . ARG B 1 112 ? 24.361 20.661 19.393 1.000 39.429 110 ARG BBB N 1
ATOM 2573 C CA . ARG B 1 112 ? 24.433 19.358 20.102 1.000 38.148 110 ARG BBB CA 1
ATOM 2574 C C . ARG B 1 112 ? 23.037 18.709 20.060 1.000 37.148 110 ARG BBB C 1
ATOM 2575 O O . ARG B 1 112 ? 22.039 19.388 20.424 1.000 37.969 110 ARG BBB O 1
ATOM 2583 N N . LEU B 1 113 ? 22.983 17.462 19.596 1.000 35.847 111 LEU BBB N 1
ATOM 2584 C CA . LEU B 1 113 ? 21.770 16.622 19.595 1.000 36.257 111 LEU BBB CA 1
ATOM 2585 C C . LEU B 1 113 ? 21.804 15.778 20.859 1.000 36.312 111 LEU BBB C 1
ATOM 2586 O O . LEU B 1 113 ? 22.840 15.146 21.118 1.000 37.253 111 LEU BBB O 1
ATOM 2591 N N . GLU B 1 114 ? 20.728 15.820 21.635 1.000 35.892 112 GLU BBB N 1
ATOM 2592 C CA . GLU B 1 114 ? 20.527 15.002 22.857 1.000 35.590 112 GLU BBB CA 1
ATOM 2593 C C . GLU B 1 114 ? 19.208 14.258 22.677 1.000 35.569 112 GLU BBB C 1
ATOM 2594 O O . GLU B 1 114 ? 18.226 14.914 22.263 1.000 34.484 112 GLU BBB O 1
ATOM 2600 N N . VAL B 1 115 ? 19.189 12.953 22.950 1.000 34.682 113 VAL BBB N 1
ATOM 2601 C CA . VAL B 1 115 ? 17.987 12.093 22.767 1.000 35.291 113 VAL BBB CA 1
ATOM 2602 C C . VAL B 1 115 ? 17.895 11.233 24.017 1.000 35.554 113 VAL BBB C 1
ATOM 2603 O O . VAL B 1 115 ? 18.900 10.550 24.324 1.000 34.604 113 VAL BBB O 1
ATOM 2607 N N . LYS B 1 116 ? 16.777 11.339 24.732 1.000 34.115 114 LYS BBB N 1
ATOM 2608 C CA . LYS B 1 116 ? 16.501 10.498 25.910 1.000 34.636 114 LYS BBB CA 1
ATOM 2609 C C . LYS B 1 116 ? 15.640 9.317 25.478 1.000 34.402 114 LYS BBB C 1
ATOM 2610 O O . LYS B 1 116 ? 14.518 9.528 24.898 1.000 33.884 114 LYS BBB O 1
ATOM 2616 N N . ALA B 1 117 ? 16.111 8.109 25.761 1.000 34.037 115 ALA BBB N 1
ATOM 2617 C CA . ALA B 1 117 ? 15.468 6.866 25.285 1.000 33.558 115 ALA BBB CA 1
ATOM 2618 C C . ALA B 1 117 ? 15.806 5.688 26.187 1.000 34.980 115 ALA BBB C 1
ATOM 2619 O O . ALA B 1 117 ? 16.837 5.709 26.891 1.000 35.453 115 ALA BBB O 1
ATOM 2621 N N . ARG B 1 118 ? 14.941 4.690 26.139 1.000 36.359 116 ARG BBB N 1
ATOM 2622 C CA . ARG B 1 118 ? 15.199 3.346 26.699 1.000 38.060 116 ARG BBB CA 1
ATOM 2623 C C . ARG B 1 118 ? 14.597 2.306 25.769 1.000 37.915 116 ARG BBB C 1
ATOM 2624 O O . ARG B 1 118 ? 13.666 2.651 24.966 1.000 36.598 116 ARG BBB O 1
ATOM 2632 N N . LEU B 1 119 ? 15.081 1.074 25.882 1.000 38.480 117 LEU BBB N 1
ATOM 2633 C CA . LEU B 1 119 ? 14.387 -0.093 25.319 1.000 40.518 117 LEU BBB CA 1
ATOM 2634 C C . LEU B 1 119 ? 13.495 -0.664 26.416 1.000 40.235 117 LEU BBB C 1
ATOM 2635 O O . LEU B 1 119 ? 13.952 -0.722 27.553 1.000 41.207 117 LEU BBB O 1
ATOM 2640 N N . THR B 1 120 ? 12.303 -1.133 26.071 1.000 40.224 118 THR BBB N 1
ATOM 2641 C CA . THR B 1 120 ? 11.394 -1.787 27.050 1.000 42.364 118 THR BBB CA 1
ATOM 2642 C C . THR B 1 120 ? 12.018 -3.107 27.503 1.000 44.433 118 THR BBB C 1
ATOM 2643 O O . THR B 1 120 ? 11.847 -3.439 28.651 1.000 45.355 118 THR BBB O 1
ATOM 2647 N N . LYS B 1 121 ? 12.794 -3.759 26.633 1.000 47.889 119 LYS BBB N 1
ATOM 2648 C CA . LYS B 1 121 ? 13.165 -5.203 26.677 1.000 52.023 119 LYS BBB CA 1
ATOM 2649 C C . LYS B 1 121 ? 14.486 -5.361 25.926 1.000 49.971 119 LYS BBB C 1
ATOM 2650 O O . LYS B 1 121 ? 14.663 -4.628 24.937 1.000 48.692 119 LYS BBB O 1
ATOM 2656 N N . LEU B 1 122 ? 15.359 -6.287 26.320 1.000 50.115 120 LEU BBB N 1
ATOM 2657 C CA . LEU B 1 122 ? 16.453 -6.770 25.430 1.000 50.104 120 LEU BBB CA 1
ATOM 2658 C C . LEU B 1 122 ? 15.835 -7.760 24.446 1.000 49.899 120 LEU BBB C 1
ATOM 2659 O O . LEU B 1 122 ? 15.182 -8.702 24.907 1.000 51.622 120 LEU BBB O 1
ATOM 2664 N N . VAL B 1 123 ? 15.985 -7.523 23.144 1.000 47.591 121 VAL BBB N 1
ATOM 2665 C CA . VAL B 1 123 ? 15.463 -8.435 22.093 1.000 48.518 121 VAL BBB CA 1
ATOM 2666 C C . VAL B 1 123 ? 16.656 -8.958 21.306 1.000 49.774 121 VAL BBB C 1
ATOM 2667 O O . VAL B 1 123 ? 17.343 -8.129 20.688 1.000 48.599 121 VAL BBB O 1
ATOM 2671 N N . ARG B 1 124 ? 16.875 -10.282 21.343 1.000 52.057 122 ARG BBB N 1
ATOM 2672 C CA . ARG B 1 124 ? 17.936 -10.948 20.548 1.000 51.985 122 ARG BBB CA 1
ATOM 2673 C C . ARG B 1 124 ? 17.541 -10.856 19.074 1.000 51.055 122 ARG BBB C 1
ATOM 2674 O O . ARG B 1 124 ? 16.430 -11.315 18.720 1.000 51.705 122 ARG BBB O 1
ATOM 2682 N N . GLY B 1 125 ? 18.411 -10.238 18.273 1.000 49.645 123 GLY BBB N 1
ATOM 2683 C CA . GLY B 1 125 ? 18.129 -9.830 16.887 1.000 49.827 123 GLY BBB CA 1
ATOM 2684 C C . GLY B 1 125 ? 17.619 -8.404 16.796 1.000 47.328 123 GLY BBB C 1
ATOM 2685 O O . GLY B 1 125 ? 17.572 -7.878 15.679 1.000 48.340 123 GLY BBB O 1
ATOM 2686 N N . GLY B 1 126 ? 17.238 -7.792 17.916 1.000 46.971 124 GLY BBB N 1
ATOM 2687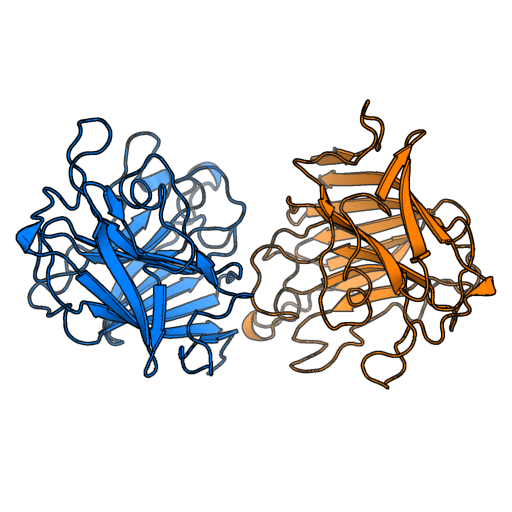 C CA . GLY B 1 126 ? 16.886 -6.357 17.969 1.000 44.296 124 GLY BBB CA 1
ATOM 2688 C C . GLY B 1 126 ? 18.020 -5.470 17.473 1.000 43.145 124 GLY BBB C 1
ATOM 2689 O O . GLY B 1 126 ? 19.202 -5.842 17.680 1.000 41.596 124 GLY BBB O 1
ATOM 2690 N N . PHE B 1 127 ? 17.685 -4.321 16.870 1.000 39.268 125 PHE BBB N 1
ATOM 2691 C CA . PHE B 1 127 ? 18.671 -3.419 16.229 1.000 38.619 125 PHE BBB CA 1
ATOM 2692 C C . PHE B 1 127 ? 18.147 -1.991 16.300 1.000 37.442 125 PHE BBB C 1
ATOM 2693 O O . PHE B 1 127 ? 17.791 -1.387 15.286 1.000 36.965 125 PHE BBB O 1
ATOM 2701 N N . PRO B 1 128 ? 18.026 -1.443 17.521 1.000 35.224 126 PRO BBB N 1
ATOM 2702 C CA . PRO B 1 128 ? 17.602 -0.062 17.688 1.000 34.814 126 PRO BBB CA 1
ATOM 2703 C C . PRO B 1 128 ? 18.763 0.883 17.421 1.000 34.421 126 PRO BBB C 1
ATOM 2704 O O . PRO B 1 128 ? 19.921 0.537 17.663 1.000 35.190 126 PRO BBB O 1
ATOM 2708 N N . ALA B 1 129 ? 18.421 2.086 16.997 1.000 33.948 127 ALA BBB N 1
ATOM 2709 C CA . ALA B 1 129 ? 19.431 3.109 16.697 1.000 33.132 127 ALA BBB CA 1
ATOM 2710 C C . ALA B 1 129 ? 18.858 4.502 16.872 1.000 31.345 127 ALA BBB C 1
ATOM 2711 O O . ALA B 1 129 ? 17.641 4.729 16.643 1.000 32.803 127 ALA BBB O 1
ATOM 2713 N N . ILE B 1 130 ? 19.751 5.395 17.236 1.000 30.059 128 ILE BBB N 1
ATOM 2714 C CA . ILE B 1 130 ? 19.556 6.867 17.244 1.000 29.897 128 ILE BBB CA 1
ATOM 2715 C C . ILE B 1 130 ? 20.717 7.446 16.444 1.000 32.105 128 ILE BBB C 1
ATOM 2716 O O . ILE B 1 130 ? 21.880 7.252 16.869 1.000 31.272 128 ILE BBB O 1
ATOM 2721 N N . TRP B 1 131 ? 20.440 8.140 15.348 1.000 30.798 129 TRP BBB N 1
ATOM 2722 C CA . TRP B 1 131 ? 21.527 8.457 14.401 1.000 32.685 129 TRP BBB CA 1
ATOM 2723 C C . TRP B 1 131 ? 21.115 9.602 13.499 1.000 32.022 129 TRP BBB C 1
ATOM 2724 O O . TRP B 1 131 ? 19.976 10.103 13.637 1.000 31.061 129 TRP BBB O 1
ATOM 2735 N N . GLN B 1 132 ? 22.041 10.012 12.645 1.000 30.713 130 GLN BBB N 1
ATOM 2736 C CA . GLN B 1 132 ? 21.907 11.215 11.801 1.000 30.543 130 GLN BBB CA 1
ATOM 2737 C C . GLN B 1 132 ? 22.498 10.925 10.430 1.000 32.899 130 GLN BBB C 1
ATOM 2738 O O . GLN B 1 132 ? 23.647 10.369 10.343 1.000 33.370 130 GLN BBB O 1
ATOM 2744 N N . MET B 1 133 ? 21.773 11.359 9.401 1.000 32.289 131 MET BBB N 1
ATOM 2745 C CA . MET B 1 133 ? 22.228 11.364 8.001 1.000 33.121 131 MET BBB CA 1
ATOM 2746 C C . MET B 1 133 ? 22.311 12.810 7.555 1.000 33.585 131 MET BBB C 1
ATOM 2747 O O . MET B 1 133 ? 21.530 13.639 8.007 1.000 34.269 131 MET BBB O 1
ATOM 2752 N N . PRO B 1 134 ? 23.247 13.130 6.644 1.000 33.386 132 PRO BBB N 1
ATOM 2753 C CA . PRO B 1 134 ? 23.268 14.433 5.988 1.000 33.769 132 PRO BBB CA 1
ATOM 2754 C C . PRO B 1 134 ? 22.034 14.543 5.074 1.000 37.095 132 PRO BBB C 1
ATOM 2755 O O . PRO B 1 134 ? 21.602 13.538 4.546 1.000 35.033 132 PRO BBB O 1
ATOM 2759 N N . ILE B 1 135 ? 21.472 15.742 4.949 1.000 37.355 133 ILE BBB N 1
ATOM 2760 C CA . ILE B 1 135 ? 20.419 16.051 3.944 1.000 37.797 133 ILE BBB CA 1
ATOM 2761 C C . ILE B 1 135 ? 21.095 16.714 2.753 1.000 37.806 133 ILE BBB C 1
ATOM 2762 O O . ILE B 1 135 ? 21.831 17.686 2.961 1.000 40.815 133 ILE BBB O 1
ATOM 2767 N N . GLY B 1 136 ? 20.890 16.173 1.560 1.000 37.413 134 GLY BBB N 1
ATOM 2768 C CA . GLY B 1 136 ? 21.338 16.772 0.290 1.000 39.744 134 GLY BBB CA 1
ATOM 2769 C C . GLY B 1 136 ? 22.828 16.574 0.072 1.000 40.506 134 GLY BBB C 1
ATOM 2770 O O . GLY B 1 136 ? 23.454 17.478 -0.494 1.000 41.079 134 GLY BBB O 1
ATOM 2771 N N . ALA B 1 137 ? 23.377 15.448 0.545 1.000 39.336 135 ALA BBB N 1
ATOM 2772 C CA . ALA B 1 137 ? 24.791 15.053 0.372 1.000 40.838 135 ALA BBB CA 1
ATOM 2773 C C . ALA B 1 137 ? 24.903 14.175 -0.871 1.000 40.470 135 ALA BBB C 1
ATOM 2774 O O . ALA B 1 137 ? 23.898 13.842 -1.485 1.000 40.389 135 ALA BBB O 1
ATOM 2776 N N . PRO B 1 138 ? 26.126 13.862 -1.356 1.000 39.189 136 PRO BBB N 1
ATOM 2777 C CA . PRO B 1 138 ? 26.287 12.902 -2.445 1.000 40.689 136 PRO BBB CA 1
ATOM 2778 C C . PRO B 1 138 ? 26.021 11.477 -1.939 1.000 38.811 136 PRO BBB C 1
ATOM 2779 O O . PRO B 1 138 ? 25.636 11.331 -0.829 1.000 37.229 136 PRO BBB O 1
ATOM 2783 N N . GLU B 1 139 ? 26.222 10.457 -2.760 1.000 40.110 137 GLU BBB N 1
ATOM 2784 C CA . GLU B 1 139 ? 25.831 9.070 -2.383 1.000 40.525 137 GLU BBB CA 1
ATOM 2785 C C . GLU B 1 139 ? 26.597 8.617 -1.146 1.000 39.092 137 GLU BBB C 1
ATOM 2786 O O . GLU B 1 139 ? 27.847 8.899 -1.044 1.000 39.997 137 GLU BBB O 1
ATOM 2792 N N . TRP B 1 140 ? 25.899 7.928 -0.254 1.000 37.501 138 TRP BBB N 1
ATOM 2793 C CA . TRP B 1 140 ? 26.430 7.288 0.977 1.000 37.932 138 TRP BBB CA 1
ATOM 2794 C C . TRP B 1 140 ? 27.713 6.530 0.675 1.000 38.361 138 TRP BBB C 1
ATOM 2795 O O . TRP B 1 140 ? 27.739 5.797 -0.299 1.000 40.461 138 TRP BBB O 1
ATOM 2806 N N . PRO B 1 141 ? 28.812 6.625 1.471 1.000 38.387 139 PRO BBB N 1
ATOM 2807 C CA . PRO B 1 141 ? 28.917 7.472 2.665 1.000 37.223 139 PRO BBB CA 1
ATOM 2808 C C . PRO B 1 141 ? 29.621 8.836 2.518 1.000 38.327 139 PRO BBB C 1
ATOM 2809 O O . PRO B 1 141 ? 30.233 9.307 3.461 1.000 40.098 139 PRO BBB O 1
ATOM 2813 N N . ARG B 1 142 ? 29.550 9.440 1.334 1.000 38.943 140 ARG BBB N 1
ATOM 2814 C CA . ARG B 1 142 ? 30.388 10.612 0.989 1.000 38.753 140 ARG BBB CA 1
ATOM 2815 C C . ARG B 1 142 ? 30.029 11.819 1.867 1.000 37.094 140 ARG BBB C 1
ATOM 2816 O O . ARG B 1 142 ? 30.908 12.630 2.098 1.000 38.228 140 ARG BBB O 1
ATOM 2824 N N . GLY B 1 143 ? 28.805 11.920 2.366 1.000 36.772 141 GLY BBB N 1
ATOM 2825 C CA . GLY B 1 143 ? 28.359 13.023 3.244 1.000 36.427 141 GLY BBB CA 1
ATOM 2826 C C . GLY B 1 143 ? 28.455 12.678 4.718 1.000 35.404 141 GLY BBB C 1
ATOM 2827 O O . GLY B 1 143 ? 28.185 13.568 5.555 1.000 36.290 141 GLY BBB O 1
ATOM 2828 N N . GLY B 1 144 ? 28.883 11.455 5.032 1.000 34.624 142 GLY BBB N 1
ATOM 2829 C CA . GLY B 1 144 ? 29.062 11.002 6.404 1.000 34.624 142 GLY BBB CA 1
ATOM 2830 C C . GLY B 1 144 ? 27.777 10.431 6.965 1.000 35.055 142 GLY BBB C 1
ATOM 2831 O O . GLY B 1 144 ? 26.747 10.383 6.228 1.000 34.567 142 GLY BBB O 1
ATOM 2832 N N . GLN B 1 145 ? 27.886 9.931 8.193 1.000 34.576 143 GLN BBB N 1
ATOM 2833 C CA . GLN B 1 145 ? 26.786 9.356 9.014 1.000 33.444 143 GLN BBB CA 1
ATOM 2834 C C . GLN B 1 145 ? 27.268 9.351 10.461 1.000 32.823 143 GLN BBB C 1
ATOM 2835 O O . GLN B 1 145 ? 28.485 9.082 10.713 1.000 31.546 143 GLN BBB O 1
ATOM 2841 N N . ILE B 1 146 ? 26.370 9.657 11.393 1.000 32.153 144 ILE BBB N 1
ATOM 2842 C CA . ILE B 1 146 ? 26.707 9.710 12.841 1.000 31.388 144 ILE BBB CA 1
ATOM 2843 C C . ILE B 1 146 ? 25.732 8.817 13.586 1.000 32.075 144 ILE BBB C 1
ATOM 2844 O O . ILE B 1 146 ? 24.488 9.102 13.508 1.000 30.576 144 ILE BBB O 1
ATOM 2849 N N . ASP B 1 147 ? 26.237 7.831 14.325 1.000 31.821 145 ASP BBB N 1
ATOM 2850 C CA . ASP B 1 147 ? 25.394 6.964 15.189 1.000 33.114 145 ASP BBB CA 1
ATOM 2851 C C . ASP B 1 147 ? 25.608 7.331 16.668 1.000 33.412 145 ASP BBB C 1
ATOM 2852 O O . ASP B 1 147 ? 26.714 7.108 17.193 1.000 32.784 145 ASP BBB O 1
ATOM 2857 N N . LEU B 1 148 ? 24.583 7.875 17.325 1.000 32.066 146 LEU BBB N 1
ATOM 2858 C CA . LEU B 1 148 ? 24.599 8.227 18.767 1.000 32.292 146 LEU BBB CA 1
ATOM 2859 C C . LEU B 1 148 ? 24.403 6.980 19.621 1.000 33.320 146 LEU BBB C 1
ATOM 2860 O O . LEU B 1 148 ? 24.905 6.945 20.769 1.000 34.241 146 LEU BBB O 1
ATOM 2865 N N . MET B 1 149 ? 23.689 5.994 19.095 1.000 33.673 147 MET BBB N 1
ATOM 2866 C CA . MET B 1 149 ? 23.367 4.764 19.839 1.000 34.014 147 MET BBB CA 1
ATOM 2867 C C . MET B 1 149 ? 23.004 3.700 18.815 1.000 33.728 147 MET BBB C 1
ATOM 2868 O O . MET B 1 149 ? 22.154 3.973 17.911 1.000 32.708 147 MET BBB O 1
ATOM 2873 N N . GLU B 1 150 ? 23.636 2.544 18.939 1.000 35.047 148 GLU BBB N 1
ATOM 2874 C CA . GLU B 1 150 ? 23.176 1.286 18.300 1.000 36.500 148 GLU BBB CA 1
ATOM 2875 C C . GLU B 1 150 ? 23.379 0.194 19.337 1.000 37.438 148 GLU BBB C 1
ATOM 2876 O O . GLU B 1 150 ? 24.374 0.272 20.103 1.000 39.750 148 GLU BBB O 1
ATOM 2882 N N . TRP B 1 151 ? 22.483 -0.781 19.352 1.000 37.271 149 TRP BBB N 1
ATOM 2883 C CA . TRP B 1 151 ? 22.535 -1.936 20.287 1.000 38.660 149 TRP BBB CA 1
ATOM 2884 C C . TRP B 1 151 ? 22.447 -3.219 19.465 1.000 40.410 149 TRP BBB C 1
ATOM 2885 O O . TRP B 1 151 ? 21.630 -3.237 18.513 1.000 39.349 149 TRP BBB O 1
ATOM 2896 N N . VAL B 1 152 ? 23.248 -4.238 19.812 1.000 42.273 150 VAL BBB N 1
ATOM 2897 C CA . VAL B 1 152 ? 23.173 -5.612 19.237 1.000 44.540 150 VAL BBB CA 1
ATOM 2898 C C . VAL B 1 152 ? 23.352 -6.633 20.365 1.000 47.747 150 VAL BBB C 1
ATOM 2899 O O . VAL B 1 152 ? 24.026 -6.323 21.377 1.000 50.584 150 VAL BBB O 1
ATOM 2903 N N . GLN B 1 153 ? 22.777 -7.816 20.200 1.000 49.493 151 GLN BBB N 1
ATOM 2904 C CA . GLN B 1 153 ? 22.842 -8.910 21.205 1.000 51.570 151 GLN BBB CA 1
ATOM 2905 C C . GLN B 1 153 ? 24.303 -9.319 21.469 1.000 53.365 151 GLN BBB C 1
ATOM 2906 O O . GLN B 1 153 ? 24.597 -9.722 22.605 1.000 55.735 151 GLN BBB O 1
ATOM 2912 N N . GLY B 1 154 ? 25.195 -9.215 20.478 1.000 53.301 152 GLY BBB N 1
ATOM 2913 C CA . GLY B 1 154 ? 26.574 -9.748 20.566 1.000 55.640 152 GLY BBB CA 1
ATOM 2914 C C . GLY B 1 154 ? 27.389 -9.054 21.644 1.000 56.715 152 GLY BBB C 1
ATOM 2915 O O . GLY B 1 154 ? 28.431 -9.584 22.027 1.000 60.736 152 GLY BBB O 1
ATOM 2916 N N . SER B 1 155 ? 26.943 -7.882 22.104 1.000 56.717 153 SER BBB N 1
ATOM 2917 C CA . SER B 1 155 ? 27.547 -7.096 23.212 1.000 56.105 153 SER BBB CA 1
ATOM 2918 C C . SER B 1 155 ? 26.420 -6.428 24.000 1.000 53.960 153 SER BBB C 1
ATOM 2919 O O . SER B 1 155 ? 26.236 -5.212 23.934 1.000 50.777 153 SER BBB O 1
ATOM 2922 N N . PRO B 1 156 ? 25.651 -7.203 24.795 1.000 53.578 154 PRO BBB N 1
ATOM 2923 C CA . PRO B 1 156 ? 24.304 -6.805 25.190 1.000 52.664 154 PRO BBB CA 1
ATOM 2924 C C . PRO B 1 156 ? 24.299 -5.774 26.318 1.000 52.463 154 PRO BBB C 1
ATOM 2925 O O . PRO B 1 156 ? 23.260 -5.241 26.590 1.000 50.064 154 PRO BBB O 1
ATOM 2929 N N . LYS B 1 157 ? 25.462 -5.526 26.916 1.000 55.642 155 LYS BBB N 1
ATOM 2930 C CA . LYS B 1 157 ? 25.638 -4.661 28.112 1.000 59.608 155 LYS BBB CA 1
ATOM 2931 C C . LYS B 1 157 ? 26.412 -3.402 27.693 1.000 57.536 155 LYS BBB C 1
ATOM 2932 O O . LYS B 1 157 ? 27.042 -2.759 28.556 1.000 57.585 155 LYS BBB O 1
ATOM 2938 N N . GLN B 1 158 ? 26.391 -3.070 26.403 1.000 54.174 156 GLN BBB N 1
ATOM 2939 C CA . GLN B 1 158 ? 26.962 -1.798 25.890 1.000 52.006 156 GLN BBB CA 1
ATOM 2940 C C . GLN B 1 158 ? 26.056 -1.209 24.811 1.000 47.738 156 GLN BBB C 1
ATOM 2941 O O . GLN B 1 158 ? 25.219 -1.933 24.263 1.000 45.966 156 GLN BBB O 1
ATOM 2947 N N . ILE B 1 159 ? 26.311 0.037 24.445 1.000 44.601 157 ILE BBB N 1
ATOM 2948 C CA . ILE B 1 159 ? 25.860 0.565 23.133 1.000 43.205 157 ILE BBB CA 1
ATOM 2949 C C . ILE B 1 159 ? 27.088 1.012 22.336 1.000 41.981 157 ILE BBB C 1
ATOM 2950 O O . ILE B 1 159 ? 28.191 1.113 22.901 1.000 44.561 157 ILE BBB O 1
ATOM 2955 N N . PHE B 1 160 ? 26.905 1.198 21.045 1.000 38.413 158 PHE BBB N 1
ATOM 2956 C CA . PHE B 1 160 ? 27.978 1.604 20.123 1.000 37.617 158 PHE BBB CA 1
ATOM 2957 C C . PHE B 1 160 ? 27.669 3.015 19.661 1.000 36.867 158 PHE BBB C 1
ATOM 2958 O O . PHE B 1 160 ? 26.461 3.368 19.404 1.000 35.472 158 PHE BBB O 1
ATOM 2966 N N . GLN B 1 161 ? 28.725 3.791 19.520 1.000 34.910 159 GLN BBB N 1
ATOM 2967 C CA . GLN B 1 161 ? 28.699 5.164 18.965 1.000 35.343 159 GLN BBB CA 1
ATOM 2968 C C . GLN B 1 161 ? 29.719 5.161 17.842 1.000 35.776 159 GLN BBB C 1
ATOM 2969 O O . GLN B 1 161 ? 30.850 4.711 18.083 1.000 36.715 159 GLN BBB O 1
ATOM 2975 N N . THR B 1 162 ? 29.283 5.555 16.654 1.000 35.256 160 THR BBB N 1
ATOM 2976 C CA . THR B 1 162 ? 30.005 5.272 15.412 1.000 36.724 160 THR BBB CA 1
ATOM 2977 C C . THR B 1 162 ? 29.939 6.448 14.452 1.000 35.952 160 THR BBB C 1
ATOM 2978 O O . THR B 1 162 ? 28.886 7.129 14.364 1.000 34.787 160 THR BBB O 1
ATOM 2982 N N . VAL B 1 163 ? 30.994 6.579 13.660 1.000 35.372 161 VAL BBB N 1
ATOM 2983 C CA . VAL B 1 163 ? 31.083 7.565 12.553 1.000 36.781 161 VAL BBB CA 1
ATOM 2984 C C . VAL B 1 163 ? 31.368 6.796 11.257 1.000 37.747 161 VAL BBB C 1
ATOM 2985 O O . VAL B 1 163 ? 32.130 5.802 11.300 1.000 38.582 161 VAL BBB O 1
ATOM 2989 N N . HIS B 1 164 ? 30.806 7.265 10.138 1.000 35.782 162 HIS BBB N 1
ATOM 2990 C CA . HIS B 1 164 ? 31.078 6.754 8.775 1.000 36.370 162 HIS BBB CA 1
ATOM 2991 C C . HIS B 1 164 ? 31.391 7.938 7.872 1.000 37.314 162 HIS BBB C 1
ATOM 2992 O O . HIS B 1 164 ? 30.688 8.969 7.982 1.000 37.892 162 HIS BBB O 1
ATOM 2999 N N . THR B 1 165 ? 32.376 7.753 6.998 1.000 37.837 163 THR BBB N 1
ATOM 3000 C CA . THR B 1 165 ? 32.809 8.708 5.952 1.000 37.108 163 THR BBB CA 1
ATOM 3001 C C . THR B 1 165 ? 33.326 7.893 4.769 1.000 37.330 163 THR BBB C 1
ATOM 3002 O O . THR B 1 165 ? 33.599 6.698 4.947 1.000 38.151 163 THR BBB O 1
ATOM 3006 N N . PHE B 1 166 ? 33.471 8.514 3.606 1.000 36.257 164 PHE BBB N 1
ATOM 3007 C CA . PHE B 1 166 ? 34.144 7.870 2.457 1.000 37.670 164 PHE BBB CA 1
ATOM 3008 C C . PHE B 1 166 ? 35.622 7.612 2.801 1.000 38.976 164 PHE BBB C 1
ATOM 3009 O O . PHE B 1 166 ? 36.185 6.594 2.346 1.000 39.429 164 PHE BBB O 1
ATOM 3017 N N . TYR B 1 167 ? 36.240 8.491 3.591 1.000 37.751 165 TYR BBB N 1
ATOM 3018 C CA . TYR B 1 167 ? 37.681 8.367 3.948 1.000 39.542 165 TYR BBB CA 1
ATOM 3019 C C . TYR B 1 167 ? 37.893 7.097 4.781 1.000 39.759 165 TYR BBB C 1
ATOM 3020 O O . TYR B 1 167 ? 38.849 6.421 4.568 1.000 39.746 165 TYR BBB O 1
ATOM 3029 N N . ILE B 1 168 ? 36.978 6.795 5.698 1.000 41.293 166 ILE BBB N 1
ATOM 3030 C CA . ILE B 1 168 ? 36.981 5.546 6.517 1.000 43.431 166 ILE BBB CA 1
ATOM 3031 C C . ILE B 1 168 ? 36.498 4.355 5.679 1.000 45.157 166 ILE BBB C 1
ATOM 3032 O O . ILE B 1 168 ? 37.200 3.401 5.645 1.000 46.124 166 ILE BBB O 1
ATOM 3037 N N . ASN B 1 169 ? 35.288 4.390 5.124 1.000 46.986 167 ASN BBB N 1
ATOM 3038 C CA . ASN B 1 169 ? 34.588 3.181 4.612 1.000 49.176 167 ASN BBB CA 1
ATOM 3039 C C . ASN B 1 169 ? 34.970 2.918 3.154 1.000 52.186 167 ASN BBB C 1
ATOM 3040 O O . ASN B 1 169 ? 34.738 1.796 2.689 1.000 53.998 167 ASN BBB O 1
ATOM 3045 N N . GLY B 1 170 ? 35.482 3.921 2.433 1.000 55.180 168 GLY BBB N 1
ATOM 3046 C CA . GLY B 1 170 ? 35.653 3.863 0.965 1.000 56.630 168 GLY BBB CA 1
ATOM 3047 C C . GLY B 1 170 ? 34.354 3.497 0.246 1.000 58.223 168 GLY BBB C 1
ATOM 3048 O O . GLY B 1 170 ? 33.271 3.851 0.726 1.000 53.791 168 GLY BBB O 1
ATOM 3049 N N . GLU B 1 171 ? 34.477 2.767 -0.858 1.000 63.929 169 GLU BBB N 1
ATOM 3050 C CA . GLU B 1 171 ? 33.387 2.382 -1.796 1.000 68.718 169 GLU BBB CA 1
ATOM 3051 C C . GLU B 1 171 ? 32.390 1.417 -1.149 1.000 66.805 169 GLU BBB C 1
ATOM 3052 O O . GLU B 1 171 ? 31.181 1.568 -1.420 1.000 62.622 169 GLU BBB O 1
ATOM 3058 N N . ASN B 1 172 ? 32.905 0.476 -0.348 1.000 66.802 170 ASN BBB N 1
ATOM 3059 C CA . ASN B 1 172 ? 32.231 -0.784 0.058 1.000 67.556 170 ASN BBB CA 1
ATOM 3060 C C . ASN B 1 172 ? 32.146 -0.946 1.577 1.000 64.816 170 ASN BBB C 1
ATOM 3061 O O . ASN B 1 172 ? 31.220 -1.638 2.017 1.000 66.627 170 ASN BBB O 1
ATOM 3066 N N . GLY B 1 173 ? 33.091 -0.400 2.345 1.000 61.864 171 GLY BBB N 1
ATOM 3067 C CA . GLY B 1 173 ? 33.150 -0.590 3.806 1.000 59.752 171 GLY BBB CA 1
ATOM 3068 C C . GLY B 1 173 ? 31.837 -0.206 4.465 1.000 57.502 171 GLY BBB C 1
ATOM 3069 O O . GLY B 1 173 ? 31.134 0.674 3.920 1.000 61.992 171 GLY BBB O 1
ATOM 3070 N N . SER B 1 174 ? 31.520 -0.814 5.610 1.000 55.437 172 SER BBB N 1
ATOM 3071 C CA . SER B 1 174 ? 30.290 -0.533 6.403 1.000 54.185 172 SER BBB CA 1
ATOM 3072 C C . SER B 1 174 ? 30.563 -0.473 7.917 1.000 52.411 172 SER BBB C 1
ATOM 3073 O O . SER B 1 174 ? 29.618 -0.154 8.659 1.000 51.592 172 SER BBB O 1
ATOM 3076 N N . ALA B 1 175 ? 31.793 -0.734 8.385 1.000 51.342 173 ALA BBB N 1
ATOM 3077 C CA . ALA B 1 175 ? 32.108 -0.808 9.834 1.000 50.621 173 ALA BBB CA 1
ATOM 3078 C C . ALA B 1 175 ? 32.220 0.612 10.413 1.000 47.289 173 ALA BBB C 1
ATOM 3079 O O . ALA B 1 175 ? 31.857 0.807 11.568 1.000 46.415 173 ALA BBB O 1
ATOM 3081 N N . GLY B 1 176 ? 32.708 1.576 9.635 1.000 46.608 174 GLY BBB N 1
ATOM 3082 C CA . GLY B 1 176 ? 33.001 2.931 10.145 1.000 45.239 174 GLY BBB CA 1
ATOM 3083 C C . GLY B 1 176 ? 34.071 2.901 11.225 1.000 44.402 174 GLY BBB C 1
ATOM 3084 O O . GLY B 1 176 ? 34.791 1.923 11.299 1.000 45.066 174 GLY BBB O 1
ATOM 3085 N N . VAL B 1 177 ? 34.143 3.940 12.055 1.000 44.621 175 VAL BBB N 1
ATOM 3086 C CA . VAL B 1 177 ? 35.003 3.994 13.274 1.000 45.300 175 VAL BBB CA 1
ATOM 3087 C C . VAL B 1 177 ? 34.081 4.068 14.490 1.000 42.322 175 VAL BBB C 1
ATOM 3088 O O . VAL B 1 177 ? 33.286 4.998 14.553 1.000 39.274 175 VAL BBB O 1
ATOM 3092 N N . THR B 1 178 ? 34.199 3.116 15.419 1.000 43.005 176 THR BBB N 1
ATOM 3093 C CA . THR B 1 178 ? 33.309 2.989 16.596 1.000 45.070 176 THR BBB CA 1
ATOM 3094 C C . THR B 1 178 ? 34.133 3.200 17.864 1.000 47.728 176 THR BBB C 1
ATOM 3095 O O . THR B 1 178 ? 35.383 3.088 17.815 1.000 47.799 176 THR BBB O 1
ATOM 3099 N N . ASN B 1 179 ? 33.475 3.501 18.976 1.000 46.912 177 ASN BBB N 1
ATOM 3100 C CA . ASN B 1 179 ? 34.194 3.712 20.252 1.000 50.773 177 ASN BBB CA 1
ATOM 3101 C C . ASN B 1 179 ? 34.505 2.340 20.870 1.000 57.302 177 ASN BBB C 1
ATOM 3102 O O . ASN B 1 179 ? 33.581 1.766 21.497 1.000 59.764 177 ASN BBB O 1
ATOM 3107 N N . LYS B 1 180 ? 35.753 1.862 20.714 1.000 61.108 178 LYS BBB N 1
ATOM 3108 C CA . LYS B 1 180 ? 36.253 0.560 21.253 1.000 69.235 178 LYS BBB CA 1
ATOM 3109 C C . LYS B 1 180 ? 36.264 0.605 22.794 1.000 71.644 178 LYS BBB C 1
ATOM 3110 O O . LYS B 1 180 ? 36.198 -0.481 23.404 1.000 73.196 178 LYS BBB O 1
ATOM 3116 N N . GLU B 1 181 ? 36.396 1.813 23.375 1.000 73.252 179 GLU BBB N 1
ATOM 3117 C CA . GLU B 1 181 ? 36.378 2.156 24.836 1.000 73.221 179 GLU BBB CA 1
ATOM 3118 C C . GLU B 1 181 ? 34.943 2.231 25.395 1.000 70.551 179 GLU BBB C 1
ATOM 3119 O O . GLU B 1 181 ? 34.772 2.739 26.525 1.000 69.636 179 GLU BBB O 1
ATOM 3125 N N . ALA B 1 182 ? 33.929 1.809 24.639 1.000 65.774 180 ALA BBB N 1
ATOM 3126 C CA . ALA B 1 182 ? 32.515 1.951 25.046 1.000 64.571 180 ALA BBB CA 1
ATOM 3127 C C . ALA B 1 182 ? 32.350 1.306 26.434 1.000 66.692 180 ALA BBB C 1
ATOM 3128 O O . ALA B 1 182 ? 33.009 0.275 26.693 1.000 67.407 180 ALA BBB O 1
ATOM 3130 N N . ASP B 1 183 ? 31.570 1.922 27.325 1.000 66.032 181 ASP BBB N 1
ATOM 3131 C CA . ASP B 1 183 ? 31.155 1.326 28.629 1.000 67.894 181 ASP BBB CA 1
ATOM 3132 C C . ASP B 1 183 ? 30.569 -0.071 28.365 1.000 68.037 181 ASP BBB C 1
ATOM 3133 O O . ASP B 1 183 ? 29.598 -0.150 27.575 1.000 64.279 181 ASP BBB O 1
ATOM 3138 N N . LYS B 1 184 ? 31.101 -1.116 29.020 1.000 68.924 182 LYS BBB N 1
ATOM 3139 C CA . LYS B 1 184 ? 30.622 -2.531 28.924 1.000 69.941 182 LYS BBB CA 1
ATOM 3140 C C . LYS B 1 184 ? 29.800 -2.942 30.160 1.000 67.496 182 LYS BBB C 1
ATOM 3141 O O . LYS B 1 184 ? 29.524 -4.152 30.273 1.000 67.116 182 LYS BBB O 1
ATOM 3147 N N . ASN B 1 185 ? 29.415 -1.997 31.034 1.000 64.381 183 ASN BBB N 1
ATOM 3148 C CA . ASN B 1 185 ? 28.547 -2.249 32.217 1.000 66.154 183 ASN BBB CA 1
ATOM 3149 C C . ASN B 1 185 ? 27.325 -1.320 32.183 1.000 63.755 183 ASN BBB C 1
ATOM 3150 O O . ASN B 1 185 ? 27.149 -0.527 33.127 1.000 63.768 183 ASN BBB O 1
ATOM 3155 N N . PHE B 1 186 ? 26.500 -1.438 31.137 1.000 61.026 184 PHE BBB N 1
ATOM 3156 C CA . PHE B 1 186 ? 25.468 -0.444 30.750 1.000 58.490 184 PHE BBB CA 1
ATOM 3157 C C . PHE B 1 186 ? 24.119 -1.131 30.503 1.000 59.386 184 PHE BBB C 1
ATOM 3158 O O . PHE B 1 186 ? 24.109 -2.135 29.745 1.000 61.609 184 PHE BBB O 1
ATOM 3166 N N . ASP B 1 187 ? 23.036 -0.582 31.068 1.000 57.038 185 ASP BBB N 1
ATOM 3167 C CA . ASP B 1 187 ? 21.651 -1.117 30.938 1.000 54.386 185 ASP BBB CA 1
ATOM 3168 C C . ASP B 1 187 ? 20.800 -0.207 30.038 1.000 52.107 185 ASP BBB C 1
ATOM 3169 O O . ASP B 1 187 ? 20.255 0.841 30.504 1.000 49.970 185 ASP BBB O 1
ATOM 3174 N N . VAL B 1 188 ? 20.628 -0.658 28.804 1.000 49.244 186 VAL BBB N 1
ATOM 3175 C CA . VAL B 1 188 ? 19.927 0.065 27.718 1.000 46.245 186 VAL BBB CA 1
ATOM 3176 C C . VAL B 1 188 ? 18.414 0.103 28.000 1.000 44.993 186 VAL BBB C 1
ATOM 3177 O O . VAL B 1 188 ? 17.727 0.915 27.348 1.000 43.493 186 VAL BBB O 1
ATOM 3181 N N . THR B 1 189 ? 17.903 -0.703 28.940 1.000 46.275 187 THR BBB N 1
ATOM 3182 C CA . THR B 1 189 ? 16.447 -0.765 29.255 1.000 46.180 187 THR BBB CA 1
ATOM 3183 C C . THR B 1 189 ? 16.104 0.302 30.291 1.000 45.782 187 THR BBB C 1
ATOM 3184 O O . THR B 1 189 ? 14.944 0.390 30.654 1.000 44.293 187 THR BBB O 1
ATOM 3188 N N . LYS B 1 190 ? 17.094 1.061 30.752 1.000 47.165 188 LYS BBB N 1
ATOM 3189 C CA . LYS B 1 190 ? 16.888 2.279 31.564 1.000 47.959 188 LYS BBB CA 1
ATOM 3190 C C . LYS B 1 190 ? 17.013 3.502 30.663 1.000 44.838 188 LYS BBB C 1
ATOM 3191 O O . LYS B 1 190 ? 17.673 3.415 29.608 1.000 43.573 188 LYS BBB O 1
ATOM 3197 N N . ASP B 1 191 ? 16.374 4.602 31.057 1.000 42.954 189 ASP BBB N 1
ATOM 3198 C CA . ASP B 1 191 ? 16.496 5.915 30.375 1.000 40.599 189 ASP BBB CA 1
ATOM 3199 C C . ASP B 1 191 ? 17.968 6.332 30.325 1.000 39.820 189 ASP BBB C 1
ATOM 3200 O O . ASP B 1 191 ? 18.617 6.251 31.334 1.000 39.943 189 ASP BBB O 1
ATOM 3205 N N . HIS B 1 192 ? 18.439 6.826 29.188 1.000 38.485 190 HIS BBB N 1
ATOM 3206 C CA . HIS B 1 192 ? 19.783 7.436 29.054 1.000 38.671 190 HIS BBB CA 1
ATOM 3207 C C . HIS B 1 192 ? 19.663 8.564 28.046 1.000 37.244 190 HIS BBB C 1
ATOM 3208 O O . HIS B 1 192 ? 18.742 8.495 27.197 1.000 34.667 190 HIS BBB O 1
ATOM 3215 N N . VAL B 1 193 ? 20.510 9.582 28.181 1.000 37.104 191 VAL BBB N 1
ATOM 3216 C CA . VAL B 1 193 ? 20.613 10.683 27.194 1.000 36.293 191 VAL BBB CA 1
ATOM 3217 C C . VAL B 1 193 ? 21.848 10.396 26.332 1.000 36.434 191 VAL BBB C 1
ATOM 3218 O O . VAL B 1 193 ? 22.978 10.382 26.858 1.000 37.127 191 VAL BBB O 1
ATOM 3222 N N . TYR B 1 194 ? 21.604 10.117 25.061 1.000 34.514 192 TYR BBB N 1
ATOM 3223 C CA . TYR B 1 194 ? 22.613 9.924 24.007 1.000 35.278 192 TYR BBB CA 1
ATOM 3224 C C . TYR B 1 194 ? 22.791 11.270 23.303 1.000 35.645 192 TYR BBB C 1
ATOM 3225 O O . TYR B 1 194 ? 21.785 11.967 23.020 1.000 33.512 192 TYR BBB O 1
ATOM 3234 N N . ALA B 1 195 ? 24.042 11.673 23.080 1.000 34.395 193 ALA BBB N 1
ATOM 3235 C CA . ALA B 1 195 ? 24.325 13.004 22.518 1.000 34.125 193 ALA BBB CA 1
ATOM 3236 C C . ALA B 1 195 ? 25.578 13.010 21.637 1.000 35.768 193 ALA BBB C 1
ATOM 3237 O O . ALA B 1 195 ? 26.533 12.179 21.847 1.000 37.483 193 ALA BBB O 1
ATOM 3239 N N . VAL B 1 196 ? 25.564 13.936 20.676 1.000 34.544 194 VAL BBB N 1
ATOM 3240 C CA . VAL B 1 196 ? 26.745 14.281 19.856 1.000 36.427 194 VAL BBB CA 1
ATOM 3241 C C . VAL B 1 196 ? 26.740 15.799 19.650 1.000 36.773 194 VAL BBB C 1
ATOM 3242 O O . VAL B 1 196 ? 25.685 16.383 19.353 1.000 35.891 194 VAL BBB O 1
ATOM 3246 N N . GLN B 1 197 ? 27.889 16.405 19.922 1.000 37.244 195 GLN BBB N 1
ATOM 3247 C CA . GLN B 1 197 ? 28.174 17.823 19.662 1.000 39.621 195 GLN BBB CA 1
ATOM 3248 C C . GLN B 1 197 ? 29.002 17.895 18.384 1.000 40.418 195 GLN BBB C 1
ATOM 3249 O O . GLN B 1 197 ? 30.063 17.240 18.346 1.000 40.388 195 GLN BBB O 1
ATOM 3255 N N . ARG B 1 198 ? 28.514 18.654 17.399 1.000 39.934 196 ARG BBB N 1
ATOM 3256 C CA . ARG B 1 198 ? 29.045 18.722 16.017 1.000 39.063 196 ARG BBB CA 1
ATOM 3257 C C . ARG B 1 198 ? 29.516 20.150 15.740 1.000 40.468 196 ARG BBB C 1
ATOM 3258 O O . ARG B 1 198 ? 28.652 21.056 15.664 1.000 38.132 196 ARG BBB O 1
ATOM 3266 N N . THR B 1 199 ? 30.832 20.329 15.571 1.000 39.682 197 THR BBB N 1
ATOM 3267 C CA . THR B 1 199 ? 31.479 21.611 15.190 1.000 42.659 197 THR BBB CA 1
ATOM 3268 C C . THR B 1 199 ? 32.408 21.371 13.996 1.000 42.528 197 THR BBB C 1
ATOM 3269 O O . THR B 1 199 ? 32.662 20.176 13.653 1.000 42.447 197 THR BBB O 1
ATOM 3273 N N . GLU B 1 200 ? 32.862 22.446 13.362 1.000 42.838 198 GLU BBB N 1
ATOM 3274 C CA . GLU B 1 200 ? 33.851 22.380 12.250 1.000 49.108 198 GLU BBB CA 1
ATOM 3275 C C . GLU B 1 200 ? 35.062 21.542 12.720 1.000 45.559 198 GLU BBB C 1
ATOM 3276 O O . GLU B 1 200 ? 35.653 20.835 11.903 1.000 45.896 198 GLU BBB O 1
ATOM 3282 N N . LYS B 1 201 ? 35.361 21.555 14.015 1.000 43.601 199 LYS BBB N 1
ATOM 3283 C CA . LYS B 1 201 ? 36.610 20.980 14.586 1.000 44.957 199 LYS BBB CA 1
ATOM 3284 C C . LYS B 1 201 ? 36.452 19.477 14.853 1.000 42.348 199 LYS BBB C 1
ATOM 3285 O O . LYS B 1 201 ? 37.414 18.727 14.634 1.000 40.898 199 LYS BBB O 1
ATOM 3291 N N . GLU B 1 202 ? 35.298 19.052 15.359 1.000 41.223 200 GLU BBB N 1
ATOM 3292 C CA . GLU B 1 202 ? 35.135 17.670 15.882 1.000 40.819 200 GLU BBB CA 1
ATOM 3293 C C . GLU B 1 202 ? 33.671 17.317 16.153 1.000 39.734 200 GLU BBB C 1
ATOM 3294 O O . GLU B 1 202 ? 32.835 18.247 16.271 1.000 39.555 200 GLU BBB O 1
ATOM 3300 N N . LEU B 1 203 ? 33.429 16.012 16.287 1.000 37.022 201 LEU BBB N 1
ATOM 3301 C CA . LEU B 1 203 ? 32.231 15.421 16.910 1.000 37.672 201 LEU BBB CA 1
ATOM 3302 C C . LEU B 1 203 ? 32.618 14.989 18.308 1.000 39.074 201 LEU BBB C 1
ATOM 3303 O O . LEU B 1 203 ? 33.646 14.301 18.446 1.000 41.048 201 LEU BBB O 1
ATOM 3308 N N . ILE B 1 204 ? 31.854 15.406 19.312 1.000 38.368 202 ILE BBB N 1
ATOM 3309 C CA . ILE B 1 204 ? 32.044 14.894 20.696 1.000 38.785 202 ILE BBB CA 1
ATOM 3310 C C . ILE B 1 204 ? 30.799 14.095 21.060 1.000 38.427 202 ILE BBB C 1
ATOM 3311 O O . ILE B 1 204 ? 29.696 14.693 21.026 1.000 37.651 202 ILE BBB O 1
ATOM 3316 N N . PHE B 1 205 ? 30.998 12.810 21.391 1.000 38.604 203 PHE BBB N 1
ATOM 3317 C CA . PHE B 1 205 ? 29.959 11.878 21.884 1.000 37.292 203 PHE BBB CA 1
ATOM 3318 C C . PHE B 1 205 ? 29.845 11.920 23.405 1.000 38.689 203 PHE BBB C 1
ATOM 3319 O O . PHE B 1 205 ? 30.843 12.076 24.191 1.000 37.731 203 PHE BBB O 1
ATOM 3327 N N . TYR B 1 206 ? 28.604 11.790 23.855 1.000 36.283 204 TYR BBB N 1
ATOM 3328 C CA . TYR B 1 206 ? 28.293 11.697 25.297 1.000 38.280 204 TYR BBB CA 1
ATOM 3329 C C . TYR B 1 206 ? 27.259 10.610 25.513 1.000 38.527 204 TYR BBB C 1
ATOM 3330 O O . TYR B 1 206 ? 26.421 10.331 24.590 1.000 39.695 204 TYR BBB O 1
ATOM 3339 N N . VAL B 1 207 ? 27.312 10.057 26.710 1.000 40.212 205 VAL BBB N 1
ATOM 3340 C CA . VAL B 1 207 ? 26.190 9.295 27.306 1.000 42.371 205 VAL BBB CA 1
ATOM 3341 C C . VAL B 1 207 ? 25.974 9.858 28.701 1.000 42.874 205 VAL BBB C 1
ATOM 3342 O O . VAL B 1 207 ? 26.965 9.976 29.460 1.000 46.189 205 VAL BBB O 1
ATOM 3346 N N . ASP B 1 208 ? 24.743 10.265 28.987 1.000 42.657 206 ASP BBB N 1
ATOM 3347 C CA . ASP B 1 208 ? 24.307 10.740 30.320 1.000 44.091 206 ASP BBB CA 1
ATOM 3348 C C . ASP B 1 208 ? 25.158 11.952 30.700 1.000 45.328 206 ASP BBB C 1
ATOM 3349 O O . ASP B 1 208 ? 25.565 12.043 31.836 1.000 47.772 206 ASP BBB O 1
ATOM 3354 N N . GLY B 1 209 ? 25.409 12.848 29.754 1.000 45.062 207 GLY BBB N 1
ATOM 3355 C CA . GLY B 1 209 ? 26.146 14.090 30.020 1.000 46.586 207 GLY BBB CA 1
ATOM 3356 C C . GLY B 1 209 ? 27.644 13.849 30.203 1.000 47.601 207 GLY BBB C 1
ATOM 3357 O O . GLY B 1 209 ? 28.305 14.808 30.567 1.000 48.666 207 GLY BBB O 1
ATOM 3358 N N . LYS B 1 210 ? 28.165 12.633 29.990 1.000 47.567 208 LYS BBB N 1
ATOM 3359 C CA . LYS B 1 210 ? 29.617 12.318 30.161 1.000 51.718 208 LYS BBB CA 1
ATOM 3360 C C . LYS B 1 210 ? 30.253 12.032 28.803 1.000 47.234 208 LYS BBB C 1
ATOM 3361 O O . LYS B 1 210 ? 29.798 11.101 28.109 1.000 43.799 208 LYS BBB O 1
ATOM 3367 N N . GLU B 1 211 ? 31.305 12.769 28.465 1.000 46.341 209 GLU BBB N 1
ATOM 3368 C CA . GLU B 1 211 ? 32.062 12.545 27.205 1.000 44.637 209 GLU BBB CA 1
ATOM 3369 C C . GLU B 1 211 ? 32.477 11.068 27.112 1.000 43.180 209 GLU BBB C 1
ATOM 3370 O O . GLU B 1 211 ? 33.012 10.550 28.075 1.000 45.099 209 GLU BBB O 1
ATOM 3376 N N . THR B 1 212 ? 32.249 10.420 25.971 1.000 42.368 210 THR BBB N 1
ATOM 3377 C CA . THR B 1 212 ? 32.685 9.029 25.711 1.000 43.938 210 THR BBB CA 1
ATOM 3378 C C . THR B 1 212 ? 33.850 9.040 24.722 1.000 45.431 210 THR BBB C 1
ATOM 3379 O O . THR B 1 212 ? 34.838 8.384 25.013 1.000 46.561 210 THR BBB O 1
ATOM 3383 N N . TRP B 1 213 ? 33.759 9.761 23.601 1.000 43.995 211 TRP BBB N 1
ATOM 3384 C CA . TRP B 1 213 ? 34.906 9.870 22.652 1.000 46.356 211 TRP BBB CA 1
ATOM 3385 C C . TRP B 1 213 ? 34.679 11.032 21.694 1.000 44.347 211 TRP BBB C 1
ATOM 3386 O O . TRP B 1 213 ? 33.580 11.632 21.714 1.000 42.596 211 TRP BBB O 1
ATOM 3397 N N . LYS B 1 214 ? 35.710 11.316 20.905 1.000 44.818 212 LYS BBB N 1
ATOM 3398 C CA . LYS B 1 214 ? 35.763 12.430 19.934 1.000 44.860 212 LYS BBB CA 1
ATOM 3399 C C . LYS B 1 214 ? 36.183 11.867 18.581 1.000 43.713 212 LYS BBB C 1
ATOM 3400 O O . LYS B 1 214 ? 37.096 11.042 18.560 1.000 42.973 212 LYS BBB O 1
ATOM 3406 N N . TYR B 1 215 ? 35.543 12.318 17.503 1.000 41.180 213 TYR BBB N 1
ATOM 3407 C CA . TYR B 1 215 ? 36.003 12.066 16.127 1.000 41.022 213 TYR BBB CA 1
ATOM 3408 C C . TYR B 1 215 ? 36.414 13.426 15.560 1.000 40.588 213 TYR BBB C 1
ATOM 3409 O O . TYR B 1 215 ? 35.561 14.317 15.421 1.000 38.273 213 TYR BBB O 1
ATOM 3418 N N . GLU B 1 216 ? 37.697 13.581 15.234 1.000 40.339 214 GLU BBB N 1
ATOM 3419 C CA . GLU B 1 216 ? 38.298 14.918 14.993 1.000 41.211 214 GLU BBB CA 1
ATOM 3420 C C . GLU B 1 216 ? 38.509 15.208 13.498 1.000 41.324 214 GLU BBB C 1
ATOM 3421 O O . GLU B 1 216 ? 38.810 14.284 12.716 1.000 41.262 214 GLU BBB O 1
ATOM 3427 N N . ASN B 1 217 ? 38.366 16.479 13.142 1.000 41.387 215 ASN BBB N 1
ATOM 3428 C CA . ASN B 1 217 ? 38.707 16.972 11.785 1.000 40.605 215 ASN BBB CA 1
ATOM 3429 C C . ASN B 1 217 ? 40.236 16.922 11.648 1.000 42.494 215 ASN BBB C 1
ATOM 3430 O O . ASN B 1 217 ? 40.910 17.498 12.520 1.000 43.115 215 ASN BBB O 1
ATOM 3435 N N . GLN B 1 218 ? 40.755 16.205 10.650 1.000 41.775 216 GLN BBB N 1
ATOM 3436 C CA . GLN B 1 218 ? 42.218 16.090 10.414 1.000 45.113 216 GLN BBB CA 1
ATOM 3437 C C . GLN B 1 218 ? 42.675 17.212 9.476 1.000 44.691 216 GLN BBB C 1
ATOM 3438 O O . GLN B 1 218 ? 43.866 17.276 9.209 1.000 45.342 216 GLN BBB O 1
ATOM 3444 N N . HIS B 1 219 ? 41.749 18.022 8.950 1.000 43.952 217 HIS BBB N 1
ATOM 3445 C CA . HIS B 1 219 ? 42.040 19.190 8.077 1.000 44.502 217 HIS BBB CA 1
ATOM 3446 C C . HIS B 1 219 ? 42.820 18.715 6.856 1.000 44.955 217 HIS BBB C 1
ATOM 3447 O O . HIS B 1 219 ? 43.741 19.414 6.438 1.000 45.653 217 HIS BBB O 1
ATOM 3454 N N . LEU B 1 220 ? 42.489 17.544 6.307 1.000 44.155 218 LEU BBB N 1
ATOM 3455 C CA . LEU B 1 220 ? 43.103 17.104 5.025 1.000 46.034 218 LEU BBB CA 1
ATOM 3456 C C . LEU B 1 220 ? 42.482 17.952 3.901 1.000 47.995 218 LEU BBB C 1
ATOM 3457 O O . LEU B 1 220 ? 41.466 18.618 4.159 1.000 47.889 218 LEU BBB O 1
ATOM 3462 N N . ASP B 1 221 ? 42.999 17.863 2.680 1.000 50.191 219 ASP BBB N 1
ATOM 3463 C CA . ASP B 1 221 ? 42.336 18.460 1.503 1.000 51.113 219 ASP BBB CA 1
ATOM 3464 C C . ASP B 1 221 ? 40.896 17.937 1.486 1.000 50.741 219 ASP BBB C 1
ATOM 3465 O O . ASP B 1 221 ? 40.662 16.761 1.875 1.000 49.035 219 ASP BBB O 1
ATOM 3470 N N . LYS B 1 222 ? 39.958 18.806 1.111 1.000 51.298 220 LYS BBB N 1
ATOM 3471 C CA . LYS B 1 222 ? 38.506 18.507 1.130 1.000 51.469 220 LYS BBB CA 1
ATOM 3472 C C . LYS B 1 222 ? 38.222 17.295 0.232 1.000 49.889 220 LYS BBB C 1
ATOM 3473 O O . LYS B 1 222 ? 37.352 16.488 0.595 1.000 47.441 220 LYS BBB O 1
ATOM 3479 N N . GLU B 1 223 ? 38.996 17.095 -0.826 1.000 50.408 221 GLU BBB N 1
ATOM 3480 C CA . GLU B 1 223 ? 38.780 15.964 -1.766 1.000 52.655 221 GLU BBB CA 1
ATOM 3481 C C . GLU B 1 223 ? 38.927 14.597 -1.074 1.000 50.346 221 GLU BBB C 1
ATOM 3482 O O . GLU B 1 223 ? 38.427 13.635 -1.665 1.000 49.384 221 GLU BBB O 1
ATOM 3488 N N . LYS B 1 224 ? 39.603 14.493 0.086 1.000 48.362 222 LYS BBB N 1
ATOM 3489 C CA . LYS B 1 224 ? 39.794 13.208 0.824 1.000 47.003 222 LYS BBB CA 1
ATOM 3490 C C . LYS B 1 224 ? 38.517 12.827 1.588 1.000 45.346 222 LYS BBB C 1
ATOM 3491 O O . LYS B 1 224 ? 38.412 11.657 2.041 1.000 43.508 222 LYS BBB O 1
ATOM 3497 N N . LEU B 1 225 ? 37.568 13.762 1.733 1.000 45.014 223 LEU BBB N 1
ATOM 3498 C CA . LEU B 1 225 ? 36.218 13.510 2.319 1.000 43.308 223 LEU BBB CA 1
ATOM 3499 C C . LEU B 1 225 ? 36.309 12.912 3.732 1.000 41.980 223 LEU BBB C 1
ATOM 3500 O O . LEU B 1 225 ? 35.432 12.088 4.117 1.000 38.723 223 LEU BBB O 1
ATOM 3505 N N . GLN B 1 226 ? 37.275 13.376 4.521 1.000 42.839 224 GLN BBB N 1
ATOM 3506 C CA . GLN B 1 226 ? 37.543 12.862 5.882 1.000 42.416 224 GLN BBB CA 1
ATOM 3507 C C . GLN B 1 226 ? 36.534 13.452 6.889 1.000 39.979 224 GLN BBB C 1
ATOM 3508 O O . GLN B 1 226 ? 36.219 12.789 7.881 1.000 38.719 224 GLN BBB O 1
ATOM 3514 N N . TYR B 1 227 ? 36.144 14.706 6.712 1.000 39.292 225 TYR BBB N 1
ATOM 3515 C CA . TYR B 1 227 ? 35.259 15.408 7.672 1.000 39.255 225 TYR BBB CA 1
ATOM 3516 C C . TYR B 1 227 ? 34.169 16.163 6.919 1.000 38.272 225 TYR BBB C 1
ATOM 3517 O O . TYR B 1 227 ? 34.229 17.386 6.756 1.000 38.350 225 TYR BBB O 1
ATOM 3526 N N . PRO B 1 228 ? 33.126 15.452 6.449 1.000 39.112 226 PRO BBB N 1
ATOM 3527 C CA . PRO B 1 228 ? 32.006 16.112 5.757 1.000 37.890 226 PRO BBB CA 1
ATOM 3528 C C . PRO B 1 228 ? 30.933 16.767 6.643 1.000 37.914 226 PRO BBB C 1
ATOM 3529 O O . PRO B 1 228 ? 29.965 17.276 6.128 1.000 38.312 226 PRO BBB O 1
ATOM 3533 N N . PHE B 1 229 ? 31.094 16.717 7.959 1.000 37.905 227 PHE BBB N 1
ATOM 3534 C CA . PHE B 1 229 ? 29.970 16.823 8.928 1.000 36.058 227 PHE BBB CA 1
ATOM 3535 C C . PHE B 1 229 ? 29.422 18.247 9.024 1.000 38.290 227 PHE BBB C 1
ATOM 3536 O O . PHE B 1 229 ? 28.287 18.368 9.535 1.000 37.920 227 PHE BBB O 1
ATOM 3544 N N . CYS B 1 230 ? 30.144 19.262 8.533 1.000 39.078 228 CYS BBB N 1
ATOM 3545 C CA . CYS B 1 230 ? 29.652 20.658 8.518 1.000 44.040 228 CYS BBB CA 1
ATOM 3546 C C . CYS B 1 230 ? 29.311 21.116 7.107 1.000 43.512 228 CYS BBB C 1
ATOM 3547 O O . CYS B 1 230 ? 29.004 22.286 6.964 1.000 44.871 228 CYS BBB O 1
ATOM 3550 N N . GLU B 1 231 ? 29.285 20.231 6.124 1.000 41.523 229 GLU BBB N 1
ATOM 3551 C CA . GLU B 1 231 ? 28.949 20.651 4.748 1.000 42.972 229 GLU BBB CA 1
ATOM 3552 C C . GLU B 1 231 ? 27.468 20.419 4.459 1.000 40.447 229 GLU BBB C 1
ATOM 3553 O O . GLU B 1 231 ? 26.995 20.979 3.493 1.000 39.946 229 GLU BBB O 1
ATOM 3559 N N . TYR B 1 232 ? 26.775 19.652 5.285 1.000 39.014 230 TYR BBB N 1
ATOM 3560 C CA . TYR B 1 232 ? 25.339 19.327 5.087 1.000 38.101 230 TYR BBB CA 1
ATOM 3561 C C . TYR B 1 232 ? 24.629 19.530 6.412 1.000 36.030 230 TYR BBB C 1
ATOM 3562 O O . TYR B 1 232 ? 25.203 19.230 7.438 1.000 35.835 230 TYR BBB O 1
ATOM 3571 N N . PRO B 1 233 ? 23.337 19.931 6.414 1.000 37.528 231 PRO BBB N 1
ATOM 3572 C CA . PRO B 1 233 ? 22.479 19.729 7.569 1.000 36.119 231 PRO BBB CA 1
ATOM 3573 C C . PRO B 1 233 ? 22.404 18.224 7.855 1.000 34.495 231 PRO BBB C 1
ATOM 3574 O O . PRO B 1 233 ? 22.380 17.428 6.939 1.000 35.821 231 PRO BBB O 1
ATOM 3578 N N . PHE B 1 234 ? 22.317 17.849 9.120 1.000 34.615 232 PHE BBB N 1
ATOM 3579 C CA . PHE B 1 234 ? 22.107 16.439 9.542 1.000 33.816 232 PHE BBB CA 1
ATOM 3580 C C . PHE B 1 234 ? 20.734 16.319 10.206 1.000 33.817 232 PHE BBB C 1
ATOM 3581 O O . PHE B 1 234 ? 20.361 17.204 10.997 1.000 34.952 232 PHE BBB O 1
ATOM 3589 N N . ASN B 1 235 ? 20.025 15.239 9.885 1.000 34.678 233 ASN BBB N 1
ATOM 3590 C CA . ASN B 1 235 ? 18.660 14.941 10.385 1.000 33.074 233 ASN BBB CA 1
ATOM 3591 C C . ASN B 1 235 ? 18.784 14.049 11.621 1.000 33.821 233 ASN BBB C 1
ATOM 3592 O O . ASN B 1 235 ? 19.903 13.883 12.166 1.000 34.161 233 ASN BBB O 1
ATOM 3597 N N . ILE B 1 236 ? 17.649 13.596 12.131 1.000 33.542 234 ILE BBB N 1
ATOM 3598 C CA . ILE B 1 236 ? 17.528 12.712 13.320 1.000 32.221 234 ILE BBB CA 1
ATOM 3599 C C . ILE B 1 236 ? 16.755 11.486 12.856 1.000 32.017 234 ILE BBB C 1
ATOM 3600 O O . ILE B 1 236 ? 15.645 11.642 12.226 1.000 34.564 234 ILE BBB O 1
ATOM 3605 N N . ILE B 1 237 ? 17.315 10.316 13.126 1.000 30.851 235 ILE BBB N 1
ATOM 3606 C CA . ILE B 1 237 ? 16.696 9.011 12.780 1.000 31.068 235 ILE BBB CA 1
ATOM 3607 C C . ILE B 1 237 ? 16.554 8.198 14.073 1.000 30.400 235 ILE BBB C 1
ATOM 3608 O O . ILE B 1 237 ? 17.526 8.096 14.826 1.000 29.925 235 ILE BBB O 1
ATOM 3613 N N . LEU B 1 238 ? 15.332 7.748 14.358 1.000 28.993 236 LEU BBB N 1
ATOM 3614 C CA . LEU B 1 238 ? 14.952 6.978 15.554 1.000 28.758 236 LEU BBB CA 1
ATOM 3615 C C . LEU B 1 238 ? 14.303 5.700 15.052 1.000 30.352 236 LEU BBB C 1
ATOM 3616 O O . LEU B 1 238 ? 13.212 5.785 14.409 1.000 30.546 236 LEU BBB O 1
ATOM 3621 N N . ASN B 1 239 ? 14.882 4.553 15.356 1.000 29.739 237 ASN BBB N 1
ATOM 3622 C CA . ASN B 1 239 ? 14.261 3.310 14.852 1.000 30.303 237 ASN BBB CA 1
ATOM 3623 C C . ASN B 1 239 ? 14.551 2.129 15.762 1.000 31.617 237 ASN BBB C 1
ATOM 3624 O O . ASN B 1 239 ? 15.602 2.104 16.459 1.000 31.125 237 ASN BBB O 1
ATOM 3629 N N . PHE B 1 240 ? 13.615 1.189 15.769 1.000 31.378 238 PHE BBB N 1
ATOM 3630 C CA . PHE B 1 240 ? 13.836 -0.146 16.369 1.000 33.078 238 PHE BBB CA 1
ATOM 3631 C C . PHE B 1 240 ? 13.639 -1.158 15.254 1.000 34.282 238 PHE BBB C 1
ATOM 3632 O O . PHE B 1 240 ? 12.500 -1.370 14.826 1.000 35.485 238 PHE BBB O 1
ATOM 3640 N N . SER B 1 241 ? 14.750 -1.677 14.726 1.000 36.140 239 SER BBB N 1
ATOM 3641 C CA . SER B 1 241 ? 14.764 -2.569 13.551 1.000 36.068 239 SER BBB CA 1
ATOM 3642 C C . SER B 1 241 ? 15.085 -3.991 13.999 1.000 37.725 239 SER BBB C 1
ATOM 3643 O O . SER B 1 241 ? 15.470 -4.184 15.162 1.000 36.757 239 SER BBB O 1
ATOM 3646 N N . LEU B 1 242 ? 14.867 -4.958 13.114 1.000 40.876 240 LEU BBB N 1
ATOM 3647 C CA . LEU B 1 242 ? 15.180 -6.387 13.354 1.000 42.305 240 LEU BBB CA 1
ATOM 3648 C C . LEU B 1 242 ? 16.232 -6.853 12.346 1.000 43.367 240 LEU BBB C 1
ATOM 3649 O O . LEU B 1 242 ? 16.198 -6.384 11.183 1.000 43.723 240 LEU BBB O 1
ATOM 3654 N N . GLY B 1 243 ? 17.137 -7.720 12.809 1.000 44.503 241 GLY BBB N 1
ATOM 3655 C CA . GLY B 1 243 ? 18.336 -8.159 12.076 1.000 45.819 241 GLY BBB CA 1
ATOM 3656 C C . GLY B 1 243 ? 18.049 -9.466 11.352 1.000 48.254 241 GLY BBB C 1
ATOM 3657 O O . GLY B 1 243 ? 17.267 -9.422 10.385 1.000 47.822 241 GLY BBB O 1
ATOM 3658 N N . GLY B 1 244 ? 18.595 -10.582 11.846 1.000 51.319 242 GLY BBB N 1
ATOM 3659 C CA . GLY B 1 244 ? 18.570 -11.907 11.180 1.000 54.075 242 GLY BBB CA 1
ATOM 3660 C C . GLY B 1 244 ? 19.427 -11.885 9.929 1.000 54.963 242 GLY BBB C 1
ATOM 3661 O O . GLY B 1 244 ? 20.304 -11.017 9.833 1.000 53.468 242 GLY BBB O 1
ATOM 3662 N N . GLU B 1 245 ? 19.166 -12.770 8.971 1.000 58.638 243 GLU BBB N 1
ATOM 3663 C CA . GLU B 1 245 ? 19.914 -12.793 7.687 1.000 60.774 243 GLU BBB CA 1
ATOM 3664 C C . GLU B 1 245 ? 19.440 -11.677 6.753 1.000 58.646 243 GLU BBB C 1
ATOM 3665 O O . GLU B 1 245 ? 18.251 -11.392 6.732 1.000 59.020 243 GLU BBB O 1
ATOM 3671 N N . LEU B 1 246 ? 20.360 -11.103 5.988 1.000 59.684 244 LEU BBB N 1
ATOM 3672 C CA . LEU B 1 246 ? 20.090 -10.208 4.833 1.000 60.827 244 LEU BBB CA 1
ATOM 3673 C C . LEU B 1 246 ? 20.566 -10.932 3.568 1.000 65.630 244 LEU BBB C 1
ATOM 3674 O O . LEU B 1 246 ? 21.803 -10.991 3.343 1.000 65.584 244 LEU BBB O 1
ATOM 3679 N N . ASN B 1 247 ? 19.624 -11.509 2.814 1.000 69.964 245 ASN BBB N 1
ATOM 3680 C CA . ASN B 1 247 ? 19.917 -12.319 1.603 1.000 74.141 245 ASN BBB CA 1
ATOM 3681 C C . ASN B 1 247 ? 20.964 -13.356 2.015 1.000 74.300 245 ASN BBB C 1
ATOM 3682 O O . ASN B 1 247 ? 22.113 -13.274 1.526 1.000 72.977 245 ASN BBB O 1
ATOM 3687 N N . GLY B 1 248 ? 20.596 -14.220 2.971 1.000 75.711 246 GLY BBB N 1
ATOM 3688 C CA . GLY B 1 248 ? 21.378 -15.404 3.396 1.000 78.848 246 GLY BBB CA 1
ATOM 3689 C C . GLY B 1 248 ? 22.714 -15.058 4.048 1.000 78.495 246 GLY BBB C 1
ATOM 3690 O O . GLY B 1 248 ? 23.525 -15.969 4.202 1.000 77.517 246 GLY BBB O 1
ATOM 3691 N N . MET B 1 249 ? 22.943 -13.797 4.435 1.000 76.233 247 MET BBB N 1
ATOM 3692 C CA . MET B 1 249 ? 24.196 -13.335 5.098 1.000 77.786 247 MET BBB CA 1
ATOM 3693 C C . MET B 1 249 ? 23.845 -12.782 6.482 1.000 75.032 247 MET BBB C 1
ATOM 3694 O O . MET B 1 249 ? 22.962 -11.902 6.547 1.000 68.427 247 MET BBB O 1
ATOM 3699 N N . MET B 1 250 ? 24.533 -13.228 7.541 1.000 74.969 248 MET BBB N 1
ATOM 3700 C CA . MET B 1 250 ? 24.197 -12.792 8.921 1.000 74.542 248 MET BBB CA 1
ATOM 3701 C C . MET B 1 250 ? 24.489 -11.290 9.041 1.000 66.756 248 MET BBB C 1
ATOM 3702 O O . MET B 1 250 ? 25.479 -10.814 8.485 1.000 67.374 248 MET BBB O 1
ATOM 3707 N N . THR B 1 251 ? 23.601 -10.552 9.685 1.000 61.076 249 THR BBB N 1
ATOM 3708 C CA . THR B 1 251 ? 23.784 -9.104 9.935 1.000 56.244 249 THR BBB CA 1
ATOM 3709 C C . THR B 1 251 ? 24.509 -8.929 11.274 1.000 54.273 249 THR BBB C 1
ATOM 3710 O O . THR B 1 251 ? 24.494 -9.853 12.097 1.000 53.762 249 THR BBB O 1
ATOM 3714 N N . TRP B 1 252 ? 25.060 -7.749 11.505 1.000 51.799 250 TRP BBB N 1
ATOM 3715 C CA . TRP B 1 252 ? 25.653 -7.347 12.802 1.000 51.195 250 TRP BBB CA 1
ATOM 3716 C C . TRP B 1 252 ? 24.702 -7.665 13.963 1.000 49.967 250 TRP BBB C 1
ATOM 3717 O O . TRP B 1 252 ? 25.099 -8.373 14.880 1.000 51.716 250 TRP BBB O 1
ATOM 3728 N N . PRO B 1 253 ? 23.416 -7.227 13.987 1.000 47.879 251 PRO BBB N 1
ATOM 3729 C CA . PRO B 1 253 ? 22.512 -7.566 15.094 1.000 47.032 251 PRO BBB CA 1
ATOM 3730 C C . PRO B 1 253 ? 22.271 -9.064 15.281 1.000 48.525 251 PRO BBB C 1
ATOM 3731 O O . PRO B 1 253 ? 21.846 -9.455 16.351 1.000 49.950 251 PRO BBB O 1
ATOM 3735 N N . GLY B 1 254 ? 22.513 -9.855 14.237 1.000 49.760 252 GLY BBB N 1
ATOM 3736 C CA . GLY B 1 254 ? 22.494 -11.331 14.319 1.000 52.346 252 GLY BBB CA 1
ATOM 3737 C C . GLY B 1 254 ? 21.085 -11.922 14.370 1.000 53.322 252 GLY BBB C 1
ATOM 3738 O O . GLY B 1 254 ? 20.131 -11.288 13.892 1.000 51.063 252 GLY BBB O 1
ATOM 3739 N N . GLU B 1 255 ? 20.963 -13.117 14.946 1.000 56.303 253 GLU BBB N 1
ATOM 3740 C CA . GLU B 1 255 ? 19.794 -14.016 14.812 1.000 57.948 253 GLU BBB CA 1
ATOM 3741 C C . GLU B 1 255 ? 18.613 -13.521 15.665 1.000 55.787 253 GLU BBB C 1
ATOM 3742 O O . GLU B 1 255 ? 18.804 -13.189 16.887 1.000 54.396 253 GLU BBB O 1
ATOM 3748 N N . ILE B 1 256 ? 17.430 -13.472 15.039 1.000 54.834 254 ILE BBB N 1
ATOM 3749 C CA . ILE B 1 256 ? 16.145 -13.049 15.670 1.000 53.974 254 ILE BBB CA 1
ATOM 3750 C C . ILE B 1 256 ? 15.591 -14.252 16.435 1.000 56.085 254 ILE BBB C 1
ATOM 3751 O O . ILE B 1 256 ? 15.376 -15.283 15.824 1.000 57.581 254 ILE BBB O 1
ATOM 3756 N N . HIS B 1 257 ? 15.394 -14.095 17.737 1.000 55.597 255 HIS BBB N 1
ATOM 3757 C CA . HIS B 1 257 ? 14.642 -15.025 18.603 1.000 57.863 255 HIS BBB CA 1
ATOM 3758 C C . HIS B 1 257 ? 13.211 -14.498 18.725 1.000 56.451 255 HIS BBB C 1
ATOM 3759 O O . HIS B 1 257 ? 13.006 -13.508 19.447 1.000 55.654 255 HIS BBB O 1
ATOM 3766 N N . ASP B 1 258 ? 12.264 -15.101 18.006 1.000 57.224 256 ASP BBB N 1
ATOM 3767 C CA . ASP B 1 258 ? 10.847 -14.652 17.959 1.000 57.374 256 ASP BBB CA 1
ATOM 3768 C C . ASP B 1 258 ? 10.249 -14.583 19.364 1.000 57.690 256 ASP BBB C 1
ATOM 3769 O O . ASP B 1 258 ? 9.444 -13.698 19.584 1.000 56.473 256 ASP BBB O 1
ATOM 3774 N N . GLU B 1 259 ? 10.638 -15.471 20.276 1.000 60.504 257 GLU BBB N 1
ATOM 3775 C CA . GLU B 1 259 ? 10.074 -15.529 21.652 1.000 62.804 257 GLU BBB CA 1
ATOM 3776 C C . GLU B 1 259 ? 10.349 -14.199 22.383 1.000 59.644 257 GLU BBB C 1
ATOM 3777 O O . GLU B 1 259 ? 9.547 -13.847 23.253 1.000 58.025 257 GLU BBB O 1
ATOM 3783 N N . ASP B 1 260 ? 11.412 -13.467 22.040 1.000 57.575 258 ASP BBB N 1
ATOM 3784 C CA . ASP B 1 260 ? 11.724 -12.142 22.657 1.000 56.178 258 ASP BBB CA 1
ATOM 3785 C C . ASP B 1 260 ? 10.766 -11.020 22.181 1.000 54.115 258 ASP BBB C 1
ATOM 3786 O O . ASP B 1 260 ? 10.700 -9.978 22.866 1.000 52.164 258 ASP BBB O 1
ATOM 3791 N N . LEU B 1 261 ? 10.057 -11.158 21.053 1.000 54.200 259 LEU BBB N 1
ATOM 3792 C CA . LEU B 1 261 ? 9.214 -10.055 20.495 1.000 51.297 259 LEU BBB CA 1
ATOM 3793 C C . LEU B 1 261 ? 7.879 -10.019 21.236 1.000 51.810 259 LEU BBB C 1
ATOM 3794 O O . LEU B 1 261 ? 7.477 -11.012 21.839 1.000 51.864 259 LEU BBB O 1
ATOM 3799 N N . PRO B 1 262 ? 7.133 -8.893 21.239 1.000 50.703 260 PRO BBB N 1
ATOM 3800 C CA . PRO B 1 262 ? 7.565 -7.635 20.636 1.000 48.755 260 PRO BBB CA 1
ATOM 3801 C C . PRO B 1 262 ? 8.601 -6.884 21.489 1.000 48.417 260 PRO BBB C 1
ATOM 3802 O O . PRO B 1 262 ? 8.813 -7.256 22.623 1.000 49.665 260 PRO BBB O 1
ATOM 3806 N N . GLY B 1 263 ? 9.259 -5.880 20.907 1.000 45.120 261 GLY BBB N 1
ATOM 3807 C CA . GLY B 1 263 ? 10.117 -4.946 21.656 1.000 44.807 261 GLY BBB CA 1
ATOM 3808 C C . GLY B 1 263 ? 9.825 -3.514 21.257 1.000 42.486 261 GLY BBB C 1
ATOM 3809 O O . GLY B 1 263 ? 9.349 -3.306 20.130 1.000 41.193 261 GLY BBB O 1
ATOM 3810 N N . GLU B 1 264 ? 10.112 -2.558 22.139 1.000 42.686 262 GLU BBB N 1
ATOM 3811 C CA . GLU B 1 264 ? 9.898 -1.121 21.848 1.000 40.522 262 GLU BBB CA 1
ATOM 3812 C C . GLU B 1 264 ? 11.096 -0.287 22.295 1.000 38.343 262 GLU BBB C 1
ATOM 3813 O O . GLU B 1 264 ? 11.755 -0.629 23.288 1.000 39.227 262 GLU BBB O 1
ATOM 3819 N N . MET B 1 265 ? 11.311 0.819 21.593 1.000 35.703 263 MET BBB N 1
ATOM 3820 C CA . MET B 1 265 ? 12.169 1.916 22.060 1.000 36.097 263 MET BBB CA 1
ATOM 3821 C C . MET B 1 265 ? 11.255 3.104 22.377 1.000 34.489 263 MET BBB C 1
ATOM 3822 O O . MET B 1 265 ? 10.432 3.455 21.547 1.000 34.039 263 MET BBB O 1
ATOM 3827 N N . TRP B 1 266 ? 11.351 3.618 23.588 1.000 34.182 264 TRP BBB N 1
ATOM 3828 C CA . TRP B 1 266 ? 10.566 4.774 24.065 1.000 35.541 264 TRP BBB CA 1
ATOM 3829 C C . TRP B 1 266 ? 11.510 5.969 24.100 1.000 34.459 264 TRP BBB C 1
ATOM 3830 O O . TRP B 1 266 ? 12.497 5.922 24.843 1.000 33.691 264 TRP BBB O 1
ATOM 3841 N N . VAL B 1 267 ? 11.240 6.953 23.258 1.000 33.226 265 VAL BBB N 1
ATOM 3842 C CA . VAL B 1 267 ? 11.991 8.233 23.241 1.000 33.210 265 VAL BBB CA 1
ATOM 3843 C C . VAL B 1 267 ? 11.174 9.290 23.984 1.000 32.835 265 VAL BBB C 1
ATOM 3844 O O . VAL B 1 267 ? 10.055 9.599 23.558 1.000 31.273 265 VAL BBB O 1
ATOM 3848 N N . ASP B 1 268 ? 11.686 9.738 25.124 1.000 32.345 266 ASP BBB N 1
ATOM 3849 C CA . ASP B 1 268 ? 11.073 10.812 25.918 1.000 33.508 266 ASP BBB CA 1
ATOM 3850 C C . ASP B 1 268 ? 11.220 12.139 25.158 1.000 33.415 266 ASP BBB C 1
ATOM 3851 O O . ASP B 1 268 ? 10.261 12.901 25.091 1.000 32.370 266 ASP BBB O 1
ATOM 3856 N N . TRP B 1 269 ? 12.364 12.428 24.553 1.000 33.088 267 TRP BBB N 1
ATOM 3857 C CA . TRP B 1 269 ? 12.532 13.726 23.854 1.000 32.780 267 TRP BBB CA 1
ATOM 3858 C C . TRP B 1 269 ? 13.780 13.702 22.985 1.000 34.316 267 TRP BBB C 1
ATOM 3859 O O . TRP B 1 269 ? 14.655 12.895 23.255 1.000 32.372 267 TRP BBB O 1
ATOM 3870 N N . VAL B 1 270 ? 13.812 14.615 22.018 1.000 34.360 268 VAL BBB N 1
ATOM 3871 C CA . VAL B 1 270 ? 15.004 14.978 21.222 1.000 36.413 268 VAL BBB CA 1
ATOM 3872 C C . VAL B 1 270 ? 15.153 16.496 21.354 1.000 37.150 268 VAL BBB C 1
ATOM 3873 O O . VAL B 1 270 ? 14.119 17.223 21.402 1.000 37.034 268 VAL BBB O 1
ATOM 3877 N N . ARG B 1 271 ? 16.374 16.965 21.481 1.000 37.121 269 ARG BBB N 1
ATOM 3878 C CA . ARG B 1 271 ? 16.605 18.418 21.415 1.000 39.905 269 ARG BBB CA 1
ATOM 3879 C C . ARG B 1 271 ? 17.937 18.703 20.753 1.000 39.864 269 ARG BBB C 1
ATOM 3880 O O . ARG B 1 271 ? 18.861 17.883 20.861 1.000 38.508 269 ARG BBB O 1
ATOM 3888 N N . VAL B 1 272 ? 17.965 19.827 20.048 1.000 39.477 270 VAL BBB N 1
ATOM 3889 C CA . VAL B 1 272 ? 19.169 20.351 19.376 1.000 41.016 270 VAL BBB CA 1
ATOM 3890 C C . VAL B 1 272 ? 19.454 21.684 20.059 1.000 43.194 270 VAL BBB C 1
ATOM 3891 O O . VAL B 1 272 ? 18.563 22.572 20.041 1.000 42.670 270 VAL BBB O 1
ATOM 3895 N N . VAL B 1 273 ? 20.626 21.763 20.690 1.000 43.731 271 VAL BBB N 1
ATOM 3896 C CA . VAL B 1 273 ? 21.115 22.973 21.396 1.000 46.622 271 VAL BBB CA 1
ATOM 3897 C C . VAL B 1 273 ? 22.024 23.740 20.446 1.000 46.915 271 VAL BBB C 1
ATOM 3898 O O . VAL B 1 273 ? 22.816 23.108 19.772 1.000 46.001 271 VAL BBB O 1
ATOM 3902 N N . LEU B 1 274 ? 21.907 25.064 20.416 1.000 49.525 272 LEU BBB N 1
ATOM 3903 C CA . LEU B 1 274 ? 22.864 25.935 19.700 1.000 52.099 272 LEU BBB CA 1
ATOM 3904 C C . LEU B 1 274 ? 23.966 26.292 20.702 1.000 52.972 272 LEU BBB C 1
ATOM 3905 O O . LEU B 1 274 ? 23.641 26.791 21.770 1.000 55.679 272 LEU BBB O 1
ATOM 3910 N N . LEU B 1 275 ? 25.214 25.956 20.395 1.000 52.622 273 LEU BBB N 1
ATOM 3911 C CA . LEU B 1 275 ? 26.405 26.283 21.221 1.000 54.819 273 LEU BBB CA 1
ATOM 3912 C C . LEU B 1 275 ? 26.606 27.799 21.194 1.000 58.450 273 LEU BBB C 1
ATOM 3913 O O . LEU B 1 275 ? 26.313 28.397 20.169 1.000 56.809 273 LEU BBB O 1
ATOM 3918 N N . ASP B 1 276 ? 27.102 28.409 22.261 1.000 67.565 274 ASP BBB N 1
ATOM 3919 C CA . ASP B 1 276 ? 27.323 29.883 22.269 1.000 76.569 274 ASP BBB CA 1
ATOM 3920 C C . ASP B 1 276 ? 28.822 30.145 22.438 1.000 77.685 274 ASP BBB C 1
ATOM 3921 O O . ASP B 1 276 ? 29.464 29.913 21.420 1.000 77.998 274 ASP BBB O 1
#

Foldseek 3Di:
DFFPDKDQLPPPFFAPDPQFKAWQAADQDFFRPQCVPPDPQPQWTRDPRWTKGKWAADPNGTHKGKIWTPDFDAAQKKKKWKKAKQDDFQQKWWWKWKDFDPDPDPPALKIWTLWIAAPVLHQFTKTFIGHCLQAPPHRDRGHIQPQTPSHHHRRDIWMWMWHGHCFWIWIDINNHTRDIDGDPVDDVVSSSDNRRVGTMIIMTMIGGFQDRVRHGDPNGDGDNVRDMMIMIISMMTMGRHD/DFPDKDQLPDPFFAPDPQFKAWQAADLDFFHPLCPPPDPCPQFTRDPSWTKGKWAADPNRTHKGKIKTPDFAAAQKKKKWKKAKQFQFQQKWWWKWKDFDPAPPPPLLKIWTLWIAAPVLHQWTKTFIDHCLQQPPHRDPGDIQPQTDSRHHRRDIKIGMWHGHPFWIFTDIRPHTRDIDGDPPDPCVSSSDNHRVGGMMIMTMIGGGDDRVNHGDPNGHGDNVRDIMIMIISMMTMGRHD

Secondary structure (P-SEA, 3-state):
ccccccccccccccccccccbbbbbbcccccccccccccccccbbbccccbbbbbbccccbbbbbcbbbcccccccbbbbbbcccccccccbbbbbbccccccccccccbbbbcccccccccccccccccccccccccccccccccccccccccccbbbbbbbbcccbbbbbcccccccccccccccccccccccccbbbbbbbbccccccccccccccccccccccbbbbbbcbbbbbbcc/cccccccccccccccccccbbbbbbccccccccccccccccccccccccbbbbbbccccbbbbbbccccccccccbbbbbbcccccccccbbbbbbbbbcccccccccbbbbcccccccccccccccccccccccccccccccccccccccccccbbbbbccccccbbbbbcccccccccccccccccccccccccbbbbbbbbccccccccccccccccccccccbbbbbbcbbbbbbcc